Protein AF-A0A3M1G722-F1 (afdb_monomer_lite)

Sequence (495 aa):
NEAVAGGIAADPALADMGCTLVAAAIDGGMLDWISVGDSALLLVREDGVQRLNADHSMRAVLADMVEKGRMDADVAARSPGRHALRSAVSGGPIKLIDRSPAPVALHAGDVLLLASDGLDTLAADTLAALVAKARDGDAPALAAAILAQVQALAGPKQDNTTVVCYRPVPPAGARHASPPPTAGKGGALAALKRLLTGKSKADAAKPMTHDAAAARMRRRAGFWPVGALSAAAMLGAMTAASADQAPAADKPVAYGLTVMDGERTRAQGAAVALTPDGWLITSAALVKSADERLLVTDASGWQAPARLVARDKAWDLAILRVDAQGLASIPIAATSIATGAPVHAVLPAGAGGDGGDVVRGAVGATVHATIKSGGKRIEGVFLSHNALFGASGYGSPLLDDCGALVGMNRTDPTIGGGLFSRRDPLDAPTTHAIALPAARIAALLADHDVPYARRTAACVDEVRRAQDAARAAAEKARAAEERARALAEKAEADA

Radius of gyration: 29.42 Å; chains: 1; bounding box: 82×76×76 Å

Secondary structure (DSSP, 8-state):
-HHHHHHHHH-GGGTT--B-EEEEEEETTEEEEEEESS-EEEEEETTEEEE-S---BHHHHHHHHHHTTSS-HHHHHH-TTTT-BSS-BSSS--S--EE-SSPEEP-TT-EEEEE-GGGGGS-HHHHHHHHHHTTTS-HHHHHHHHHHHHHHH--TTPPP--EEEE-PPPPTT---PPPPP---TTTHHHHHHHTTS-----------------------------------S---------------TTS-SEEEEEEEETTEEEEEEEEEESSTTSEEEE-TTT---TTSEEEEE-TT--EEEEEEEEEETTTTEEEEEE--SS----PEESSPPPTT-EEEEEPPBSSSSB---EEEEEEEEEEEEEEEETTEEEEEEEEEE-----GGGTTPEEEETTS-EEEEEE--TTT---TT----TT-PPPS-EEEEEHHHHHHHHHHTT----EE-S-HHHHHHHHHHHHHHHHHHHHHHHHHHHHHHHHHHH--

pLDDT: mean 71.8, std 23.22, range [22.33, 97.0]

Structure (mmCIF, N/CA/C/O backbone):
data_AF-A0A3M1G722-F1
#
_entry.id   AF-A0A3M1G722-F1
#
loop_
_atom_site.group_PDB
_atom_site.id
_atom_site.type_symbol
_atom_site.label_atom_id
_atom_site.label_alt_id
_atom_site.label_comp_id
_atom_site.label_asym_id
_atom_site.label_entity_id
_atom_site.label_seq_id
_atom_site.pdbx_PDB_ins_code
_atom_site.Cartn_x
_atom_site.Cartn_y
_atom_site.Cartn_z
_atom_site.occupancy
_atom_site.B_iso_or_equiv
_atom_site.auth_seq_id
_atom_site.auth_comp_id
_atom_site.auth_asym_id
_atom_site.auth_atom_id
_atom_site.pdbx_PDB_model_num
ATOM 1 N N . ASN A 1 1 ? 14.619 -6.573 13.015 1.00 83.88 1 ASN A N 1
ATOM 2 C CA . ASN A 1 1 ? 15.453 -5.679 13.850 1.00 83.88 1 ASN A CA 1
ATOM 3 C C . ASN A 1 1 ? 16.758 -5.331 13.150 1.00 83.88 1 ASN A C 1
ATOM 5 O O . ASN A 1 1 ? 17.015 -4.158 12.947 1.00 83.88 1 ASN A O 1
ATOM 9 N N . GLU A 1 2 ? 17.538 -6.318 12.701 1.00 84.88 2 GLU A N 1
ATOM 10 C CA . GLU A 1 2 ? 18.786 -6.073 11.953 1.00 84.88 2 GLU A CA 1
ATOM 11 C C . GLU A 1 2 ? 18.584 -5.218 10.696 1.00 84.88 2 GLU A C 1
ATOM 13 O O . GLU A 1 2 ? 19.368 -4.313 10.447 1.00 84.88 2 GLU A O 1
ATOM 18 N N . ALA A 1 3 ? 17.481 -5.411 9.963 1.00 83.75 3 ALA A N 1
ATOM 19 C CA . ALA A 1 3 ? 17.125 -4.548 8.832 1.00 83.75 3 ALA A CA 1
ATOM 20 C C . ALA A 1 3 ? 16.975 -3.062 9.223 1.00 83.75 3 ALA A C 1
ATOM 22 O O . ALA A 1 3 ? 17.401 -2.185 8.478 1.00 83.75 3 ALA A O 1
ATOM 23 N N . VAL A 1 4 ? 16.428 -2.773 10.411 1.00 82.25 4 VAL A N 1
ATOM 24 C CA . VAL A 1 4 ? 16.321 -1.399 10.936 1.00 82.25 4 VAL A CA 1
ATOM 25 C C . VAL A 1 4 ? 17.708 -0.860 11.284 1.00 82.25 4 VAL A C 1
ATOM 27 O O . VAL A 1 4 ? 18.032 0.260 10.908 1.00 82.25 4 VAL A O 1
ATOM 30 N N . ALA A 1 5 ? 18.563 -1.675 11.910 1.00 79.62 5 ALA A N 1
ATOM 31 C CA . ALA A 1 5 ? 19.952 -1.300 12.183 1.00 79.62 5 ALA A CA 1
ATOM 32 C C . ALA A 1 5 ? 20.737 -1.000 10.893 1.00 79.62 5 ALA A C 1
ATOM 34 O O . ALA A 1 5 ? 21.476 -0.022 10.833 1.00 79.62 5 ALA A O 1
ATOM 35 N N . GLY A 1 6 ? 20.542 -1.807 9.846 1.00 84.06 6 GLY A N 1
ATOM 36 C CA . GLY A 1 6 ? 21.126 -1.576 8.526 1.00 84.06 6 GLY A CA 1
ATOM 37 C C . GLY A 1 6 ? 20.631 -0.279 7.883 1.00 84.06 6 GLY A C 1
ATOM 38 O O . GLY A 1 6 ? 21.433 0.459 7.317 1.00 84.06 6 GLY A O 1
ATOM 39 N N . GLY A 1 7 ? 19.337 0.032 8.023 1.00 82.38 7 GLY A N 1
ATOM 40 C CA . GLY A 1 7 ? 18.759 1.305 7.586 1.00 82.38 7 GLY A CA 1
ATOM 41 C C . GLY A 1 7 ? 19.380 2.508 8.298 1.00 82.38 7 GLY A C 1
ATOM 42 O O . GLY A 1 7 ? 19.807 3.446 7.638 1.00 82.38 7 GLY A O 1
ATOM 43 N N . ILE A 1 8 ? 19.522 2.443 9.624 1.00 81.19 8 ILE A N 1
ATOM 44 C CA . ILE A 1 8 ? 20.175 3.488 10.433 1.00 81.19 8 ILE A CA 1
ATOM 45 C C . ILE A 1 8 ? 21.655 3.646 10.063 1.00 81.19 8 ILE A C 1
ATOM 47 O O . ILE A 1 8 ? 22.179 4.755 10.029 1.00 81.19 8 ILE A O 1
ATOM 51 N N . ALA A 1 9 ? 22.347 2.544 9.766 1.00 80.62 9 ALA A N 1
ATOM 52 C CA . ALA A 1 9 ? 23.737 2.598 9.323 1.00 80.62 9 ALA A CA 1
ATOM 53 C C . ALA A 1 9 ? 23.886 3.259 7.941 1.00 80.62 9 ALA A C 1
ATOM 55 O O . ALA A 1 9 ? 24.901 3.904 7.682 1.00 80.62 9 ALA A O 1
ATOM 56 N N . ALA A 1 10 ? 22.893 3.094 7.060 1.00 85.38 10 ALA A N 1
ATOM 57 C CA . ALA A 1 10 ? 22.860 3.729 5.745 1.00 85.38 10 ALA A CA 1
ATOM 58 C C . ALA A 1 10 ? 22.445 5.210 5.813 1.00 85.38 10 ALA A C 1
ATOM 60 O O . ALA A 1 10 ? 22.965 6.018 5.047 1.00 85.38 10 ALA A O 1
ATOM 61 N N . ASP A 1 11 ? 21.548 5.561 6.736 1.00 84.31 11 ASP A N 1
ATOM 62 C CA . ASP A 1 11 ? 21.101 6.928 6.994 1.00 84.31 11 ASP A CA 1
ATOM 63 C C . ASP A 1 11 ? 21.076 7.220 8.509 1.00 84.31 11 ASP A C 1
ATOM 65 O O . ASP A 1 11 ? 20.104 6.890 9.200 1.00 84.31 11 ASP A O 1
ATOM 69 N N . PRO A 1 12 ? 22.129 7.873 9.044 1.00 81.69 12 PRO A N 1
ATOM 70 C CA . PRO A 1 12 ? 22.217 8.217 10.460 1.00 81.69 12 PRO A CA 1
ATOM 71 C C . PRO A 1 12 ? 21.091 9.125 10.969 1.00 81.69 12 PRO A C 1
ATOM 73 O O . PRO A 1 12 ? 20.877 9.183 12.180 1.00 81.69 12 PRO A O 1
ATOM 76 N N . ALA A 1 13 ? 20.348 9.818 10.093 1.00 83.12 13 ALA A N 1
ATOM 77 C CA . ALA A 1 13 ? 19.189 10.612 10.506 1.00 83.12 13 ALA A CA 1
ATOM 78 C C . ALA A 1 13 ? 18.049 9.742 11.071 1.00 83.12 13 ALA A C 1
ATOM 80 O O . ALA A 1 13 ? 17.190 10.245 11.793 1.00 83.12 13 ALA A O 1
ATOM 81 N N . LEU A 1 14 ? 18.062 8.434 10.794 1.00 79.56 14 LEU A N 1
ATOM 82 C CA . LEU A 1 14 ? 17.083 7.470 11.295 1.00 79.56 14 LEU A CA 1
ATOM 83 C C . LEU A 1 14 ? 17.413 6.946 12.704 1.00 79.56 14 LEU A C 1
ATOM 85 O O . LEU A 1 14 ? 16.669 6.117 13.221 1.00 79.56 14 LEU A O 1
ATOM 89 N N . ALA A 1 15 ? 18.514 7.382 13.331 1.00 73.44 15 ALA A N 1
ATOM 90 C CA . ALA A 1 15 ? 19.021 6.796 14.579 1.00 73.44 15 ALA A CA 1
ATOM 91 C C . ALA A 1 15 ? 18.019 6.817 15.749 1.00 73.44 15 ALA A C 1
ATOM 93 O O . ALA A 1 15 ? 18.004 5.885 16.551 1.00 73.44 15 ALA A O 1
ATOM 94 N N . ASP A 1 16 ? 17.157 7.835 15.810 1.00 77.75 16 ASP A N 1
ATOM 95 C CA . ASP A 1 16 ? 16.118 7.965 16.840 1.00 77.75 16 ASP A CA 1
ATOM 96 C C . ASP A 1 16 ? 14.760 7.380 16.407 1.00 77.75 16 ASP A C 1
ATOM 98 O O . ASP A 1 16 ? 13.760 7.508 17.119 1.00 77.75 16 ASP A O 1
ATOM 102 N N . MET A 1 17 ? 14.695 6.725 15.243 1.00 80.62 17 MET A N 1
ATOM 103 C CA . MET A 1 17 ? 13.471 6.112 14.737 1.00 80.62 17 MET A CA 1
ATOM 104 C C . MET A 1 17 ? 13.301 4.677 15.240 1.00 80.62 17 MET A C 1
ATOM 106 O O . MET A 1 17 ? 14.242 3.899 15.390 1.00 80.62 17 MET A O 1
ATOM 110 N N . GLY A 1 18 ? 12.046 4.299 15.463 1.00 82.31 18 GLY A N 1
ATOM 111 C CA . GLY A 1 18 ? 11.659 2.937 15.799 1.00 82.31 18 GLY A CA 1
ATOM 112 C C . GLY A 1 18 ? 10.253 2.650 15.300 1.00 82.31 18 GLY A C 1
ATOM 113 O O . GLY A 1 18 ? 9.451 3.564 15.119 1.00 82.31 18 GLY A O 1
ATOM 114 N N . CYS A 1 19 ? 9.956 1.378 15.069 1.00 86.94 19 CYS A N 1
ATOM 115 C CA . CYS A 1 19 ? 8.625 0.934 14.677 1.00 86.94 19 CYS A CA 1
ATOM 116 C C . CYS A 1 19 ? 8.091 -0.132 15.631 1.00 86.94 19 CYS A C 1
ATOM 118 O O . CYS A 1 19 ? 8.829 -0.731 16.419 1.00 86.94 19 CYS A O 1
ATOM 120 N N . THR A 1 20 ? 6.787 -0.367 15.557 1.00 91.62 20 THR A N 1
ATOM 121 C CA . THR A 1 20 ? 6.152 -1.496 16.229 1.00 91.62 20 THR A CA 1
ATOM 122 C C . THR A 1 20 ? 6.099 -2.699 15.292 1.00 91.62 20 THR A C 1
ATOM 124 O O . THR A 1 20 ? 6.198 -2.576 14.071 1.00 91.62 20 THR A O 1
ATOM 127 N N . LEU A 1 21 ? 5.985 -3.886 15.877 1.00 93.94 21 LEU A N 1
ATOM 128 C CA . LEU A 1 21 ? 5.834 -5.145 15.170 1.00 93.94 21 LEU A CA 1
ATOM 129 C C . LEU A 1 21 ? 4.711 -5.933 15.830 1.00 93.94 21 LEU A C 1
ATOM 131 O O . LEU A 1 21 ? 4.732 -6.158 17.037 1.00 93.94 21 LEU A O 1
ATOM 135 N N . VAL A 1 22 ? 3.780 -6.415 15.023 1.00 96.06 22 VAL A N 1
ATOM 136 C CA . VAL A 1 22 ? 2.862 -7.489 15.387 1.00 96.06 22 VAL A CA 1
ATOM 137 C C . VAL A 1 22 ? 2.870 -8.481 14.235 1.00 96.06 22 VAL A C 1
ATOM 139 O O . VAL A 1 22 ? 2.743 -8.093 13.075 1.00 96.06 22 VAL A O 1
ATOM 142 N N . ALA A 1 23 ? 3.091 -9.752 14.541 1.00 93.62 23 ALA A N 1
ATOM 143 C CA . ALA A 1 23 ? 3.100 -10.820 13.557 1.00 93.62 23 ALA A CA 1
ATOM 144 C C . ALA A 1 23 ? 2.317 -12.013 14.095 1.00 93.62 23 ALA A C 1
ATOM 146 O O . ALA A 1 23 ? 2.453 -12.375 15.264 1.00 93.62 23 ALA A O 1
ATOM 147 N N . ALA A 1 24 ? 1.517 -12.610 13.219 1.00 93.44 24 ALA A N 1
ATOM 148 C CA . ALA A 1 24 ? 0.722 -13.797 13.480 1.00 93.44 24 ALA A CA 1
ATOM 149 C C . ALA A 1 24 ? 1.161 -14.906 12.518 1.00 93.44 24 ALA A C 1
ATOM 151 O O . ALA A 1 24 ? 1.270 -14.672 11.314 1.00 93.44 24 ALA A O 1
ATOM 152 N N . ALA A 1 25 ? 1.407 -16.098 13.049 1.00 93.00 25 ALA A N 1
ATOM 153 C CA . ALA A 1 25 ? 1.651 -17.313 12.287 1.00 93.00 25 ALA A CA 1
ATOM 154 C C . ALA A 1 25 ? 0.472 -18.258 12.510 1.00 93.00 25 ALA A C 1
ATOM 156 O O . ALA A 1 25 ? 0.061 -18.473 13.649 1.00 93.00 25 ALA A O 1
ATOM 157 N N . ILE A 1 26 ? -0.094 -18.786 11.427 1.00 90.81 26 ILE A N 1
ATOM 158 C CA . ILE A 1 26 ? -1.251 -19.678 11.493 1.00 90.81 26 ILE A CA 1
ATOM 159 C C . ILE A 1 26 ? -0.889 -20.979 10.793 1.00 90.81 26 ILE A C 1
ATOM 161 O O . ILE A 1 26 ? -0.652 -20.984 9.587 1.00 90.81 26 ILE A O 1
ATOM 165 N N . ASP A 1 27 ? -0.868 -22.071 11.551 1.00 83.81 27 ASP A N 1
ATOM 166 C CA . ASP A 1 27 ? -0.614 -23.419 11.045 1.00 83.81 27 ASP A CA 1
ATOM 167 C C . ASP A 1 27 ? -1.644 -24.395 11.618 1.00 83.81 27 ASP A C 1
ATOM 169 O O . ASP A 1 27 ? -1.951 -24.371 12.807 1.00 83.81 27 ASP A O 1
ATOM 173 N N . GLY A 1 28 ? -2.250 -25.220 10.763 1.00 81.31 28 GLY A N 1
ATOM 174 C CA . GLY A 1 28 ? -3.281 -26.178 11.182 1.00 81.31 28 GLY A CA 1
ATOM 175 C C . GLY A 1 28 ? -4.493 -25.569 11.910 1.00 81.31 28 GLY A C 1
ATOM 176 O O . GLY A 1 28 ? -5.147 -26.268 12.679 1.00 81.31 28 GLY A O 1
ATOM 177 N N . GLY A 1 29 ? -4.790 -24.278 11.707 1.00 84.94 29 GLY A N 1
ATOM 178 C CA . GLY A 1 29 ? -5.839 -23.555 12.444 1.00 84.94 29 GLY A CA 1
ATOM 179 C C . GLY A 1 29 ? -5.425 -23.091 13.846 1.00 84.94 29 GLY A C 1
ATOM 180 O O . GLY A 1 29 ? -6.264 -22.607 14.602 1.00 84.94 29 GLY A O 1
ATOM 181 N N . MET A 1 30 ? -4.146 -23.217 14.194 1.00 87.75 30 MET A N 1
ATOM 182 C CA . MET A 1 30 ? -3.566 -22.731 15.440 1.00 87.75 30 MET A CA 1
ATOM 183 C C . MET A 1 30 ? -2.810 -21.430 15.180 1.00 87.75 30 MET A C 1
ATOM 185 O O . MET A 1 30 ? -2.037 -21.337 14.230 1.00 87.75 30 MET A O 1
ATOM 189 N N . LEU A 1 31 ? -3.052 -20.429 16.019 1.00 93.50 31 LEU A N 1
ATOM 190 C CA . LEU A 1 31 ? -2.440 -19.110 15.969 1.00 93.50 31 LEU A CA 1
ATOM 191 C C . LEU A 1 31 ? -1.299 -19.001 16.979 1.00 93.50 31 LEU A C 1
ATOM 193 O O . LEU A 1 31 ? -1.528 -19.106 18.183 1.00 93.50 31 LEU A O 1
ATOM 197 N N . ASP A 1 32 ? -0.118 -18.655 16.489 1.00 92.12 32 ASP A N 1
ATOM 198 C CA . ASP A 1 32 ? 1.006 -18.155 17.272 1.00 92.12 32 ASP A CA 1
ATOM 199 C C . ASP A 1 32 ? 1.286 -16.694 16.929 1.00 92.12 32 ASP A C 1
ATOM 201 O O . ASP A 1 32 ? 0.989 -16.230 15.826 1.00 92.12 32 ASP A O 1
ATOM 205 N N . TRP A 1 33 ? 1.868 -15.943 17.863 1.00 95.06 33 TRP A N 1
ATOM 206 C CA . TRP A 1 33 ? 2.215 -14.548 17.606 1.00 95.06 33 TRP A CA 1
ATOM 207 C C . TRP A 1 33 ? 3.515 -14.121 18.267 1.00 95.06 33 TRP A C 1
ATOM 209 O O . TRP A 1 33 ? 3.982 -14.696 19.252 1.00 95.06 33 TRP A O 1
ATOM 219 N N . ILE A 1 34 ? 4.077 -13.050 17.718 1.00 94.62 34 ILE A N 1
ATOM 220 C CA . ILE A 1 34 ? 5.146 -12.275 18.334 1.00 94.62 34 ILE A CA 1
ATOM 221 C C . ILE A 1 34 ? 4.835 -10.792 18.164 1.00 94.62 34 ILE A C 1
ATOM 223 O O . ILE A 1 34 ? 4.373 -10.362 17.104 1.00 94.62 34 ILE A O 1
ATOM 227 N N . SER A 1 35 ? 5.073 -9.995 19.203 1.00 95.25 35 SER A N 1
ATOM 228 C CA . SER A 1 35 ? 4.866 -8.554 19.118 1.00 95.25 35 SER A CA 1
ATOM 229 C C . SER A 1 35 ? 5.860 -7.728 19.936 1.00 95.25 35 SER A C 1
ATOM 231 O O . SER A 1 35 ? 6.435 -8.173 20.933 1.00 95.25 35 SER A O 1
ATOM 233 N N . VAL A 1 36 ? 6.105 -6.510 19.454 1.00 94.06 36 VAL A N 1
ATOM 234 C CA . VAL A 1 36 ? 6.936 -5.475 20.068 1.00 94.06 36 VAL A CA 1
ATOM 235 C C . VAL A 1 36 ? 6.276 -4.125 19.794 1.00 94.06 36 VAL A C 1
ATOM 237 O O . VAL A 1 36 ? 6.255 -3.674 18.653 1.00 94.06 36 VAL A O 1
ATOM 240 N N . GLY A 1 37 ? 5.770 -3.461 20.829 1.00 94.00 37 GLY A N 1
ATOM 241 C CA . GLY A 1 37 ? 5.133 -2.149 20.711 1.00 94.00 37 GLY A CA 1
ATOM 242 C C . GLY A 1 37 ? 3.684 -2.210 21.172 1.00 94.00 37 GLY A C 1
ATOM 243 O O . GLY A 1 37 ? 3.343 -3.037 22.014 1.00 94.00 37 GLY A O 1
ATOM 244 N N . ASP A 1 38 ? 2.847 -1.332 20.641 1.00 92.12 38 ASP A N 1
ATOM 245 C CA . ASP A 1 38 ? 1.450 -1.167 21.049 1.00 92.12 38 ASP A CA 1
ATOM 246 C C . ASP A 1 38 ? 0.426 -1.549 19.975 1.00 92.12 38 ASP A C 1
ATOM 248 O O . ASP A 1 38 ? -0.764 -1.607 20.292 1.00 92.12 38 ASP A O 1
ATOM 252 N N . SER A 1 39 ? 0.871 -1.919 18.768 1.00 94.56 39 SER A N 1
ATOM 253 C CA . SER A 1 39 ? 0.017 -2.537 17.746 1.00 94.56 39 SER A CA 1
ATOM 254 C C . SER A 1 39 ? -0.778 -3.709 18.331 1.00 94.56 39 SER A C 1
ATOM 256 O O . SER A 1 39 ? -0.251 -4.531 19.088 1.00 94.56 39 SER A O 1
ATOM 258 N N . ALA A 1 40 ? -2.060 -3.780 17.991 1.00 95.44 40 ALA A N 1
ATOM 259 C CA . ALA A 1 40 ? -3.012 -4.702 18.585 1.00 95.44 40 ALA A CA 1
ATOM 260 C C . ALA A 1 40 ? -3.189 -5.965 17.733 1.00 95.44 40 ALA A C 1
ATOM 262 O O . ALA A 1 40 ? -3.385 -5.893 16.521 1.00 95.44 40 ALA A O 1
ATOM 263 N N . LEU A 1 41 ? -3.178 -7.122 18.392 1.00 97.00 41 LEU A N 1
ATOM 264 C CA . LEU A 1 41 ? -3.666 -8.399 17.881 1.00 97.00 41 LEU A CA 1
ATOM 265 C C . LEU A 1 41 ? -4.991 -8.698 18.583 1.00 97.00 41 LEU A C 1
ATOM 267 O O . LEU A 1 41 ? -5.000 -9.016 19.774 1.00 97.00 41 LEU A O 1
ATOM 271 N N . LEU A 1 42 ? -6.105 -8.566 17.870 1.00 96.19 42 LEU A N 1
ATOM 272 C CA . LEU A 1 42 ? -7.450 -8.743 18.409 1.00 96.19 42 LEU A CA 1
ATOM 273 C C . LEU A 1 42 ? -8.096 -10.003 17.838 1.00 96.19 42 LEU A C 1
ATOM 275 O O . LEU A 1 42 ? -8.077 -10.226 16.632 1.00 96.19 42 LEU A O 1
ATOM 279 N N . LEU A 1 43 ? -8.720 -10.788 18.704 1.00 94.69 43 LEU A N 1
ATOM 280 C CA . LEU A 1 43 ? -9.579 -11.907 18.355 1.00 94.69 43 LEU A CA 1
ATOM 281 C C . LEU A 1 43 ? -11.025 -11.528 18.667 1.00 94.69 43 LEU A C 1
ATOM 283 O O . LEU A 1 43 ? -11.355 -11.211 19.810 1.00 94.69 43 LEU A O 1
ATOM 287 N N . VAL A 1 44 ? -11.881 -11.551 17.651 1.00 93.44 44 VAL A N 1
ATOM 288 C CA . VAL A 1 44 ? -13.306 -11.243 17.775 1.00 93.44 44 VAL A CA 1
ATOM 289 C C . VAL A 1 44 ? -14.113 -12.528 17.651 1.00 93.44 44 VAL A C 1
ATOM 291 O O . VAL A 1 44 ? -14.001 -13.242 16.652 1.00 93.44 44 VAL A O 1
ATOM 294 N N . ARG A 1 45 ? -14.923 -12.799 18.677 1.00 89.19 45 ARG A N 1
ATOM 295 C CA . ARG A 1 45 ? -15.835 -13.947 18.798 1.00 89.19 45 ARG A CA 1
ATOM 296 C C . ARG A 1 45 ? -17.249 -13.472 19.123 1.00 89.19 45 ARG A C 1
ATOM 298 O O . ARG A 1 45 ? -17.477 -12.277 19.298 1.00 89.19 45 ARG A O 1
ATOM 305 N N . GLU A 1 46 ? -18.201 -14.401 19.233 1.00 80.06 46 GLU A N 1
ATOM 306 C CA . GLU A 1 46 ? -19.554 -14.075 19.719 1.00 80.06 46 GLU A CA 1
ATOM 307 C C . GLU A 1 46 ? -19.528 -13.428 21.112 1.00 80.06 46 GLU A C 1
ATOM 309 O O . GLU A 1 46 ? -20.343 -12.564 21.420 1.00 80.06 46 GLU A O 1
ATOM 314 N N . ASP A 1 47 ? -18.552 -13.823 21.924 1.00 78.06 47 ASP A N 1
ATOM 315 C CA . ASP A 1 47 ? -18.364 -13.439 23.318 1.00 78.06 47 ASP A CA 1
ATOM 316 C C . ASP A 1 47 ? -17.716 -12.047 23.479 1.00 78.06 47 ASP A C 1
ATOM 318 O O . ASP A 1 47 ? -17.648 -11.530 24.595 1.00 78.06 47 ASP A O 1
ATOM 322 N N . GLY A 1 48 ? -17.257 -11.429 22.381 1.00 88.88 48 GLY A N 1
ATOM 323 C CA . GLY A 1 48 ? -16.701 -10.075 22.357 1.00 88.88 48 GLY A CA 1
ATOM 324 C C . GLY A 1 48 ? -15.353 -9.950 21.639 1.00 88.88 48 GLY A C 1
ATOM 325 O O . GLY A 1 48 ? -14.933 -10.824 20.879 1.00 88.88 48 GLY A O 1
ATOM 326 N N . VAL A 1 49 ? -14.679 -8.820 21.876 1.00 93.38 49 VAL A N 1
ATOM 327 C CA . VAL A 1 49 ? -13.344 -8.501 21.345 1.00 93.38 49 VAL A CA 1
ATOM 328 C C . VAL A 1 49 ? -12.299 -8.741 22.432 1.00 93.38 49 VAL A C 1
ATOM 330 O O . VAL A 1 49 ? -12.350 -8.119 23.491 1.00 93.38 49 VAL A O 1
ATOM 333 N N . GLN A 1 50 ? -11.318 -9.596 22.154 1.00 93.06 50 GLN A N 1
ATOM 334 C CA . GLN A 1 50 ? -10.204 -9.885 23.051 1.00 93.06 50 GLN A CA 1
ATOM 335 C C . GLN A 1 50 ? -8.878 -9.453 22.421 1.00 93.06 50 GLN A C 1
ATOM 337 O O . GLN A 1 50 ? -8.544 -9.892 21.326 1.00 93.06 50 GLN A O 1
ATOM 342 N N . ARG A 1 51 ? -8.070 -8.660 23.131 1.00 94.31 51 ARG A N 1
ATOM 343 C CA . ARG A 1 51 ? -6.665 -8.434 22.757 1.00 94.31 51 ARG A CA 1
ATOM 344 C C . ARG A 1 51 ? -5.813 -9.614 23.225 1.00 94.31 51 ARG A C 1
ATOM 346 O O . ARG A 1 51 ? -5.856 -9.970 24.400 1.00 94.31 51 ARG A O 1
ATOM 353 N N . LEU A 1 52 ? -5.070 -10.226 22.305 1.00 94.69 52 LEU A N 1
ATOM 354 C CA . LEU A 1 52 ? -4.229 -11.396 22.572 1.00 94.69 52 LEU A CA 1
ATOM 355 C C . LEU A 1 52 ? -2.809 -11.017 22.998 1.00 94.69 52 LEU A C 1
ATOM 357 O O . LEU A 1 52 ? -2.232 -11.684 23.850 1.00 94.69 52 LEU A O 1
ATOM 361 N N . ASN A 1 53 ? -2.250 -9.959 22.410 1.00 95.25 53 ASN A N 1
ATOM 362 C CA . ASN A 1 53 ? -0.871 -9.554 22.651 1.00 95.25 53 ASN A CA 1
ATOM 363 C C . ASN A 1 53 ? -0.740 -8.478 23.739 1.00 95.25 53 ASN A C 1
ATOM 365 O O . ASN A 1 53 ? -1.654 -7.678 23.963 1.00 95.25 53 ASN A O 1
ATOM 369 N N . ALA A 1 54 ? 0.430 -8.412 24.372 1.00 89.75 54 ALA A N 1
ATOM 370 C CA . ALA A 1 54 ? 0.736 -7.373 25.352 1.00 89.75 54 ALA A CA 1
ATOM 371 C C . ALA A 1 54 ? 0.823 -5.971 24.710 1.00 89.75 54 ALA A C 1
ATOM 373 O O . ALA A 1 54 ? 1.237 -5.813 23.563 1.00 89.75 54 ALA A O 1
ATOM 374 N N . ASP A 1 55 ? 0.459 -4.935 25.473 1.00 90.44 55 ASP A N 1
ATOM 375 C CA . ASP A 1 55 ? 0.664 -3.529 25.103 1.00 90.44 55 ASP A CA 1
ATOM 376 C C . ASP A 1 55 ? 1.969 -3.021 25.741 1.00 90.44 55 ASP A C 1
ATOM 378 O O . ASP A 1 55 ? 2.085 -2.912 26.966 1.00 90.44 55 ASP A O 1
ATOM 382 N N . HIS A 1 56 ? 2.982 -2.731 24.920 1.00 87.56 56 HIS A N 1
ATOM 383 C CA . HIS A 1 56 ? 4.263 -2.192 25.385 1.00 87.56 56 HIS A CA 1
ATOM 384 C C . HIS A 1 56 ? 4.298 -0.657 25.444 1.00 87.56 56 HIS A C 1
ATOM 386 O O . HIS A 1 56 ? 5.388 -0.092 25.520 1.00 87.56 56 HIS A O 1
ATOM 392 N N . SER A 1 57 ? 3.164 0.042 25.435 1.00 86.88 57 SER A N 1
ATOM 393 C CA . SER A 1 57 ? 3.103 1.485 25.695 1.00 86.88 57 SER A CA 1
ATOM 394 C C . SER A 1 57 ? 3.038 1.814 27.193 1.00 86.88 57 SER A C 1
ATOM 396 O O . SER A 1 57 ? 2.898 0.951 28.070 1.00 86.88 57 SER A O 1
ATOM 398 N N . MET A 1 58 ? 3.132 3.104 27.512 1.00 81.06 58 MET A N 1
ATOM 399 C CA . MET A 1 58 ? 2.863 3.617 28.852 1.00 81.06 58 MET A CA 1
ATOM 400 C C . MET A 1 58 ? 1.410 3.396 29.280 1.00 81.06 58 MET A C 1
ATOM 402 O O . MET A 1 58 ? 1.163 3.295 30.480 1.00 81.06 58 MET A O 1
ATOM 406 N N . ARG A 1 59 ? 0.462 3.241 28.348 1.00 84.62 59 ARG A N 1
ATOM 407 C CA . ARG A 1 59 ? -0.954 3.003 28.647 1.00 84.62 59 ARG A CA 1
ATOM 408 C C . ARG A 1 59 ? -1.144 1.766 29.515 1.00 84.62 59 ARG A C 1
ATOM 410 O O . ARG A 1 59 ? -1.862 1.842 30.506 1.00 84.62 59 ARG A O 1
ATOM 417 N N . ALA A 1 60 ? -0.440 0.677 29.211 1.00 79.19 60 ALA A N 1
ATOM 418 C CA . ALA A 1 60 ? -0.483 -0.545 30.012 1.00 79.19 60 ALA A CA 1
ATOM 419 C C . ALA A 1 60 ? 0.002 -0.326 31.456 1.00 79.19 60 ALA A C 1
ATOM 421 O O . ALA A 1 60 ? -0.580 -0.852 32.399 1.00 79.19 60 ALA A O 1
ATOM 422 N N . VAL A 1 61 ? 1.047 0.487 31.645 1.00 76.38 61 VAL A N 1
ATOM 423 C CA . VAL A 1 61 ? 1.585 0.810 32.979 1.00 76.38 61 VAL A CA 1
ATOM 424 C C . VAL A 1 61 ? 0.628 1.711 33.752 1.00 76.38 61 VAL A C 1
ATOM 426 O O . VAL A 1 61 ? 0.418 1.515 34.945 1.00 76.38 61 VAL A O 1
ATOM 429 N N . LEU A 1 62 ? 0.042 2.701 33.077 1.00 78.88 62 LEU A N 1
ATOM 430 C CA . LEU A 1 62 ? -0.957 3.584 33.670 1.00 78.88 62 LEU A CA 1
ATOM 431 C C . LEU A 1 62 ? -2.204 2.790 34.088 1.00 78.88 62 LEU A C 1
ATOM 433 O O . LEU A 1 62 ? -2.683 2.974 35.202 1.00 78.88 62 LEU A O 1
ATOM 437 N N . ALA A 1 63 ? -2.677 1.871 33.241 1.00 78.62 63 ALA A N 1
ATOM 438 C CA . ALA A 1 63 ? -3.798 0.986 33.548 1.00 78.62 63 ALA A CA 1
ATOM 439 C C . ALA A 1 63 ? -3.514 0.100 34.774 1.00 78.62 63 ALA A C 1
ATOM 441 O O . ALA A 1 63 ? -4.340 0.044 35.680 1.00 78.62 63 ALA A O 1
ATOM 442 N N . ASP A 1 64 ? -2.320 -0.497 34.866 1.00 75.81 64 ASP A N 1
ATOM 443 C CA . ASP A 1 64 ? -1.888 -1.278 36.037 1.00 75.81 64 ASP A CA 1
ATOM 444 C C . ASP A 1 64 ? -1.846 -0.435 37.327 1.00 75.81 64 ASP A C 1
ATOM 446 O O . ASP A 1 64 ? -2.232 -0.896 38.403 1.00 75.81 64 ASP A O 1
ATOM 450 N N . MET A 1 65 ? -1.417 0.830 37.241 1.00 77.25 65 MET A N 1
ATOM 451 C CA . MET A 1 65 ? -1.440 1.740 38.391 1.00 77.25 65 MET A CA 1
ATOM 452 C C . MET A 1 65 ? -2.862 2.091 38.831 1.00 77.25 65 MET A C 1
ATOM 454 O O . MET A 1 65 ? -3.096 2.200 40.036 1.00 77.25 65 MET A O 1
ATOM 458 N N . VAL A 1 66 ? -3.794 2.250 37.890 1.00 83.44 66 VAL A N 1
ATOM 459 C CA . VAL A 1 66 ? -5.216 2.473 38.190 1.00 83.44 66 VAL A CA 1
ATOM 460 C C . VAL A 1 66 ? -5.824 1.245 38.856 1.00 83.44 66 VAL A C 1
ATOM 462 O O . VAL A 1 66 ? -6.432 1.367 39.916 1.00 83.44 66 VAL A O 1
ATOM 465 N N . GLU A 1 67 ? -5.595 0.056 38.297 1.00 81.56 67 GLU A N 1
ATOM 466 C CA . GLU A 1 67 ? -6.094 -1.209 38.848 1.00 81.56 67 GLU A CA 1
ATOM 467 C C . GLU A 1 67 ? -5.595 -1.448 40.282 1.00 81.56 67 GLU A C 1
ATOM 469 O O . GLU A 1 67 ? -6.348 -1.877 41.154 1.00 81.56 67 GLU A O 1
ATOM 474 N N . LYS A 1 68 ? -4.339 -1.084 40.567 1.00 83.56 68 LYS A N 1
ATOM 475 C CA . LYS A 1 68 ? -3.741 -1.170 41.911 1.00 83.56 68 LYS A CA 1
ATOM 476 C C . LYS A 1 68 ? -4.136 -0.019 42.845 1.00 83.56 68 LYS A C 1
ATOM 478 O O . LYS A 1 68 ? -3.586 0.073 43.943 1.00 83.56 68 LYS A O 1
ATOM 483 N N . GLY A 1 69 ? -5.022 0.884 42.422 1.00 81.56 69 GLY A N 1
ATOM 484 C CA . GLY A 1 69 ? -5.462 2.046 43.202 1.00 81.56 69 GLY A CA 1
ATOM 485 C C . GLY A 1 69 ? -4.361 3.080 43.468 1.00 81.56 69 GLY A C 1
ATOM 486 O O . GLY A 1 69 ? -4.472 3.887 44.386 1.00 81.56 69 GLY A O 1
ATOM 487 N N . ARG A 1 70 ? -3.268 3.050 42.695 1.00 76.06 70 ARG A N 1
ATOM 488 C CA . ARG A 1 70 ? -2.118 3.965 42.816 1.00 76.06 70 ARG A CA 1
ATOM 489 C C . ARG A 1 70 ? -2.261 5.217 41.952 1.00 76.06 70 ARG A C 1
ATOM 491 O O . ARG A 1 70 ? -1.452 6.133 42.083 1.00 76.06 70 ARG A O 1
ATOM 498 N N . MET A 1 71 ? -3.243 5.240 41.057 1.00 75.88 71 MET A N 1
ATOM 499 C CA . MET A 1 71 ? -3.557 6.357 40.176 1.00 75.88 71 MET A CA 1
ATOM 500 C C . MET A 1 71 ? -5.063 6.399 39.912 1.00 75.88 71 MET A C 1
ATOM 502 O O . MET A 1 71 ? -5.721 5.366 39.877 1.00 75.88 71 MET A O 1
ATOM 506 N N . ASP A 1 72 ? -5.601 7.598 39.717 1.00 79.75 72 ASP A N 1
ATOM 507 C CA . ASP A 1 72 ? -6.987 7.790 39.302 1.00 79.75 72 ASP A CA 1
ATOM 508 C C . ASP A 1 72 ? -7.173 7.516 37.794 1.00 79.75 72 ASP A C 1
ATOM 510 O O . ASP A 1 72 ? -6.304 7.848 36.979 1.00 79.75 72 ASP A O 1
ATOM 514 N N . ALA A 1 73 ? -8.309 6.922 37.416 1.00 77.06 73 ALA A N 1
ATOM 515 C CA . ALA A 1 73 ? -8.592 6.522 36.036 1.00 77.06 73 ALA A CA 1
ATOM 516 C C . ALA A 1 73 ? -8.638 7.715 35.064 1.00 77.06 73 ALA A C 1
ATOM 518 O O . ALA A 1 73 ? -8.090 7.638 33.960 1.00 77.06 73 ALA A O 1
ATOM 519 N N . ASP A 1 74 ? -9.213 8.845 35.481 1.00 77.19 74 ASP A N 1
ATOM 520 C CA . ASP A 1 74 ? -9.319 10.034 34.635 1.00 77.19 74 ASP A CA 1
ATOM 521 C C . ASP A 1 74 ? -7.967 10.736 34.476 1.00 77.19 74 ASP A C 1
ATOM 523 O O . ASP A 1 74 ? -7.703 11.394 33.460 1.00 77.19 74 ASP A O 1
ATOM 527 N N . VAL A 1 75 ? -7.100 10.620 35.485 1.00 73.50 75 VAL A N 1
ATOM 528 C CA . VAL A 1 75 ? -5.713 11.099 35.423 1.00 73.50 75 VAL A CA 1
ATOM 529 C C . VAL A 1 75 ? -4.897 10.244 34.452 1.00 73.50 75 VAL A C 1
ATOM 531 O O . VAL A 1 75 ? -4.199 10.788 33.590 1.00 73.50 75 VAL A O 1
ATOM 534 N N . ALA A 1 76 ? -5.028 8.917 34.515 1.00 68.75 76 ALA A N 1
ATOM 535 C CA . ALA A 1 76 ? -4.381 8.003 33.576 1.00 68.75 76 ALA A CA 1
ATOM 536 C C . ALA A 1 76 ? -4.823 8.266 32.124 1.00 68.75 76 ALA A C 1
ATOM 538 O O . ALA A 1 76 ? -3.983 8.396 31.230 1.00 68.75 76 ALA A O 1
ATOM 539 N N . ALA A 1 77 ? -6.127 8.443 31.886 1.00 72.62 77 ALA A N 1
ATOM 540 C CA . ALA A 1 77 ? -6.678 8.704 30.554 1.00 72.62 77 ALA A CA 1
ATOM 541 C C . ALA A 1 77 ? -6.149 10.006 29.919 1.00 72.62 77 ALA A C 1
ATOM 543 O O . ALA A 1 77 ? -5.938 10.078 28.703 1.00 72.62 77 ALA A O 1
ATOM 544 N N . ARG A 1 78 ? -5.892 11.034 30.738 1.00 76.31 78 ARG A N 1
ATOM 545 C CA . ARG A 1 78 ? -5.396 12.353 30.302 1.00 76.31 78 ARG A CA 1
ATOM 546 C C . ARG A 1 78 ? -3.873 12.498 30.369 1.00 76.31 78 ARG A C 1
ATOM 548 O O . ARG A 1 78 ? -3.357 13.560 30.024 1.00 76.31 78 ARG A O 1
ATOM 555 N N . SER A 1 79 ? -3.154 11.451 30.776 1.00 73.44 79 SER A N 1
ATOM 556 C CA . SER A 1 79 ? -1.708 11.512 31.000 1.00 73.44 79 SER A CA 1
ATOM 557 C C . SER A 1 79 ? -0.929 11.872 29.721 1.00 73.44 79 SER A C 1
ATOM 559 O O . SER A 1 79 ? -1.095 11.210 28.683 1.00 73.44 79 SER A O 1
ATOM 561 N N . PRO A 1 80 ? -0.055 12.899 29.773 1.00 70.69 80 PRO A N 1
ATOM 562 C CA . PRO A 1 80 ? 0.875 13.207 28.692 1.00 70.69 80 PRO A CA 1
ATOM 563 C C . PRO A 1 80 ? 1.790 12.010 28.421 1.00 70.69 80 PRO A C 1
ATOM 565 O O . PRO A 1 80 ? 2.350 11.429 29.345 1.00 70.69 80 PRO A O 1
ATOM 568 N N . GLY A 1 81 ? 1.926 11.616 27.154 1.00 72.00 81 GLY A N 1
ATOM 569 C CA . GLY A 1 81 ? 2.784 10.489 26.782 1.00 72.00 81 GLY A CA 1
ATOM 570 C C . GLY A 1 81 ? 2.222 9.104 27.120 1.00 72.00 81 GLY A C 1
ATOM 571 O O . GLY A 1 81 ? 2.986 8.146 27.122 1.00 72.00 81 GLY A O 1
ATOM 572 N N . ARG A 1 82 ? 0.908 8.944 27.361 1.00 74.81 82 ARG A N 1
ATOM 573 C CA . ARG A 1 82 ? 0.295 7.607 27.544 1.00 74.81 82 ARG A CA 1
ATOM 574 C C . ARG A 1 82 ? 0.558 6.645 26.373 1.00 74.81 82 ARG A C 1
ATOM 576 O O . ARG A 1 82 ? 0.626 5.443 26.580 1.00 74.81 82 ARG A O 1
ATOM 583 N N . HIS A 1 83 ? 0.757 7.185 25.173 1.00 77.06 83 HIS A N 1
ATOM 584 C CA . HIS A 1 83 ? 1.093 6.428 23.961 1.00 77.06 83 HIS A CA 1
ATOM 585 C C . HIS A 1 83 ? 2.604 6.205 23.785 1.00 77.06 83 HIS A C 1
ATOM 587 O O . HIS A 1 83 ? 3.037 5.646 22.790 1.00 77.06 83 HIS A O 1
ATOM 593 N N . ALA A 1 84 ? 3.446 6.666 24.718 1.00 79.31 84 ALA A N 1
ATOM 594 C CA . ALA A 1 84 ? 4.887 6.486 24.598 1.00 79.31 84 ALA A CA 1
ATOM 595 C C . ALA A 1 84 ? 5.250 4.999 24.698 1.00 79.31 84 ALA A C 1
ATOM 597 O O . ALA A 1 84 ? 4.860 4.315 25.648 1.00 79.31 84 ALA A O 1
ATOM 598 N N . LEU A 1 85 ? 6.023 4.509 23.731 1.00 85.50 85 LEU A N 1
ATOM 599 C CA . LEU A 1 85 ? 6.472 3.123 23.689 1.00 85.50 85 LEU A CA 1
ATOM 600 C C . LEU A 1 85 ? 7.560 2.861 24.736 1.00 85.50 85 LEU A C 1
ATOM 602 O O . LEU A 1 85 ? 8.547 3.587 24.844 1.00 85.50 85 LEU A O 1
ATOM 606 N N . ARG A 1 86 ? 7.420 1.761 25.473 1.00 85.50 86 ARG A N 1
ATOM 607 C CA . ARG A 1 86 ? 8.454 1.213 26.367 1.00 85.50 86 ARG A CA 1
ATOM 608 C C . ARG A 1 86 ? 9.408 0.277 25.626 1.00 85.50 86 ARG A C 1
ATOM 610 O O . ARG A 1 86 ? 10.525 0.047 26.094 1.00 85.50 86 ARG A O 1
ATOM 617 N N . SER A 1 87 ? 8.963 -0.281 24.500 1.00 86.19 87 SER A N 1
ATOM 618 C CA . SER A 1 87 ? 9.747 -1.151 23.622 1.00 86.19 87 SER A CA 1
ATOM 619 C C . SER A 1 87 ? 9.323 -0.950 22.170 1.00 86.19 87 SER A C 1
ATOM 621 O O . SER A 1 87 ? 8.133 -0.839 21.886 1.00 86.19 87 SER A O 1
ATOM 623 N N . ALA A 1 88 ? 10.301 -0.923 21.271 1.00 88.38 88 ALA A N 1
ATOM 624 C CA . ALA A 1 88 ? 10.128 -0.764 19.833 1.00 88.38 88 ALA A CA 1
ATOM 625 C C . ALA A 1 88 ? 11.235 -1.536 19.098 1.00 88.38 88 ALA A C 1
ATOM 627 O O . ALA A 1 88 ? 12.260 -1.892 19.686 1.00 88.38 88 ALA A O 1
ATOM 628 N N . VAL A 1 89 ? 11.033 -1.783 17.808 1.00 90.56 89 VAL A N 1
ATOM 629 C CA . VAL A 1 89 ? 12.057 -2.301 16.899 1.00 90.56 89 VAL A CA 1
ATOM 630 C C . VAL A 1 89 ? 12.842 -1.105 16.355 1.00 90.56 89 VAL A C 1
ATOM 632 O O . VAL A 1 89 ? 12.358 -0.392 15.480 1.00 90.56 89 VAL A O 1
ATOM 635 N N . SER A 1 90 ? 14.038 -0.865 16.894 1.00 87.56 90 SER A N 1
ATOM 636 C CA . SER A 1 90 ? 14.864 0.320 16.590 1.00 87.56 90 SER A CA 1
ATOM 637 C C . SER A 1 90 ? 16.281 -0.016 16.112 1.00 87.56 90 SER A C 1
ATOM 639 O O . SER A 1 90 ? 17.161 0.834 16.104 1.00 87.56 90 SER A O 1
ATOM 641 N N . GLY A 1 91 ? 16.561 -1.278 15.779 1.00 82.25 91 GLY A N 1
ATOM 642 C CA . GLY A 1 91 ? 17.906 -1.727 15.400 1.00 82.25 91 GLY A CA 1
ATOM 643 C C . GLY A 1 91 ? 18.849 -1.975 16.585 1.00 82.25 91 GLY A C 1
ATOM 644 O O . GLY A 1 91 ? 19.805 -2.733 16.451 1.00 82.25 91 GLY A O 1
ATOM 645 N N . GLY A 1 92 ? 18.548 -1.424 17.763 1.00 82.69 92 GLY A N 1
ATOM 646 C CA . GLY A 1 92 ? 19.214 -1.748 19.027 1.00 82.69 92 GLY A CA 1
ATOM 647 C C . GLY A 1 92 ? 18.588 -2.942 19.772 1.00 82.69 92 GLY A C 1
ATOM 648 O O . GLY A 1 92 ? 17.681 -3.602 19.255 1.00 82.69 92 GLY A O 1
ATOM 649 N N . PRO A 1 93 ? 19.045 -3.238 21.004 1.00 83.69 93 PRO A N 1
ATOM 650 C CA . PRO A 1 93 ? 18.459 -4.280 21.848 1.00 83.69 93 PRO A CA 1
ATOM 651 C C . PRO A 1 93 ? 16.972 -4.029 22.148 1.00 83.69 93 PRO A C 1
ATOM 653 O O . PRO A 1 93 ? 16.597 -2.959 22.629 1.00 83.69 93 PRO A O 1
ATOM 656 N N . ILE A 1 94 ? 16.127 -5.039 21.916 1.00 88.94 94 ILE A N 1
ATOM 657 C CA . ILE A 1 94 ? 14.684 -4.965 22.184 1.00 88.94 94 ILE A CA 1
ATOM 658 C C . ILE A 1 94 ? 14.424 -5.333 23.647 1.00 88.94 94 ILE A C 1
ATOM 660 O O . ILE A 1 94 ? 14.746 -6.437 24.081 1.00 88.94 94 ILE A O 1
ATOM 664 N N . LYS A 1 95 ? 13.829 -4.408 24.408 1.00 81.81 95 LYS A N 1
ATOM 665 C CA . LYS A 1 95 ? 13.638 -4.549 25.863 1.00 81.81 95 LYS A CA 1
ATOM 666 C C . LYS A 1 95 ? 12.502 -5.499 26.232 1.00 81.81 95 LYS A C 1
ATOM 668 O O . LYS A 1 95 ? 12.623 -6.251 27.191 1.00 81.81 95 LYS A O 1
ATOM 673 N N . LEU A 1 96 ? 11.394 -5.422 25.498 1.00 80.88 96 LEU A N 1
ATOM 674 C CA . LEU A 1 96 ? 10.197 -6.234 25.713 1.00 80.88 96 LEU A CA 1
ATOM 675 C C . LEU A 1 96 ? 9.797 -6.896 24.399 1.00 80.88 96 LEU A C 1
ATOM 677 O O . LEU A 1 96 ? 9.650 -6.205 23.385 1.00 80.88 96 LEU A O 1
ATOM 681 N N . ILE A 1 97 ? 9.611 -8.212 24.447 1.00 90.25 97 ILE A N 1
ATOM 682 C CA . ILE A 1 97 ? 9.103 -9.041 23.356 1.00 90.25 97 ILE A CA 1
ATOM 683 C C . ILE A 1 97 ? 7.973 -9.877 23.940 1.00 90.25 97 ILE A C 1
ATOM 685 O O . ILE A 1 97 ? 8.189 -10.613 24.902 1.00 90.25 97 ILE A O 1
ATOM 689 N N . ASP A 1 98 ? 6.797 -9.767 23.341 1.00 91.12 98 ASP A N 1
ATOM 690 C CA . ASP A 1 98 ? 5.651 -10.604 23.656 1.00 91.12 98 ASP A CA 1
ATOM 691 C C . ASP A 1 98 ? 5.593 -11.762 22.662 1.00 91.12 98 ASP A C 1
ATOM 693 O O . ASP A 1 98 ? 5.795 -11.565 21.462 1.00 91.12 98 ASP A O 1
ATOM 697 N N . ARG A 1 99 ? 5.362 -12.973 23.161 1.00 90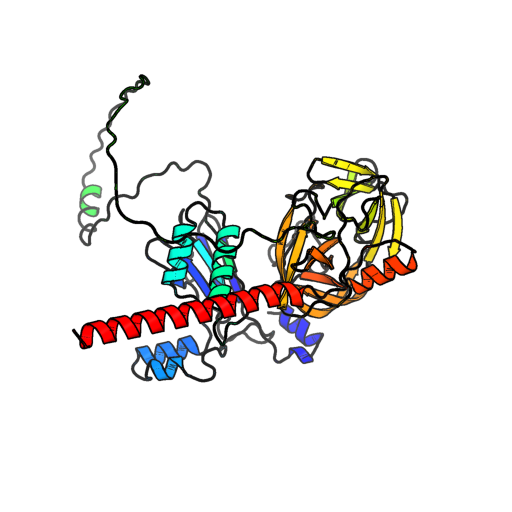.12 99 ARG A N 1
ATOM 698 C CA . ARG A 1 99 ? 5.254 -14.199 22.365 1.00 90.12 99 ARG A CA 1
ATOM 699 C C . ARG A 1 99 ? 4.084 -15.007 22.888 1.00 90.12 99 ARG A C 1
ATOM 701 O O . ARG A 1 99 ? 3.898 -15.067 24.104 1.00 90.12 99 ARG A O 1
ATOM 708 N N . SER A 1 100 ? 3.363 -15.667 21.985 1.00 89.00 100 SER A N 1
ATOM 709 C CA . SER A 1 100 ? 2.323 -16.618 22.372 1.00 89.00 100 SER A CA 1
ATOM 710 C C . SER A 1 100 ? 2.883 -17.620 23.393 1.00 89.00 100 SER A C 1
ATOM 712 O O . SER A 1 100 ? 3.881 -18.290 23.119 1.00 89.00 100 SER A O 1
ATOM 714 N N . PRO A 1 101 ? 2.283 -17.739 24.592 1.00 80.50 101 PRO A N 1
ATOM 715 C CA . PRO A 1 101 ? 2.714 -18.744 25.560 1.00 80.50 101 PRO A CA 1
ATOM 716 C C . PRO A 1 101 ? 2.325 -20.157 25.105 1.00 80.50 101 PRO A C 1
ATOM 718 O O . PRO A 1 101 ? 2.977 -21.132 25.474 1.00 80.50 101 PRO A O 1
ATOM 721 N N . ALA A 1 102 ? 1.257 -20.260 24.313 1.00 80.88 102 ALA A N 1
ATOM 722 C CA . ALA A 1 102 ? 0.813 -21.460 23.626 1.00 80.88 102 ALA A CA 1
ATOM 723 C C . ALA A 1 102 ? -0.002 -21.064 22.380 1.00 80.88 102 ALA A C 1
ATOM 725 O O . ALA A 1 102 ? -0.615 -19.988 22.390 1.00 80.88 102 ALA A O 1
ATOM 726 N N . PRO A 1 103 ? -0.071 -21.930 21.355 1.00 86.19 103 PRO A N 1
ATOM 727 C CA . PRO A 1 103 ? -0.895 -21.677 20.181 1.00 86.19 103 PRO A CA 1
ATOM 728 C C . PRO A 1 103 ? -2.387 -21.606 20.537 1.00 86.19 103 PRO A C 1
ATOM 730 O O . PRO A 1 103 ? -2.893 -22.406 21.331 1.00 86.19 103 PRO A O 1
ATOM 733 N N . VAL A 1 104 ? -3.116 -20.676 19.922 1.00 88.88 104 VAL A N 1
ATOM 734 C CA . VAL A 1 104 ? -4.557 -20.463 20.135 1.00 88.88 104 VAL A CA 1
ATOM 735 C C . VAL A 1 104 ? -5.349 -21.058 18.976 1.00 88.88 104 VAL A C 1
ATOM 737 O O . VAL A 1 104 ? -5.146 -20.680 17.828 1.00 88.88 104 VAL A O 1
ATOM 740 N N . ALA A 1 105 ? -6.283 -21.965 19.259 1.00 89.50 105 ALA A N 1
ATOM 741 C CA . ALA A 1 105 ? -7.155 -22.524 18.227 1.00 89.50 105 ALA A CA 1
ATOM 742 C C . ALA A 1 105 ? -8.113 -21.457 17.670 1.00 89.50 105 ALA A C 1
ATOM 744 O O . ALA A 1 105 ? -8.834 -20.801 18.434 1.00 89.50 105 ALA A O 1
ATOM 745 N N . LEU A 1 106 ? -8.127 -21.318 16.344 1.00 90.31 106 LEU A N 1
ATOM 746 C CA . LEU A 1 106 ? -9.051 -20.472 15.600 1.00 90.31 106 LEU A CA 1
ATOM 747 C C . LEU A 1 106 ? -10.216 -21.308 15.067 1.00 90.31 106 LEU A C 1
ATOM 749 O O . LEU A 1 106 ? -10.021 -22.343 14.428 1.00 90.31 106 LEU A O 1
ATOM 753 N N . HIS A 1 107 ? -11.438 -20.843 15.310 1.00 87.50 107 HIS A N 1
ATOM 754 C CA . HIS A 1 107 ? -12.658 -21.528 14.890 1.00 87.50 107 HIS A CA 1
ATOM 755 C C . HIS A 1 107 ? -13.338 -20.812 13.722 1.00 87.50 107 HIS A C 1
ATOM 757 O O . HIS A 1 107 ? -13.113 -19.631 13.463 1.00 87.50 107 HIS A O 1
ATOM 763 N N . ALA A 1 108 ? -14.211 -21.530 13.015 1.00 84.50 108 ALA A N 1
ATOM 764 C CA . ALA A 1 108 ? -15.062 -20.914 12.004 1.00 84.50 108 ALA A CA 1
ATOM 765 C C . ALA A 1 108 ? -15.931 -19.818 12.645 1.00 84.50 108 ALA A C 1
ATOM 767 O O . ALA A 1 108 ? -16.599 -20.062 13.649 1.00 84.50 108 ALA A O 1
ATOM 768 N N . GLY A 1 109 ? -15.919 -18.627 12.049 1.00 84.75 109 GLY A N 1
ATOM 769 C CA . GLY A 1 109 ? -16.600 -17.443 12.580 1.00 84.75 109 GLY A CA 1
ATOM 770 C C . GLY A 1 109 ? -15.722 -16.542 13.452 1.00 84.75 109 GLY A C 1
ATOM 771 O O . GLY A 1 109 ? -16.110 -15.396 13.675 1.00 84.75 109 GLY A O 1
ATOM 772 N N . ASP A 1 110 ? -14.538 -17.001 13.879 1.00 90.06 110 ASP A N 1
ATOM 773 C CA . ASP A 1 110 ? -13.549 -16.127 14.513 1.00 90.06 110 ASP A CA 1
ATOM 774 C C . ASP A 1 110 ? -13.056 -15.085 13.495 1.00 90.06 110 ASP A C 1
ATOM 776 O O . ASP A 1 110 ? -12.884 -15.368 12.305 1.00 90.06 110 ASP A O 1
ATOM 780 N N . VAL A 1 111 ? -12.779 -13.871 13.966 1.00 92.31 111 VAL A N 1
ATOM 781 C CA . VAL A 1 111 ? -12.069 -12.862 13.175 1.00 92.31 111 VAL A CA 1
ATOM 782 C C . VAL A 1 111 ? -10.820 -12.439 13.920 1.00 92.31 111 VAL A C 1
ATOM 784 O O . VAL A 1 111 ? -10.894 -11.964 15.051 1.00 92.31 111 VAL A O 1
ATOM 787 N N . LEU A 1 112 ? -9.675 -12.585 13.265 1.00 94.62 112 LEU A N 1
ATOM 788 C CA . LEU A 1 112 ? -8.402 -12.091 13.759 1.00 94.62 112 LEU A CA 1
ATOM 789 C C . LEU A 1 112 ? -8.092 -10.749 13.091 1.00 94.62 112 LEU A C 1
ATOM 791 O O . LEU A 1 112 ? -8.141 -10.634 11.866 1.00 94.62 112 LEU A O 1
ATOM 795 N N . LEU A 1 113 ? -7.767 -9.742 13.894 1.00 95.56 113 LEU A N 1
ATOM 796 C CA . LEU A 1 113 ? -7.399 -8.407 13.441 1.00 95.56 113 LEU A CA 1
ATOM 797 C C . LEU A 1 113 ? -5.996 -8.071 13.935 1.00 95.56 113 LEU A C 1
ATOM 799 O O . LEU A 1 113 ? -5.715 -8.184 15.127 1.00 95.56 113 LEU A O 1
ATOM 803 N N . LEU A 1 114 ? -5.127 -7.629 13.032 1.00 96.94 114 LEU A N 1
ATOM 804 C CA . LEU A 1 114 ? -3.866 -6.980 13.387 1.00 96.94 114 LEU A CA 1
ATOM 805 C C . LEU A 1 114 ? -4.016 -5.504 13.042 1.00 96.94 114 LEU A C 1
ATOM 807 O O . LEU A 1 114 ? -4.379 -5.187 11.910 1.00 96.94 114 LEU A O 1
ATOM 811 N N . ALA A 1 115 ? -3.763 -4.610 13.990 1.00 95.00 115 ALA A N 1
ATOM 812 C CA . ALA A 1 115 ? -4.007 -3.190 13.789 1.00 95.00 115 ALA A CA 1
ATOM 813 C C . ALA A 1 115 ? -2.940 -2.299 14.421 1.00 95.00 115 ALA A C 1
ATOM 815 O O . ALA A 1 115 ? -2.374 -2.644 15.459 1.00 95.00 115 ALA A O 1
ATOM 816 N N . SER A 1 116 ? -2.702 -1.137 13.810 1.00 92.25 116 SER A N 1
ATOM 817 C CA . SER A 1 116 ? -1.980 -0.047 14.473 1.00 92.25 116 SER A CA 1
ATOM 818 C C . SER A 1 116 ? -2.853 0.613 15.550 1.00 92.25 116 SER A C 1
ATOM 820 O O . SER A 1 116 ? -4.069 0.411 15.605 1.00 92.25 116 SER A O 1
ATOM 822 N N . ASP A 1 117 ? -2.228 1.422 16.399 1.00 87.81 117 ASP A N 1
ATOM 823 C CA . ASP A 1 117 ? -2.855 2.191 17.481 1.00 87.81 117 ASP A CA 1
ATOM 824 C C . ASP A 1 117 ? -3.951 3.166 17.011 1.00 87.81 117 ASP A C 1
ATOM 826 O O . ASP A 1 117 ? -4.850 3.499 17.780 1.00 87.81 117 ASP A O 1
ATOM 830 N N . GLY A 1 118 ? -3.958 3.563 15.736 1.00 86.50 118 GLY A N 1
ATOM 831 C CA . GLY A 1 118 ? -5.057 4.325 15.137 1.00 86.50 118 GLY A CA 1
ATOM 832 C C . GLY A 1 118 ? -6.439 3.660 15.257 1.00 86.50 118 GLY A C 1
ATOM 833 O O . GLY A 1 118 ? -7.450 4.366 15.244 1.00 86.50 118 GLY A O 1
ATOM 834 N N . LEU A 1 119 ? -6.507 2.331 15.439 1.00 90.00 119 LEU A N 1
ATOM 835 C CA . LEU A 1 119 ? -7.762 1.615 15.701 1.00 90.00 119 LEU A CA 1
ATOM 836 C C . LEU A 1 119 ? -8.335 1.905 17.104 1.00 90.00 119 LEU A C 1
ATOM 838 O O . LEU A 1 119 ? -9.541 1.767 17.291 1.00 90.00 119 LEU A O 1
ATOM 842 N N . ASP A 1 120 ? -7.518 2.344 18.071 1.00 84.56 120 ASP A N 1
ATOM 843 C CA . ASP A 1 120 ? -7.915 2.541 19.480 1.00 84.56 120 ASP A CA 1
ATOM 844 C C . ASP A 1 120 ? -9.027 3.590 19.669 1.00 84.56 120 ASP A C 1
ATOM 846 O O . ASP A 1 120 ? -9.644 3.670 20.734 1.00 84.56 120 ASP A O 1
ATOM 850 N N . THR A 1 121 ? -9.289 4.430 18.664 1.00 82.62 121 THR A N 1
ATOM 851 C CA . THR A 1 121 ? -10.397 5.398 18.692 1.00 82.62 121 THR A CA 1
ATOM 852 C C . THR A 1 121 ? -11.761 4.739 18.504 1.00 82.62 121 THR A C 1
ATOM 854 O O . THR A 1 121 ? -12.785 5.327 18.866 1.00 82.62 121 THR A O 1
ATOM 857 N N . LEU A 1 122 ? -11.791 3.521 17.963 1.00 86.25 122 LEU A N 1
ATOM 858 C CA . LEU A 1 122 ? -12.998 2.743 17.763 1.00 86.25 122 LEU A CA 1
ATOM 859 C C . LEU A 1 122 ? -13.302 1.911 19.013 1.00 86.25 122 LEU A C 1
ATOM 861 O O . LEU A 1 122 ? -12.509 1.075 19.438 1.00 86.25 122 LEU A O 1
ATOM 865 N N . ALA A 1 123 ? -14.490 2.108 19.586 1.00 86.75 123 ALA A N 1
ATOM 866 C CA . ALA A 1 123 ? -14.932 1.321 20.733 1.00 86.75 123 ALA A CA 1
ATOM 867 C C . ALA A 1 123 ? -15.070 -0.173 20.380 1.00 86.75 123 ALA A C 1
ATOM 869 O O . ALA A 1 123 ? -15.530 -0.524 19.288 1.00 86.75 123 ALA A O 1
ATOM 870 N N . ALA A 1 124 ? -14.736 -1.046 21.337 1.00 86.62 124 ALA A N 1
ATOM 871 C CA . ALA A 1 124 ? -14.800 -2.499 21.171 1.00 86.62 124 ALA A CA 1
ATOM 872 C C . ALA A 1 124 ? -16.199 -2.991 20.756 1.00 86.62 124 ALA A C 1
ATOM 874 O O . ALA A 1 124 ? -16.307 -3.843 19.876 1.00 86.62 124 ALA A O 1
ATOM 875 N N . ASP A 1 125 ? -17.264 -2.400 21.305 1.00 86.75 125 ASP A N 1
ATOM 876 C CA . ASP A 1 125 ? -18.650 -2.744 20.958 1.00 86.75 125 ASP A CA 1
ATOM 877 C C . ASP A 1 125 ? -18.974 -2.426 19.493 1.00 86.75 125 ASP A C 1
ATOM 879 O O . ASP A 1 125 ? -19.630 -3.206 18.801 1.00 86.75 125 ASP A O 1
ATOM 883 N N . THR A 1 126 ? -18.464 -1.301 18.984 1.00 89.19 126 THR A N 1
ATOM 884 C CA . THR A 1 126 ? -18.615 -0.927 17.574 1.00 89.19 126 THR A CA 1
ATOM 885 C C . THR A 1 126 ? -17.872 -1.909 16.677 1.00 89.19 126 THR A C 1
ATOM 887 O O . THR A 1 126 ? -18.402 -2.328 15.648 1.00 89.19 126 THR A O 1
ATOM 890 N N . LEU A 1 127 ? -16.661 -2.312 17.070 1.00 90.31 127 LEU A N 1
ATOM 891 C CA . LEU A 1 127 ? -15.879 -3.299 16.332 1.00 90.31 127 LEU A CA 1
ATOM 892 C C . LEU A 1 127 ? -16.585 -4.664 16.298 1.00 90.31 127 LEU A C 1
ATOM 894 O O . LEU A 1 127 ? -16.712 -5.259 15.227 1.00 90.31 127 LEU A O 1
ATOM 898 N N . ALA A 1 128 ? -17.116 -5.122 17.435 1.00 89.12 128 ALA A N 1
ATOM 899 C CA . ALA A 1 128 ? -17.918 -6.341 17.517 1.00 89.12 128 ALA A CA 1
ATOM 900 C C . ALA A 1 128 ? -19.161 -6.267 16.615 1.00 89.12 128 ALA A C 1
ATOM 902 O O . ALA A 1 128 ? -19.446 -7.210 15.875 1.00 89.12 128 ALA A O 1
ATOM 903 N N . ALA A 1 129 ? -19.867 -5.131 16.607 1.00 88.12 129 ALA A N 1
ATOM 904 C CA . ALA A 1 129 ? -21.039 -4.920 15.760 1.00 88.12 129 ALA A CA 1
ATOM 905 C C . ALA A 1 129 ? -20.698 -4.942 14.259 1.00 88.12 129 ALA A C 1
ATOM 907 O O . ALA A 1 129 ? -21.439 -5.530 13.467 1.00 88.12 129 ALA A O 1
ATOM 908 N N . LEU A 1 130 ? -19.570 -4.345 13.856 1.00 88.88 130 LEU A N 1
ATOM 909 C CA . LEU A 1 130 ? -19.087 -4.390 12.471 1.00 88.88 130 LEU A CA 1
ATOM 910 C C . LEU A 1 130 ? -18.764 -5.822 12.040 1.00 88.88 130 LEU A C 1
ATOM 912 O O . LEU A 1 130 ? -19.201 -6.257 10.974 1.00 88.88 130 LEU A O 1
ATOM 916 N N . VAL A 1 131 ? -18.057 -6.572 12.887 1.00 88.62 131 VAL A N 1
ATOM 917 C CA . VAL A 1 131 ? -17.738 -7.983 12.635 1.00 88.62 131 VAL A CA 1
ATOM 918 C C . VAL A 1 131 ? -19.010 -8.827 12.534 1.00 88.62 131 VAL A C 1
ATOM 920 O O . VAL A 1 131 ? -19.142 -9.614 11.595 1.00 88.62 131 VAL A O 1
ATOM 923 N N . ALA A 1 132 ? -19.972 -8.624 13.439 1.00 85.12 132 ALA A N 1
ATOM 924 C CA . ALA A 1 132 ? -21.249 -9.331 13.441 1.00 85.12 132 ALA A CA 1
ATOM 925 C C . ALA A 1 132 ? -22.087 -9.032 12.187 1.00 85.12 132 ALA A C 1
ATOM 927 O O . ALA A 1 132 ? -22.671 -9.944 11.602 1.00 85.12 132 ALA A O 1
ATOM 928 N N . LYS A 1 133 ? -22.112 -7.774 11.729 1.00 83.38 133 LYS A N 1
ATOM 929 C CA . LYS A 1 133 ? -22.798 -7.376 10.490 1.00 83.38 133 LYS A CA 1
ATOM 930 C C . LYS A 1 133 ? -22.129 -7.966 9.250 1.00 83.38 133 LYS A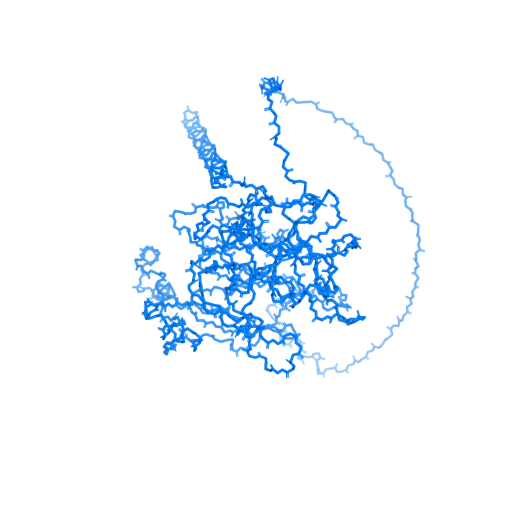 C 1
ATOM 932 O O . LYS A 1 133 ? -22.803 -8.286 8.277 1.00 83.38 133 LYS A O 1
ATOM 937 N N . ALA A 1 134 ? -20.813 -8.131 9.293 1.00 77.81 134 ALA A N 1
ATOM 938 C CA . ALA A 1 134 ? -20.031 -8.705 8.212 1.00 77.81 134 ALA A CA 1
ATOM 939 C C . ALA A 1 134 ? -19.998 -10.242 8.240 1.00 77.81 134 ALA A C 1
ATOM 941 O O . ALA A 1 134 ? -19.128 -10.809 7.586 1.00 77.81 134 ALA A O 1
ATOM 942 N N . ARG A 1 135 ? -20.861 -10.940 8.997 1.00 62.66 135 ARG A N 1
ATOM 943 C CA . ARG A 1 135 ? -20.804 -12.409 9.177 1.00 62.66 135 ARG A CA 1
ATOM 944 C C . ARG A 1 135 ? -20.736 -13.214 7.871 1.00 62.66 135 ARG A C 1
ATOM 946 O O . ARG A 1 135 ? -20.028 -14.213 7.848 1.00 62.66 135 ARG A O 1
ATOM 953 N N . ASP A 1 136 ? -21.326 -12.703 6.790 1.00 59.81 136 ASP A N 1
ATOM 954 C CA . ASP A 1 136 ? -21.309 -13.324 5.453 1.00 59.81 136 ASP A CA 1
ATOM 955 C C . ASP A 1 136 ? -20.402 -12.601 4.427 1.00 59.81 136 ASP A C 1
ATOM 957 O O . ASP A 1 136 ? -20.389 -12.951 3.250 1.00 59.81 136 ASP A O 1
ATOM 961 N N . GLY A 1 137 ? -19.667 -11.561 4.842 1.00 60.12 137 GLY A N 1
ATOM 962 C CA . GLY A 1 137 ? -18.801 -10.756 3.969 1.00 60.12 137 GLY A CA 1
ATOM 963 C C . GLY A 1 137 ? -17.377 -11.303 3.813 1.00 60.12 137 GLY A C 1
ATOM 964 O O . GLY A 1 137 ? -16.887 -12.065 4.653 1.00 60.12 137 GLY A O 1
ATOM 965 N N . ASP A 1 138 ? -16.681 -10.877 2.759 1.00 75.38 138 ASP A N 1
ATOM 966 C CA . ASP A 1 138 ? -15.250 -11.138 2.598 1.00 75.38 138 ASP A CA 1
ATOM 967 C C . ASP A 1 138 ? -14.408 -10.301 3.597 1.00 75.38 138 ASP A C 1
ATOM 969 O O . ASP A 1 138 ? -14.843 -9.275 4.134 1.00 75.38 138 ASP A O 1
ATOM 973 N N . ALA A 1 139 ? -13.205 -10.779 3.937 1.00 86.25 139 ALA A N 1
ATOM 974 C CA . ALA A 1 139 ? -12.299 -10.063 4.842 1.00 86.25 139 ALA A CA 1
ATOM 975 C C . ALA A 1 139 ? -11.925 -8.639 4.350 1.00 86.25 139 ALA A C 1
ATOM 977 O O . ALA A 1 139 ? -11.847 -7.740 5.195 1.00 86.25 139 ALA A O 1
ATOM 978 N N . PRO A 1 140 ? -11.747 -8.389 3.033 1.00 86.62 140 PRO A N 1
ATOM 979 C CA . PRO A 1 140 ? -11.560 -7.041 2.490 1.00 86.62 140 PRO A CA 1
ATOM 980 C C . PRO A 1 140 ? -12.690 -6.056 2.824 1.00 86.62 140 PRO A C 1
ATOM 982 O O . PRO A 1 140 ? -12.418 -4.933 3.252 1.00 86.62 140 PRO A O 1
ATOM 985 N N . ALA A 1 141 ? -13.953 -6.461 2.696 1.00 85.56 141 ALA A N 1
ATOM 986 C CA . ALA A 1 141 ? -15.111 -5.624 2.988 1.00 85.56 141 ALA A CA 1
ATOM 987 C C . ALA A 1 141 ? -15.185 -5.270 4.476 1.00 85.56 141 ALA A C 1
ATOM 989 O O . ALA A 1 141 ? -15.509 -4.133 4.826 1.00 85.56 141 ALA A O 1
ATOM 990 N N . LEU A 1 142 ? -14.837 -6.211 5.361 1.00 89.31 142 LEU A N 1
ATOM 991 C CA . LEU A 1 142 ? -14.729 -5.929 6.791 1.00 89.31 142 LEU A CA 1
ATOM 992 C C . LEU A 1 142 ? -13.615 -4.912 7.079 1.00 89.31 142 LEU A C 1
ATOM 994 O O . LEU A 1 142 ? -13.854 -3.949 7.806 1.00 89.31 142 LEU A O 1
ATOM 998 N N . ALA A 1 143 ? -12.427 -5.092 6.494 1.00 90.62 143 ALA A N 1
ATOM 999 C CA . ALA A 1 143 ? -11.324 -4.146 6.650 1.00 90.62 143 ALA A CA 1
ATOM 1000 C C . ALA A 1 143 ? -11.736 -2.737 6.191 1.00 90.62 143 ALA A C 1
ATOM 1002 O O . ALA A 1 143 ? -11.545 -1.761 6.919 1.00 90.62 143 ALA A O 1
ATOM 1003 N N . ALA A 1 144 ? -12.384 -2.635 5.026 1.00 87.94 144 ALA A N 1
ATOM 1004 C CA . ALA A 1 144 ? -12.900 -1.377 4.499 1.00 87.94 144 ALA A CA 1
ATOM 1005 C C . ALA A 1 144 ? -13.956 -0.745 5.421 1.00 87.94 144 ALA A C 1
ATOM 1007 O O . ALA A 1 144 ? -13.911 0.461 5.660 1.00 87.94 144 ALA A O 1
ATOM 1008 N N . ALA A 1 145 ? -14.872 -1.542 5.980 1.00 89.00 145 ALA A N 1
ATOM 1009 C CA . ALA A 1 145 ? -15.894 -1.062 6.908 1.00 89.00 145 ALA A CA 1
ATOM 1010 C C . ALA A 1 145 ? -15.295 -0.541 8.226 1.00 89.00 145 ALA A C 1
ATOM 1012 O O . ALA A 1 145 ? -15.732 0.496 8.725 1.00 89.00 145 ALA A O 1
ATOM 1013 N N . ILE A 1 146 ? -14.276 -1.217 8.768 1.00 91.50 146 ILE A N 1
ATOM 1014 C CA . ILE A 1 146 ? -13.545 -0.761 9.960 1.00 91.50 146 ILE A CA 1
ATOM 1015 C C . ILE A 1 146 ? -12.868 0.582 9.679 1.00 91.50 146 ILE A C 1
ATOM 1017 O O . ILE A 1 146 ? -13.069 1.537 10.429 1.00 91.50 146 ILE A O 1
ATOM 1021 N N . LEU A 1 147 ? -12.120 0.686 8.576 1.00 91.25 147 LEU A N 1
ATOM 1022 C CA . LEU A 1 147 ? -11.431 1.924 8.204 1.00 91.25 147 LEU A CA 1
ATOM 1023 C C . LEU A 1 147 ? -12.413 3.075 7.952 1.00 91.25 147 LEU A C 1
ATOM 1025 O O . LEU A 1 147 ? -12.176 4.190 8.413 1.00 91.25 147 LEU A O 1
ATOM 1029 N N . ALA A 1 148 ? -13.537 2.809 7.280 1.00 88.38 148 ALA A N 1
ATOM 1030 C CA . ALA A 1 148 ? -14.587 3.800 7.062 1.00 88.38 148 ALA A CA 1
ATOM 1031 C C . ALA A 1 148 ? -15.181 4.299 8.387 1.00 88.38 148 ALA A C 1
ATOM 1033 O O . ALA A 1 148 ? -15.427 5.495 8.538 1.00 88.38 148 ALA A O 1
ATOM 1034 N N . GLN A 1 149 ? -15.369 3.411 9.367 1.00 89.88 149 GLN A N 1
ATOM 1035 C CA . GLN A 1 149 ? -15.911 3.801 10.664 1.00 89.88 149 GLN A CA 1
ATOM 1036 C C . GLN A 1 149 ? -14.920 4.623 11.494 1.00 89.88 149 GLN A C 1
ATOM 1038 O O . GLN A 1 149 ? -15.315 5.610 12.113 1.00 89.88 149 GLN A O 1
ATOM 1043 N N . VAL A 1 150 ? -13.634 4.265 11.470 1.00 88.19 150 VAL A N 1
ATOM 1044 C CA . VAL A 1 150 ? -12.566 5.066 12.088 1.00 88.19 150 VAL A CA 1
ATOM 1045 C C . VAL A 1 150 ? -12.506 6.463 11.456 1.00 88.19 150 VAL A C 1
ATOM 1047 O O . VAL A 1 150 ? -12.479 7.468 12.166 1.00 88.19 150 VAL A O 1
ATOM 1050 N N . GLN A 1 151 ? -12.579 6.549 10.124 1.00 85.44 151 GLN A N 1
ATOM 1051 C CA . GLN A 1 151 ? -12.622 7.826 9.401 1.00 85.44 151 GLN A CA 1
ATOM 1052 C C . GLN A 1 151 ? -13.862 8.657 9.756 1.00 85.44 151 GLN A C 1
ATOM 1054 O O . GLN A 1 151 ? -13.744 9.862 9.971 1.00 85.44 151 GLN A O 1
ATOM 1059 N N . ALA A 1 152 ? -15.035 8.029 9.865 1.00 83.69 152 ALA A N 1
ATOM 1060 C CA . ALA A 1 152 ? -16.288 8.707 10.193 1.00 83.69 152 ALA A CA 1
ATOM 1061 C C . ALA A 1 152 ? -16.298 9.310 11.607 1.00 83.69 152 ALA A C 1
ATOM 1063 O O . ALA A 1 152 ? -16.929 10.345 11.827 1.00 83.69 152 ALA A O 1
ATOM 1064 N N . LEU A 1 153 ? -15.594 8.696 12.565 1.00 81.94 153 LEU A N 1
ATOM 1065 C CA . LEU A 1 153 ? -15.433 9.263 13.906 1.00 81.94 153 LEU A CA 1
ATOM 1066 C C . LEU A 1 153 ? -14.625 10.567 13.885 1.00 81.94 153 LEU A C 1
ATOM 1068 O O . LEU A 1 153 ? -14.878 11.435 14.720 1.00 81.94 153 LEU A O 1
ATOM 1072 N N . ALA A 1 154 ? -13.686 10.710 12.936 1.00 69.25 154 ALA A N 1
ATOM 1073 C CA . ALA A 1 154 ? -12.868 11.906 12.712 1.00 69.25 154 ALA A CA 1
ATOM 1074 C C . ALA A 1 154 ? -12.361 12.544 14.021 1.00 69.25 154 ALA A C 1
ATOM 1076 O O . ALA A 1 154 ? -12.478 13.759 14.226 1.00 69.25 154 ALA A O 1
ATOM 1077 N N . GLY A 1 155 ? -11.858 11.703 14.934 1.00 69.62 155 GLY A N 1
ATOM 1078 C CA . GLY A 1 155 ? -11.469 12.116 16.277 1.00 69.62 155 GLY A CA 1
ATOM 1079 C C . GLY A 1 155 ? -10.436 13.254 16.244 1.00 69.62 155 GLY A C 1
ATOM 1080 O O . GLY A 1 155 ? -9.561 13.246 15.377 1.00 69.62 155 GLY A O 1
ATOM 1081 N N . PRO A 1 156 ? -10.453 14.210 17.197 1.00 62.62 156 PRO A N 1
ATOM 1082 C CA . PRO A 1 156 ? -9.543 15.367 17.197 1.00 62.62 156 PRO A CA 1
ATOM 1083 C C . PRO A 1 156 ? -8.043 15.022 17.183 1.00 62.62 156 PRO A C 1
ATOM 1085 O O . PRO A 1 156 ? -7.214 15.895 16.946 1.00 62.62 156 PRO A O 1
ATOM 1088 N N . LYS A 1 157 ? -7.694 13.767 17.497 1.00 70.75 157 LYS A N 1
ATOM 1089 C CA . LYS A 1 157 ? -6.333 13.210 17.518 1.00 70.75 157 LYS A CA 1
ATOM 1090 C C . LYS A 1 157 ? -6.285 11.833 16.839 1.00 70.75 157 LYS A C 1
ATOM 1092 O O . LYS A 1 157 ? -5.616 10.936 17.340 1.00 70.75 157 LYS A O 1
ATOM 1097 N N . GLN A 1 158 ? -7.080 11.639 15.787 1.00 80.19 158 GLN A N 1
ATOM 1098 C CA . GLN A 1 158 ? -7.078 10.399 15.014 1.00 80.19 158 GLN A CA 1
ATOM 1099 C C . GLN A 1 158 ? -5.719 10.216 14.331 1.00 80.19 158 GLN A C 1
ATOM 1101 O O . GLN A 1 158 ? -5.290 11.100 13.590 1.00 80.19 158 GLN A O 1
ATOM 1106 N N . ASP A 1 159 ? -5.072 9.078 14.571 1.00 80.19 159 ASP A N 1
ATOM 1107 C CA . ASP A 1 159 ? -3.826 8.707 13.899 1.00 80.19 159 ASP A CA 1
ATOM 1108 C C . ASP A 1 159 ? -4.101 7.889 12.626 1.00 80.19 159 ASP A C 1
ATOM 1110 O O . ASP A 1 159 ? -5.234 7.449 12.366 1.00 80.19 159 ASP A O 1
ATOM 1114 N N . ASN A 1 160 ? -3.058 7.668 11.829 1.00 84.81 160 ASN A N 1
ATOM 1115 C CA . ASN A 1 160 ? -3.087 6.724 10.728 1.00 84.81 160 ASN A CA 1
ATOM 1116 C C . ASN A 1 160 ? -3.502 5.329 11.232 1.00 84.81 160 ASN A C 1
ATOM 1118 O O . ASN A 1 160 ? -3.181 4.886 12.330 1.00 84.81 160 ASN A O 1
ATOM 1122 N N . THR A 1 161 ? -4.318 4.636 10.444 1.00 86.56 161 THR A N 1
ATOM 1123 C CA . THR A 1 161 ? -4.882 3.349 10.859 1.00 86.56 161 THR A CA 1
ATOM 1124 C C . THR A 1 161 ? -4.598 2.315 9.795 1.00 86.56 161 THR A C 1
ATOM 1126 O O . THR A 1 161 ? -5.034 2.448 8.654 1.00 86.56 161 THR A O 1
ATOM 1129 N N . THR A 1 162 ? -3.861 1.281 10.183 1.00 89.12 162 THR A N 1
ATOM 1130 C CA . THR A 1 162 ? -3.656 0.074 9.385 1.00 89.12 162 THR A CA 1
ATOM 1131 C C . THR A 1 162 ? -4.425 -1.059 10.044 1.00 89.12 162 THR A C 1
ATOM 1133 O O . THR A 1 162 ? -4.361 -1.203 11.263 1.00 89.12 162 THR A O 1
ATOM 1136 N N . VAL A 1 163 ? -5.141 -1.861 9.254 1.00 92.94 163 VAL A N 1
ATOM 1137 C CA . VAL A 1 163 ? -5.821 -3.066 9.736 1.00 92.94 163 VAL A CA 1
ATOM 1138 C C . VAL A 1 163 ? -5.603 -4.213 8.753 1.00 92.94 163 VAL A C 1
ATOM 1140 O O . VAL A 1 163 ? -5.749 -4.044 7.545 1.00 92.94 163 VAL A O 1
ATOM 1143 N N . VAL A 1 164 ? -5.271 -5.388 9.273 1.00 94.19 164 VAL A N 1
ATOM 1144 C CA . VAL A 1 164 ? -5.255 -6.657 8.543 1.00 94.19 164 VAL A CA 1
ATOM 1145 C C . VAL A 1 164 ? -6.348 -7.529 9.139 1.00 94.19 164 VAL A C 1
ATOM 1147 O O . VAL A 1 164 ? -6.379 -7.730 10.351 1.00 94.19 164 V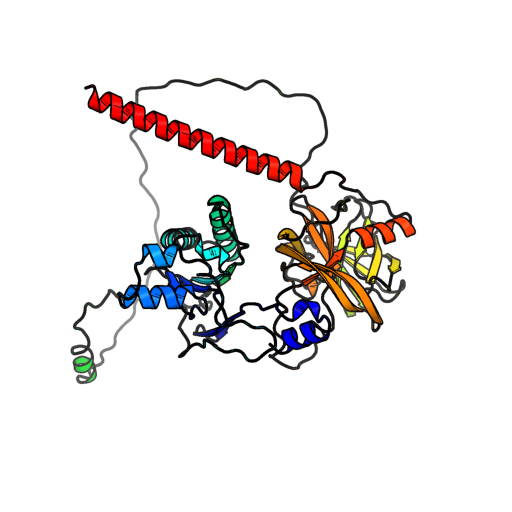AL A O 1
ATOM 1150 N N . CYS A 1 165 ? -7.241 -8.036 8.291 1.00 92.69 165 CYS A N 1
ATOM 1151 C CA . CYS A 1 165 ? -8.336 -8.914 8.698 1.00 92.69 165 CYS A CA 1
ATOM 1152 C C . CYS A 1 165 ? -8.077 -10.337 8.203 1.00 92.69 165 CYS A C 1
ATOM 1154 O O . CYS A 1 165 ? -7.910 -10.553 7.005 1.00 92.69 165 CYS A O 1
ATOM 1156 N N . TYR A 1 166 ? -8.102 -11.311 9.111 1.00 91.38 166 TYR A N 1
ATOM 1157 C CA . TYR A 1 166 ? -8.034 -12.732 8.790 1.00 91.38 166 TYR A CA 1
ATOM 1158 C C . TYR A 1 166 ? -9.281 -13.452 9.306 1.00 91.38 166 TYR A C 1
ATOM 1160 O O . TYR A 1 166 ? -9.694 -13.278 10.454 1.00 91.38 166 TYR A O 1
ATOM 1168 N N . ARG A 1 167 ? -9.873 -14.282 8.444 1.00 88.31 167 ARG A N 1
ATOM 1169 C CA . ARG A 1 167 ? -11.001 -15.156 8.773 1.00 88.31 167 ARG A CA 1
ATOM 1170 C C . ARG A 1 167 ? -10.610 -16.607 8.503 1.00 88.31 167 ARG A C 1
ATOM 1172 O O . ARG A 1 167 ? -10.277 -16.916 7.357 1.00 88.31 167 ARG A O 1
ATOM 1179 N N . PRO A 1 168 ? -10.664 -17.501 9.503 1.00 85.06 168 PRO A N 1
ATOM 1180 C CA . PRO A 1 168 ? -10.446 -18.922 9.282 1.00 85.06 168 PRO A CA 1
ATOM 1181 C C . PRO A 1 168 ? -11.532 -19.470 8.353 1.00 85.06 168 PRO A C 1
ATOM 1183 O O . PRO A 1 168 ? -12.722 -19.420 8.669 1.00 85.06 168 PRO A O 1
ATOM 1186 N N . VAL A 1 169 ? -11.124 -20.004 7.203 1.00 72.69 169 VAL A N 1
ATOM 1187 C CA . VAL A 1 169 ? -12.025 -20.744 6.315 1.00 72.69 169 VAL A CA 1
ATOM 1188 C C . VAL A 1 169 ? -12.022 -22.199 6.780 1.00 72.69 169 VAL A C 1
ATOM 1190 O O . VAL A 1 169 ? -10.943 -22.788 6.891 1.00 72.69 169 VAL A O 1
ATOM 1193 N N . PRO A 1 170 ? -13.182 -22.810 7.080 1.00 54.66 170 PRO A N 1
ATOM 1194 C CA . PRO A 1 170 ? -13.206 -24.222 7.422 1.00 54.66 170 PRO A CA 1
ATOM 1195 C C . PRO A 1 170 ? -12.663 -25.050 6.245 1.00 54.66 170 PRO A C 1
ATOM 1197 O O . PRO A 1 170 ? -12.980 -24.749 5.089 1.00 54.66 170 PRO A O 1
ATOM 1200 N N . PRO A 1 171 ? -11.869 -26.106 6.499 1.00 46.97 171 PRO A N 1
ATOM 1201 C CA . PRO A 1 171 ? -11.434 -27.001 5.439 1.00 46.97 171 PRO A CA 1
ATOM 1202 C C . PRO A 1 171 ? -12.666 -27.585 4.737 1.00 46.97 171 PRO A C 1
ATOM 1204 O O . PRO A 1 171 ? -13.608 -28.053 5.387 1.00 46.97 171 PRO A O 1
ATOM 1207 N N . ALA A 1 172 ? -12.673 -27.519 3.404 1.00 37.44 172 ALA A N 1
ATOM 1208 C CA . ALA A 1 172 ? -13.784 -27.968 2.576 1.00 37.44 172 ALA A CA 1
ATOM 1209 C C . ALA A 1 172 ? -14.149 -29.427 2.916 1.00 37.44 172 ALA A C 1
ATOM 1211 O O . ALA A 1 172 ? -13.395 -30.349 2.618 1.00 37.44 172 ALA A O 1
ATOM 1212 N N . GLY A 1 173 ? -15.297 -29.634 3.575 1.00 39.53 173 GLY A N 1
ATOM 1213 C CA . GLY A 1 173 ? -15.802 -30.967 3.932 1.00 39.53 173 GLY A CA 1
ATOM 1214 C C . GLY A 1 173 ? -16.360 -31.129 5.351 1.00 39.53 173 GLY A C 1
ATOM 1215 O O . GLY A 1 173 ? -17.060 -32.110 5.605 1.00 39.53 173 GLY A O 1
ATOM 1216 N N . ALA A 1 174 ? -16.136 -30.187 6.270 1.00 35.47 174 ALA A N 1
ATOM 1217 C CA . ALA A 1 174 ? -16.728 -30.257 7.608 1.00 35.47 174 ALA A CA 1
ATOM 1218 C C . ALA A 1 174 ? -18.177 -29.732 7.596 1.00 35.47 174 ALA A C 1
ATOM 1220 O O . ALA A 1 174 ? -18.426 -28.529 7.640 1.00 35.47 174 ALA A O 1
ATOM 1221 N N . ARG A 1 175 ? -19.159 -30.639 7.514 1.00 34.53 175 ARG A N 1
ATOM 1222 C CA . ARG A 1 175 ? -20.577 -30.301 7.728 1.00 34.53 175 ARG A CA 1
ATOM 1223 C C . ARG A 1 175 ? -20.758 -29.738 9.142 1.00 34.53 175 ARG A C 1
ATOM 1225 O O . ARG A 1 175 ? -20.235 -30.320 10.088 1.00 34.53 175 ARG A O 1
ATOM 1232 N N . HIS A 1 176 ? -21.527 -28.652 9.268 1.00 34.94 176 HIS A N 1
ATOM 1233 C CA . HIS A 1 176 ? -21.962 -28.073 10.542 1.00 34.94 176 HIS A CA 1
ATOM 1234 C C . HIS A 1 176 ? -22.435 -29.164 11.514 1.00 34.94 176 HIS A C 1
ATOM 1236 O O . HIS A 1 176 ? -23.518 -29.726 11.351 1.00 34.94 176 HIS A O 1
ATOM 1242 N N . ALA A 1 177 ? -21.641 -29.435 12.547 1.00 34.94 177 ALA A N 1
ATOM 1243 C CA . ALA A 1 177 ? -22.166 -29.976 13.787 1.00 34.94 177 ALA A CA 1
ATOM 1244 C C . ALA A 1 177 ? -22.626 -28.775 14.616 1.00 34.94 177 ALA A C 1
ATOM 1246 O O . ALA A 1 177 ? -21.829 -27.886 14.917 1.00 34.94 177 ALA A O 1
ATOM 1247 N N . SER A 1 178 ? -23.919 -28.708 14.928 1.00 32.09 178 SER A N 1
ATOM 1248 C CA . SER A 1 178 ? -24.451 -27.717 15.862 1.00 32.09 178 SER A CA 1
ATOM 1249 C C . SER A 1 178 ? -23.686 -27.792 17.193 1.00 32.09 178 SER A C 1
ATOM 1251 O O . SER A 1 178 ? -23.347 -28.900 17.623 1.00 32.09 178 SER A O 1
ATOM 1253 N N . PRO A 1 179 ? -23.415 -26.656 17.860 1.00 36.88 179 PRO A N 1
ATOM 1254 C CA . PRO A 1 179 ? -22.747 -26.673 19.154 1.00 36.88 179 PRO A CA 1
ATOM 1255 C C . PRO A 1 179 ? -23.600 -27.453 20.168 1.00 36.88 179 PRO A C 1
ATOM 1257 O O . PRO A 1 179 ? -24.830 -27.324 20.163 1.00 36.88 179 PRO A O 1
ATOM 1260 N N . PRO A 1 180 ? -22.994 -28.282 21.038 1.00 31.30 180 PRO A N 1
ATOM 1261 C CA . PRO A 1 180 ? -23.737 -28.911 22.117 1.00 31.30 180 PRO A CA 1
ATOM 1262 C C . PRO A 1 180 ? -24.227 -27.826 23.092 1.00 31.30 180 PRO A C 1
ATOM 1264 O O . PRO A 1 180 ? -23.537 -26.822 23.288 1.00 31.30 180 PRO A O 1
ATOM 1267 N N . PRO A 1 181 ? -25.403 -28.005 23.720 1.00 32.53 181 PRO A N 1
ATOM 1268 C CA . PRO A 1 181 ? -25.923 -27.036 24.672 1.00 32.53 181 PRO A CA 1
ATOM 1269 C C . PRO A 1 181 ? -24.954 -26.863 25.846 1.00 32.53 181 PRO A C 1
ATOM 1271 O O . PRO A 1 181 ? -24.357 -27.823 26.341 1.00 32.53 181 PRO A O 1
ATOM 1274 N N . THR A 1 182 ? -24.815 -25.613 26.278 1.00 36.19 182 THR A N 1
ATOM 1275 C CA . THR A 1 182 ? -23.962 -25.156 27.373 1.00 36.19 182 THR A CA 1
ATOM 1276 C C . THR A 1 182 ? -24.206 -25.965 28.650 1.00 36.19 182 THR A C 1
ATOM 1278 O O . THR A 1 182 ? -25.262 -25.901 29.278 1.00 36.19 182 THR A O 1
ATOM 1281 N N . ALA A 1 183 ? -23.199 -26.737 29.065 1.00 32.44 183 ALA A N 1
ATOM 1282 C CA . ALA A 1 183 ? -23.196 -27.395 30.363 1.00 32.44 183 ALA A CA 1
ATOM 1283 C C . ALA A 1 183 ? -22.777 -26.382 31.437 1.00 32.44 183 ALA A C 1
ATOM 1285 O O . ALA A 1 183 ? -21.613 -25.990 31.530 1.00 32.44 183 ALA A O 1
ATOM 1286 N N . GLY A 1 184 ? -23.744 -25.968 32.256 1.00 29.12 184 GLY A N 1
ATOM 1287 C CA . GLY A 1 184 ? -23.498 -25.218 33.481 1.00 29.12 184 GLY A CA 1
ATOM 1288 C C . GLY A 1 184 ? -22.512 -25.932 34.415 1.00 29.12 184 GLY A C 1
ATOM 1289 O O . GLY A 1 184 ? -22.357 -27.157 34.393 1.00 29.12 184 GLY A O 1
ATOM 1290 N N . LYS A 1 185 ? -21.834 -25.132 35.243 1.00 35.25 185 LYS A N 1
ATOM 1291 C CA . LYS A 1 185 ? -20.877 -25.556 36.276 1.00 35.25 185 LYS A CA 1
ATOM 1292 C C . LYS A 1 185 ? -21.453 -26.729 37.095 1.00 35.25 185 LYS A C 1
ATOM 1294 O O . LYS A 1 185 ? -22.380 -26.541 37.873 1.00 35.25 185 LYS A O 1
ATOM 1299 N N . GLY A 1 186 ? -20.908 -27.935 36.898 1.00 33.47 186 GLY A N 1
ATOM 1300 C CA . GLY A 1 186 ? -21.319 -29.153 37.620 1.00 33.47 186 GLY A CA 1
ATOM 1301 C C . GLY A 1 186 ? -21.000 -30.502 36.946 1.00 33.47 186 GLY A C 1
ATOM 1302 O O . GLY A 1 186 ? -21.112 -31.544 37.586 1.00 33.47 186 GLY A O 1
ATOM 1303 N N . GLY A 1 187 ? -20.576 -30.526 35.677 1.00 31.00 187 GLY A N 1
ATOM 1304 C CA . GLY A 1 187 ? -20.478 -31.768 34.884 1.00 31.00 187 GLY A CA 1
ATOM 1305 C C . GLY A 1 187 ? -19.225 -32.645 35.054 1.00 31.00 187 GLY A C 1
ATOM 1306 O O . GLY A 1 187 ? -19.240 -33.799 34.619 1.00 31.00 187 GLY A O 1
ATOM 1307 N N . ALA A 1 188 ? -18.155 -32.161 35.697 1.00 35.88 188 ALA A N 1
ATOM 1308 C CA . ALA A 1 188 ? -16.871 -32.880 35.758 1.00 35.88 188 ALA A CA 1
ATOM 1309 C C . ALA A 1 188 ? -16.946 -34.228 36.513 1.00 35.88 188 ALA A C 1
ATOM 1311 O O . ALA A 1 188 ? -16.171 -35.141 36.235 1.00 35.88 188 ALA A O 1
ATOM 1312 N N . LEU A 1 189 ? -17.925 -34.402 37.408 1.00 35.81 189 LEU A N 1
ATOM 1313 C CA . LEU A 1 189 ? -18.088 -35.630 38.196 1.00 35.81 189 LEU A CA 1
ATOM 1314 C C . LEU A 1 189 ? -18.999 -36.680 37.523 1.00 35.81 189 LEU A C 1
ATOM 1316 O O . LEU A 1 189 ? -18.922 -37.867 37.838 1.00 35.81 189 LEU A O 1
ATOM 1320 N N . ALA A 1 190 ? -19.841 -36.271 36.566 1.00 34.53 190 ALA A N 1
ATOM 1321 C CA . ALA A 1 190 ? -20.736 -37.174 35.835 1.00 34.53 190 ALA A CA 1
ATOM 1322 C C . ALA A 1 190 ? -20.047 -37.828 34.623 1.00 34.53 190 ALA A C 1
ATOM 1324 O O . ALA A 1 190 ? -20.324 -38.988 34.303 1.00 34.53 190 ALA A O 1
ATOM 1325 N N . ALA A 1 191 ? -19.102 -37.119 33.993 1.00 34.81 191 ALA A N 1
ATOM 1326 C CA . ALA A 1 191 ? -18.298 -37.640 32.886 1.00 34.81 191 ALA A CA 1
ATOM 1327 C C . ALA A 1 191 ? -17.361 -38.782 33.331 1.00 34.81 191 ALA A C 1
ATOM 1329 O O . ALA A 1 191 ? -17.214 -39.774 32.618 1.00 34.81 191 ALA A O 1
ATOM 1330 N N . LEU A 1 192 ? -16.827 -38.715 34.558 1.00 35.56 192 LEU A N 1
ATOM 1331 C CA . LEU A 1 192 ? -15.952 -39.754 35.113 1.00 35.56 192 LEU A CA 1
ATOM 1332 C C . LEU A 1 192 ? -16.706 -41.059 35.456 1.00 35.56 192 LEU A C 1
ATOM 1334 O O . LEU A 1 192 ? -16.140 -42.145 35.380 1.00 35.56 192 LEU A O 1
ATOM 1338 N N . LYS A 1 193 ? -18.013 -40.988 35.757 1.00 34.53 193 LYS A N 1
ATOM 1339 C CA . LYS A 1 193 ? -18.844 -42.166 36.085 1.00 34.53 193 LYS A CA 1
ATOM 1340 C C . LYS A 1 193 ? -19.291 -42.970 34.855 1.00 34.53 193 LYS A C 1
ATOM 1342 O O . LYS A 1 193 ? -19.499 -44.179 34.959 1.00 34.53 193 LYS A O 1
ATOM 1347 N N . ARG A 1 194 ? -19.408 -42.329 33.685 1.00 39.69 194 ARG A N 1
ATOM 1348 C CA . ARG A 1 194 ? -19.767 -43.004 32.418 1.00 39.69 194 ARG A CA 1
ATOM 1349 C C . ARG A 1 194 ? -18.575 -43.690 31.747 1.00 39.69 194 ARG A C 1
ATOM 1351 O O . ARG A 1 194 ? -18.788 -44.659 31.031 1.00 39.69 194 ARG A O 1
ATOM 1358 N N . LEU A 1 195 ? -17.341 -43.271 32.046 1.00 38.31 195 LEU A N 1
ATOM 1359 C CA . LEU A 1 195 ? -16.130 -43.970 31.595 1.00 38.31 195 LEU A CA 1
ATOM 1360 C C . LEU A 1 195 ? -15.882 -45.301 32.335 1.00 38.31 195 LEU A C 1
ATOM 1362 O O . LEU A 1 195 ? -15.166 -46.159 31.831 1.00 38.31 195 LEU A O 1
ATOM 1366 N N . LEU A 1 196 ? -16.489 -45.492 33.512 1.00 36.84 196 LEU A N 1
ATOM 1367 C CA . LEU A 1 196 ? -16.282 -46.666 34.373 1.00 36.84 196 LEU A CA 1
ATOM 1368 C C . LEU A 1 196 ? -17.342 -47.768 34.209 1.00 36.84 196 LEU A C 1
ATOM 1370 O O . LEU A 1 196 ? -17.221 -48.831 34.811 1.00 36.84 196 LEU A O 1
ATOM 1374 N N . THR A 1 197 ? -18.381 -47.553 33.401 1.00 38.59 197 THR A N 1
ATOM 1375 C CA . THR A 1 197 ? -19.465 -48.531 33.200 1.00 38.59 197 THR A CA 1
ATOM 1376 C C . THR A 1 197 ? -19.632 -48.838 31.717 1.00 38.59 197 THR A C 1
ATOM 1378 O O . THR A 1 197 ? -20.589 -48.436 31.062 1.00 38.59 197 THR A O 1
ATOM 1381 N N . GLY A 1 198 ? -18.646 -49.549 31.167 1.00 34.34 198 GLY A N 1
ATOM 1382 C CA . GLY A 1 198 ? -18.645 -49.985 29.776 1.00 34.34 198 GLY A CA 1
ATOM 1383 C C . GLY A 1 198 ? -19.871 -50.832 29.436 1.00 34.34 198 GLY A C 1
ATOM 1384 O O . GLY A 1 198 ? -19.972 -51.977 29.867 1.00 34.34 198 GLY A O 1
ATOM 1385 N N . LYS A 1 199 ? -20.779 -50.281 28.623 1.00 27.80 199 LYS A N 1
ATOM 1386 C CA . LYS A 1 199 ? -21.767 -51.028 27.834 1.00 27.80 199 LYS A CA 1
ATOM 1387 C C . LYS A 1 199 ? -22.034 -50.294 26.519 1.00 27.80 199 LYS A C 1
ATOM 1389 O O . LYS A 1 199 ? -22.637 -49.227 26.497 1.00 27.80 199 LYS A O 1
ATOM 1394 N N . SER A 1 200 ? -21.570 -50.910 25.437 1.00 28.27 200 SER A N 1
ATOM 1395 C CA . SER A 1 200 ? -21.939 -50.615 24.052 1.00 28.27 200 SER A CA 1
ATOM 1396 C C . SER A 1 200 ? -23.294 -51.252 23.733 1.00 28.27 200 SER A C 1
ATOM 1398 O O . SER A 1 200 ? -23.540 -52.386 24.151 1.00 28.27 200 SER A O 1
ATOM 1400 N N . LYS A 1 201 ? -24.143 -50.562 22.963 1.00 28.20 201 LYS A N 1
ATOM 1401 C CA . LYS A 1 201 ? -25.112 -51.218 22.079 1.00 28.20 201 LYS A CA 1
ATOM 1402 C C . LYS A 1 201 ? -25.300 -50.427 20.784 1.00 28.20 201 LYS A C 1
ATOM 1404 O O . LYS A 1 201 ? -25.431 -49.207 20.801 1.00 28.20 201 LYS A O 1
ATOM 1409 N N . ALA A 1 202 ? -25.263 -51.201 19.707 1.00 25.62 202 ALA A N 1
ATOM 1410 C CA . ALA A 1 202 ? -25.434 -50.866 18.306 1.00 25.62 202 ALA A CA 1
ATOM 1411 C C . ALA A 1 202 ? -26.920 -50.772 17.890 1.00 25.62 202 ALA A C 1
ATOM 1413 O O . ALA A 1 202 ? -27.805 -50.962 18.725 1.00 25.62 202 ALA A O 1
ATOM 1414 N N . ASP A 1 203 ? -27.106 -50.573 16.576 1.00 25.28 203 ASP A N 1
ATOM 1415 C CA . ASP A 1 203 ? -28.313 -50.739 15.738 1.00 25.28 203 ASP A CA 1
ATOM 1416 C C . ASP A 1 203 ? -29.102 -49.445 15.469 1.00 25.28 203 ASP A C 1
ATOM 1418 O O . ASP A 1 203 ? -29.309 -48.636 16.362 1.00 25.28 203 ASP A O 1
ATOM 1422 N N . ALA A 1 204 ? -29.644 -49.159 14.282 1.00 25.66 204 ALA A N 1
ATOM 1423 C CA . ALA A 1 204 ? -29.529 -49.693 12.926 1.00 25.66 204 ALA A CA 1
ATOM 1424 C C . ALA A 1 204 ? -30.235 -48.688 11.984 1.00 25.66 204 ALA A C 1
ATOM 1426 O O . ALA A 1 204 ? -31.047 -47.868 12.409 1.00 25.66 204 ALA A O 1
ATOM 1427 N N . ALA A 1 205 ? -29.913 -48.764 10.697 1.00 24.02 205 ALA A N 1
ATOM 1428 C CA . ALA A 1 205 ? -30.356 -47.879 9.625 1.00 24.02 205 ALA A CA 1
ATOM 1429 C C . ALA A 1 205 ? -31.813 -48.094 9.151 1.00 24.02 205 ALA A C 1
ATOM 1431 O O . ALA A 1 205 ? -32.289 -49.228 9.133 1.00 24.02 205 ALA A O 1
ATOM 1432 N N . LYS A 1 206 ? -32.451 -47.043 8.597 1.00 23.20 206 LYS A N 1
ATOM 1433 C CA . LYS A 1 206 ? -33.191 -47.112 7.311 1.00 23.20 206 LYS A CA 1
ATOM 1434 C C . LYS A 1 206 ? -33.525 -45.716 6.719 1.00 23.20 206 LYS A C 1
ATOM 1436 O O . LYS A 1 206 ? -33.692 -44.783 7.500 1.00 23.20 206 LYS A O 1
ATOM 1441 N N . PRO A 1 207 ? -33.620 -45.565 5.375 1.00 28.77 207 PRO A N 1
ATOM 1442 C CA . PRO A 1 207 ? -33.802 -44.289 4.664 1.00 28.77 207 PRO A CA 1
ATOM 1443 C C . PRO A 1 207 ? -35.207 -44.141 4.020 1.00 28.77 207 PRO A C 1
ATOM 1445 O O . PRO A 1 207 ? -36.052 -45.006 4.236 1.00 28.77 207 PRO A O 1
ATOM 1448 N N . MET A 1 208 ? -35.367 -43.107 3.163 1.00 23.52 208 MET A N 1
ATOM 1449 C CA . MET A 1 208 ? -36.479 -42.730 2.239 1.00 23.52 208 MET A CA 1
ATOM 1450 C C . MET A 1 208 ? -37.263 -41.481 2.701 1.00 23.52 208 MET A C 1
ATOM 1452 O O . MET A 1 208 ? -37.483 -41.330 3.892 1.00 23.52 208 MET A O 1
ATOM 1456 N N . THR A 1 209 ? -37.741 -40.533 1.885 1.00 27.05 209 THR A N 1
ATOM 1457 C CA . THR A 1 209 ? -37.694 -40.201 0.440 1.00 27.05 209 THR A CA 1
ATOM 1458 C C . THR A 1 209 ? -38.239 -38.767 0.286 1.00 27.05 209 THR A C 1
ATOM 1460 O O . THR A 1 209 ? -39.014 -38.312 1.124 1.00 27.05 209 THR A O 1
ATOM 1463 N N . HIS A 1 210 ? -37.872 -38.087 -0.805 1.00 26.38 210 HIS A N 1
ATOM 1464 C CA . HIS A 1 210 ? -38.576 -36.922 -1.366 1.00 26.38 210 HIS A CA 1
ATOM 1465 C C . HIS A 1 210 ? -40.039 -37.267 -1.711 1.00 26.38 210 HIS A C 1
ATOM 1467 O O . HIS A 1 210 ? -40.255 -38.340 -2.266 1.00 26.38 210 HIS A O 1
ATOM 1473 N N . ASP A 1 211 ? -41.012 -36.386 -1.432 1.00 25.00 211 ASP A N 1
ATOM 1474 C CA . ASP A 1 211 ? -41.704 -35.567 -2.453 1.00 25.00 211 ASP A CA 1
ATOM 1475 C C . ASP A 1 211 ? -42.863 -34.708 -1.883 1.00 25.00 211 ASP A C 1
ATOM 1477 O O . ASP A 1 211 ? -43.367 -34.968 -0.793 1.00 25.00 211 ASP A O 1
ATOM 1481 N N . ALA A 1 212 ? -43.317 -33.755 -2.712 1.00 24.34 212 ALA A N 1
ATOM 1482 C CA . ALA A 1 212 ? -44.619 -33.056 -2.716 1.00 24.34 212 ALA A CA 1
ATOM 1483 C C . ALA A 1 212 ? -44.770 -31.670 -2.032 1.00 24.34 212 ALA A C 1
ATOM 1485 O O . ALA A 1 212 ? -45.201 -31.516 -0.894 1.00 24.34 212 ALA A O 1
ATOM 1486 N N . ALA A 1 213 ? -44.497 -30.643 -2.845 1.00 22.33 213 ALA A N 1
ATOM 1487 C CA . ALA A 1 213 ? -45.470 -29.678 -3.385 1.00 22.33 213 ALA A CA 1
ATOM 1488 C C . ALA A 1 213 ? -46.500 -28.966 -2.467 1.00 22.33 213 ALA A C 1
ATOM 1490 O O . ALA A 1 213 ? -47.479 -29.535 -2.000 1.00 22.33 213 ALA A O 1
ATOM 1491 N N . ALA A 1 214 ? -46.319 -27.640 -2.402 1.00 25.16 214 ALA A N 1
ATOM 1492 C CA . ALA A 1 214 ? -47.293 -26.568 -2.653 1.00 25.16 214 ALA A CA 1
ATOM 1493 C C . ALA A 1 214 ? -48.769 -26.737 -2.226 1.00 25.16 214 ALA A C 1
ATOM 1495 O O . ALA A 1 214 ? -49.517 -27.489 -2.838 1.00 25.16 214 ALA A O 1
ATOM 1496 N N . ALA A 1 215 ? -49.232 -25.845 -1.337 1.00 25.28 215 ALA A N 1
ATOM 1497 C CA . ALA A 1 215 ? -50.325 -24.889 -1.602 1.00 25.28 215 ALA A CA 1
ATOM 1498 C C . ALA A 1 215 ? -50.827 -24.233 -0.304 1.00 25.28 215 ALA A C 1
ATOM 1500 O O . ALA A 1 215 ? -51.405 -24.911 0.539 1.00 25.28 215 ALA A O 1
ATOM 1501 N N . ARG A 1 216 ? -50.771 -22.895 -0.210 1.00 26.64 216 ARG A N 1
ATOM 1502 C CA . ARG A 1 216 ? -51.981 -22.106 0.090 1.00 26.64 216 ARG A CA 1
ATOM 1503 C C . ARG A 1 216 ? -51.773 -20.618 -0.168 1.00 26.64 216 ARG A C 1
ATOM 1505 O O . ARG A 1 216 ? -50.960 -19.947 0.453 1.00 26.64 216 ARG A O 1
ATOM 1512 N N . MET A 1 217 ? -52.567 -20.114 -1.100 1.00 24.88 217 MET A N 1
ATOM 1513 C CA . MET A 1 217 ? -52.711 -18.706 -1.427 1.00 24.88 217 MET A CA 1
ATOM 1514 C C . MET A 1 217 ? -53.846 -18.089 -0.588 1.00 24.88 217 MET A C 1
ATOM 1516 O O . MET A 1 217 ? -54.880 -18.723 -0.390 1.00 24.88 217 MET A O 1
ATOM 1520 N N . ARG A 1 218 ? -53.686 -16.788 -0.312 1.00 30.50 218 ARG A N 1
ATOM 1521 C CA . ARG A 1 218 ? -54.687 -15.704 -0.440 1.00 30.50 218 ARG A CA 1
ATOM 1522 C C . ARG A 1 218 ? -55.508 -15.213 0.773 1.00 30.50 218 ARG A C 1
ATOM 1524 O O . ARG A 1 218 ? -56.458 -15.846 1.210 1.00 30.50 218 ARG A O 1
ATOM 1531 N N . ARG A 1 219 ? -55.266 -13.905 1.002 1.00 28.12 219 ARG A N 1
ATOM 1532 C CA . ARG A 1 219 ? -56.189 -12.760 1.214 1.00 28.12 219 ARG A CA 1
ATOM 1533 C C . ARG A 1 219 ? -56.610 -12.435 2.655 1.00 28.12 219 ARG A C 1
ATOM 1535 O O . ARG A 1 219 ? -57.475 -13.098 3.205 1.00 28.12 219 ARG A O 1
ATOM 1542 N N . ARG A 1 220 ? -56.251 -11.225 3.109 1.00 26.11 220 ARG A N 1
ATOM 1543 C CA . ARG A 1 220 ? -57.103 -10.027 2.935 1.00 26.11 220 ARG A CA 1
ATOM 1544 C C . ARG A 1 220 ? -56.342 -8.720 3.191 1.00 26.11 220 ARG A C 1
ATOM 1546 O O . ARG A 1 220 ? -55.487 -8.644 4.059 1.00 26.11 220 ARG A O 1
ATOM 1553 N N . ALA A 1 221 ? -56.687 -7.733 2.371 1.00 27.28 221 ALA A N 1
ATOM 1554 C CA . ALA A 1 221 ? -56.290 -6.334 2.427 1.00 27.28 221 ALA A CA 1
ATOM 1555 C C . ALA A 1 221 ? -57.295 -5.514 3.261 1.00 27.28 221 ALA A C 1
ATOM 1557 O O . ALA A 1 221 ? -58.433 -5.953 3.436 1.00 27.28 221 ALA A O 1
ATOM 1558 N N . GLY A 1 222 ? -56.886 -4.313 3.680 1.00 24.66 222 GLY A N 1
ATOM 1559 C CA . GLY A 1 222 ? -57.728 -3.269 4.287 1.00 24.66 222 GLY A CA 1
ATOM 1560 C C . GLY A 1 222 ? -56.872 -2.291 5.108 1.00 24.66 222 GLY A C 1
ATOM 1561 O O . GLY A 1 222 ? -56.575 -2.597 6.251 1.00 24.66 222 GLY A O 1
ATOM 1562 N N . PHE A 1 223 ? -56.158 -1.347 4.484 1.00 25.23 223 PHE A N 1
ATOM 1563 C CA . PHE A 1 223 ? -56.528 0.061 4.206 1.00 25.23 223 PHE A CA 1
ATOM 1564 C C . PHE A 1 223 ? -56.491 1.031 5.422 1.00 25.23 223 PHE A C 1
ATOM 1566 O O . PHE A 1 223 ? -57.242 0.875 6.375 1.00 25.23 223 PHE A O 1
ATOM 1573 N N . TRP A 1 224 ? -55.577 2.009 5.274 1.00 28.00 224 TRP A N 1
ATOM 1574 C CA . TRP A 1 224 ? -55.283 3.352 5.854 1.00 28.00 224 TRP A CA 1
ATOM 1575 C C . TRP A 1 224 ? -56.459 4.271 6.287 1.00 28.00 224 TRP A C 1
ATOM 1577 O O . TRP A 1 224 ? -57.590 3.847 6.053 1.00 28.00 224 TRP A O 1
ATOM 1587 N N . PRO A 1 225 ? -56.276 5.545 6.778 1.00 45.09 225 PRO A N 1
ATOM 1588 C CA . PRO A 1 225 ? -55.106 6.488 6.787 1.00 45.09 225 PRO A CA 1
ATOM 1589 C C . PRO A 1 225 ? -54.903 7.237 8.154 1.00 45.09 225 PRO A C 1
ATOM 1591 O O . PRO A 1 225 ? -55.588 6.911 9.113 1.00 45.09 225 PRO A O 1
ATOM 1594 N N . VAL A 1 226 ? -53.944 8.145 8.423 1.00 26.89 226 VAL A N 1
ATOM 1595 C CA . VAL A 1 226 ? -53.714 9.577 8.048 1.00 26.89 226 VAL A CA 1
ATOM 1596 C C . VAL A 1 226 ? -52.378 9.957 8.759 1.00 26.89 226 VAL A C 1
ATOM 1598 O O . VAL A 1 226 ? -52.146 9.463 9.854 1.00 26.89 226 VAL A O 1
ATOM 1601 N N . GLY A 1 227 ? -51.427 10.757 8.267 1.00 25.73 227 GLY A N 1
ATOM 1602 C CA . GLY A 1 227 ? -51.509 11.878 7.345 1.00 25.73 227 GLY A CA 1
ATOM 1603 C C . GLY A 1 227 ? -50.152 12.299 6.770 1.00 25.73 227 GLY A C 1
ATOM 1604 O O . GLY A 1 227 ? -49.082 12.000 7.294 1.00 25.73 227 GLY A O 1
ATOM 1605 N N . ALA A 1 228 ? -50.274 12.973 5.634 1.00 26.98 228 ALA A N 1
ATOM 1606 C CA . ALA A 1 228 ? -49.239 13.545 4.793 1.00 26.98 228 ALA A CA 1
ATOM 1607 C C . ALA A 1 228 ? -48.863 14.974 5.219 1.00 26.98 228 ALA A C 1
ATOM 1609 O O . ALA A 1 228 ? -49.656 15.610 5.904 1.00 26.98 228 ALA A O 1
ATOM 1610 N N . LEU A 1 229 ? -47.714 15.448 4.708 1.00 25.38 229 LEU A N 1
ATOM 1611 C CA . LEU A 1 229 ? -47.285 16.825 4.350 1.00 25.38 229 LEU A CA 1
ATOM 1612 C C . LEU A 1 229 ? -45.783 16.957 4.695 1.00 25.38 229 LEU A C 1
ATOM 1614 O O . LEU A 1 229 ? -45.404 16.727 5.833 1.00 25.38 229 LEU A O 1
ATOM 1618 N N . SER A 1 230 ? -44.842 17.243 3.791 1.00 24.77 230 SER A N 1
ATOM 1619 C CA . SER A 1 230 ? -44.927 18.011 2.546 1.00 24.77 230 SER A CA 1
ATOM 1620 C C . SER A 1 230 ? -43.846 17.598 1.542 1.00 24.77 230 SER A C 1
ATOM 1622 O O . SER A 1 230 ? -42.696 17.351 1.896 1.00 24.77 230 SER A O 1
ATOM 1624 N N . ALA A 1 231 ? -44.244 17.577 0.272 1.00 24.44 231 ALA A N 1
ATOM 1625 C CA . ALA A 1 231 ? -43.384 17.479 -0.896 1.00 24.44 231 ALA A CA 1
ATOM 1626 C C . ALA A 1 231 ? -42.922 18.870 -1.374 1.00 24.44 231 ALA A C 1
ATOM 1628 O O . ALA A 1 231 ? -43.512 19.887 -1.016 1.00 24.44 231 ALA A O 1
ATOM 1629 N N . ALA A 1 232 ? -41.961 18.841 -2.301 1.00 23.72 232 ALA A N 1
ATOM 1630 C CA . ALA A 1 232 ? -41.664 19.859 -3.311 1.00 23.72 232 ALA A CA 1
ATOM 1631 C C . ALA A 1 232 ? -40.764 21.039 -2.905 1.00 23.72 232 ALA A C 1
ATOM 1633 O O . ALA A 1 232 ? -41.217 22.153 -2.663 1.00 23.72 232 ALA A O 1
ATOM 1634 N N . ALA A 1 233 ? -39.455 20.822 -3.046 1.00 23.41 233 ALA A N 1
ATOM 1635 C CA . ALA A 1 233 ? -38.580 21.810 -3.665 1.00 23.41 233 ALA A CA 1
ATOM 1636 C C . ALA A 1 233 ? -37.470 21.097 -4.454 1.00 23.41 233 ALA A C 1
ATOM 1638 O O . ALA A 1 233 ? -36.773 20.244 -3.917 1.00 23.41 233 ALA A O 1
ATOM 1639 N N . MET A 1 234 ? -37.310 21.514 -5.713 1.00 23.89 234 MET A N 1
ATOM 1640 C CA . MET A 1 234 ? -36.156 21.285 -6.596 1.00 23.89 234 MET A CA 1
ATOM 1641 C C . MET A 1 234 ? -36.130 20.014 -7.454 1.00 23.89 234 MET A C 1
ATOM 1643 O O . MET A 1 234 ? -35.217 19.198 -7.394 1.00 23.89 234 MET A O 1
ATOM 1647 N N . LEU A 1 235 ? -37.076 19.961 -8.396 1.00 25.33 235 LEU A N 1
ATOM 1648 C CA . LEU A 1 235 ? -36.778 19.524 -9.760 1.00 25.33 235 LEU A CA 1
ATOM 1649 C C . LEU A 1 235 ? -36.765 20.781 -10.646 1.00 25.33 235 LEU A C 1
ATOM 1651 O O . LEU A 1 235 ? -37.812 21.387 -10.860 1.00 25.33 235 LEU A O 1
ATOM 1655 N N . GLY A 1 236 ? -35.586 21.218 -11.098 1.00 23.25 236 GLY A N 1
ATOM 1656 C CA . GLY A 1 236 ? -35.471 22.395 -11.963 1.00 23.25 236 GLY A CA 1
ATOM 1657 C C . GLY A 1 236 ? -34.070 22.993 -12.057 1.00 23.25 236 GLY A C 1
ATOM 1658 O O . GLY A 1 236 ? -33.872 24.102 -11.582 1.00 23.25 236 GLY A O 1
ATOM 1659 N N . ALA A 1 237 ? -33.127 22.266 -12.666 1.00 24.97 237 ALA A N 1
ATOM 1660 C CA . ALA A 1 237 ? -32.051 22.823 -13.500 1.00 24.97 237 ALA A CA 1
ATOM 1661 C C . ALA A 1 237 ? -31.204 21.681 -14.098 1.00 24.97 237 ALA A C 1
ATOM 1663 O O . ALA A 1 237 ? -30.196 21.268 -13.534 1.00 24.97 237 ALA A O 1
ATOM 1664 N N . MET A 1 238 ? -31.608 21.179 -15.265 1.00 25.20 238 MET A N 1
ATOM 1665 C CA . MET A 1 238 ? -30.664 20.639 -16.244 1.00 25.20 238 MET A CA 1
ATOM 1666 C C . MET A 1 238 ? -30.677 21.598 -17.431 1.00 25.20 238 MET A C 1
ATOM 1668 O O . MET A 1 238 ? -31.748 21.850 -17.971 1.00 25.20 238 MET A O 1
ATOM 1672 N N . THR A 1 239 ? -29.530 22.178 -17.794 1.00 25.55 239 THR A N 1
ATOM 1673 C CA . THR A 1 239 ? -28.758 21.823 -19.006 1.00 25.55 239 THR A CA 1
ATOM 1674 C C . THR A 1 239 ? -27.682 22.871 -19.322 1.00 25.55 239 THR A C 1
ATOM 1676 O O . THR A 1 239 ? -27.914 24.062 -19.142 1.00 25.55 239 THR A O 1
ATOM 1679 N N . ALA A 1 240 ? -26.584 22.364 -19.906 1.00 22.94 240 ALA A N 1
ATOM 1680 C CA . ALA A 1 240 ? -25.386 23.012 -20.466 1.00 22.94 240 ALA A CA 1
ATOM 1681 C C . ALA A 1 240 ? -24.250 23.253 -19.448 1.00 22.94 240 ALA A C 1
ATOM 1683 O O . ALA A 1 240 ? -24.439 23.959 -18.471 1.00 22.94 240 ALA A O 1
ATOM 1684 N N . ALA A 1 241 ? -23.032 22.725 -19.591 1.00 22.94 241 ALA A N 1
ATOM 1685 C CA . ALA A 1 241 ? -22.388 21.919 -20.629 1.00 22.94 241 ALA A CA 1
ATOM 1686 C C . ALA A 1 241 ? -21.164 21.237 -19.969 1.00 22.94 241 ALA A C 1
ATOM 1688 O O . ALA A 1 241 ? -20.482 21.862 -19.168 1.00 22.94 241 ALA A O 1
ATOM 1689 N N . SER A 1 242 ? -20.941 19.936 -20.166 1.00 25.67 242 SER A N 1
ATOM 1690 C CA . SER A 1 242 ? -19.911 19.382 -21.068 1.00 25.67 242 SER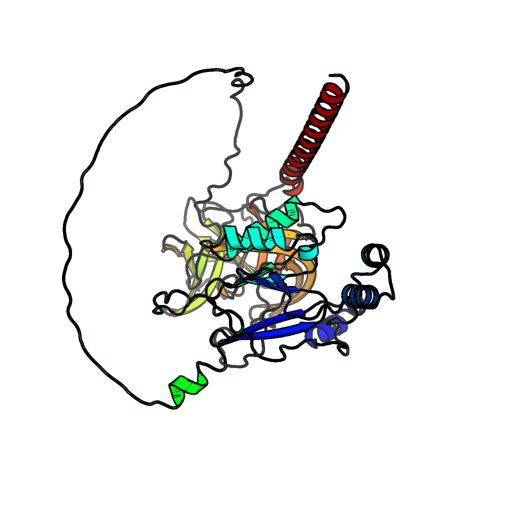 A CA 1
ATOM 1691 C C . SER A 1 242 ? -18.836 18.618 -20.279 1.00 25.67 242 SER A C 1
ATOM 1693 O O . SER A 1 242 ? -18.011 19.229 -19.614 1.00 25.67 242 SER A O 1
ATOM 1695 N N . ALA A 1 243 ? -18.836 17.294 -20.472 1.00 30.16 243 ALA A N 1
ATOM 1696 C CA . ALA A 1 243 ? -17.750 16.345 -20.218 1.00 30.16 243 ALA A CA 1
ATOM 1697 C C . ALA A 1 243 ? -17.289 16.181 -18.761 1.00 30.16 243 ALA A C 1
ATOM 1699 O O . ALA A 1 243 ? -16.206 16.619 -18.397 1.00 30.16 243 ALA A O 1
ATOM 1700 N N . ASP A 1 244 ? -18.057 15.430 -17.972 1.00 27.05 244 ASP A N 1
ATOM 1701 C CA . ASP A 1 244 ? -17.455 14.679 -16.870 1.00 27.05 244 ASP A CA 1
ATOM 1702 C C . ASP A 1 244 ? -18.113 13.302 -16.780 1.00 27.05 244 ASP A C 1
ATOM 1704 O O . ASP A 1 244 ? -19.115 13.069 -16.101 1.00 27.05 244 ASP A O 1
ATOM 1708 N N . GLN A 1 245 ? -17.601 12.398 -17.611 1.00 27.02 245 GLN A N 1
ATOM 1709 C CA . GLN A 1 245 ? -17.865 10.978 -17.474 1.00 27.02 245 GLN A CA 1
ATOM 1710 C C . GLN A 1 245 ? -16.878 10.478 -16.423 1.00 27.02 245 GLN A C 1
ATOM 1712 O O . GLN A 1 245 ? -15.676 10.418 -16.682 1.00 27.02 245 GLN A O 1
ATOM 1717 N N . ALA A 1 246 ? -17.389 10.109 -15.247 1.00 29.94 246 ALA A N 1
ATOM 1718 C CA . ALA A 1 246 ? -16.661 9.250 -14.323 1.00 29.94 246 ALA A CA 1
ATOM 1719 C C . ALA A 1 246 ? -16.039 8.082 -15.120 1.00 29.94 246 ALA A C 1
ATOM 1721 O O . ALA A 1 246 ? -16.723 7.529 -15.994 1.00 29.94 246 ALA A O 1
ATOM 1722 N N . PRO A 1 247 ? -14.760 7.726 -14.897 1.00 31.95 247 PRO A N 1
ATOM 1723 C CA . PRO A 1 247 ? -14.112 6.709 -15.708 1.00 31.95 247 PRO A CA 1
ATOM 1724 C C . PRO A 1 247 ? -14.888 5.399 -15.577 1.00 31.95 247 PRO A C 1
ATOM 1726 O O . PRO A 1 247 ? -15.215 4.955 -14.478 1.00 31.95 247 PRO A O 1
ATOM 1729 N N . ALA A 1 248 ? -15.226 4.822 -16.730 1.00 29.59 248 ALA A N 1
ATOM 1730 C CA . ALA A 1 248 ? -15.935 3.561 -16.845 1.00 29.59 248 ALA A CA 1
ATOM 1731 C C . ALA A 1 248 ? -15.228 2.485 -16.007 1.00 29.59 248 ALA A C 1
ATOM 1733 O O . ALA A 1 248 ? -14.118 2.071 -16.337 1.00 29.59 248 ALA A O 1
ATOM 1734 N N . ALA A 1 249 ? -15.891 2.024 -14.948 1.00 35.31 249 ALA A N 1
ATOM 1735 C CA . ALA A 1 249 ? -15.399 1.028 -13.996 1.00 35.31 249 ALA A CA 1
ATOM 1736 C C . ALA A 1 249 ? -15.256 -0.401 -14.576 1.00 35.31 249 ALA A C 1
ATOM 1738 O O . ALA A 1 249 ? -15.095 -1.345 -13.816 1.00 35.31 249 ALA A O 1
ATOM 1739 N N . ASP A 1 250 ? -15.301 -0.562 -15.903 1.00 43.34 250 ASP A N 1
ATOM 1740 C CA . ASP A 1 250 ? -15.407 -1.860 -16.591 1.00 43.34 250 ASP A CA 1
ATOM 1741 C C . ASP A 1 250 ? -14.261 -2.144 -17.579 1.00 43.34 250 ASP A C 1
ATOM 1743 O O . ASP A 1 250 ? -14.273 -3.155 -18.280 1.00 43.34 250 ASP A O 1
ATOM 1747 N N . LYS A 1 251 ? -13.252 -1.265 -17.673 1.00 50.03 251 LYS A N 1
ATOM 1748 C CA . LYS A 1 251 ? -12.079 -1.500 -18.529 1.00 50.03 251 LYS A CA 1
ATOM 1749 C C . LYS A 1 251 ? -10.792 -1.596 -17.701 1.00 50.03 251 LYS A C 1
ATOM 1751 O O . LYS A 1 251 ? -10.537 -0.701 -16.894 1.00 50.03 251 LYS A O 1
ATOM 1756 N N . PRO A 1 252 ? -9.952 -2.625 -17.915 1.00 58.16 252 PRO A N 1
ATOM 1757 C CA . PRO A 1 252 ? -8.715 -2.783 -17.164 1.00 58.16 252 PRO A CA 1
ATOM 1758 C C . PRO A 1 252 ? -7.738 -1.654 -17.504 1.00 58.16 252 PRO A C 1
ATOM 1760 O O . PRO A 1 252 ? -7.398 -1.427 -18.663 1.00 58.16 252 PRO A O 1
ATOM 1763 N N . VAL A 1 253 ? -7.286 -0.938 -16.476 1.00 71.12 253 VAL A N 1
ATOM 1764 C CA . VAL A 1 253 ? -6.264 0.118 -16.593 1.00 71.12 253 VAL A CA 1
ATOM 1765 C C . VAL A 1 253 ? -4.834 -0.433 -16.501 1.00 71.12 253 VAL A C 1
ATOM 1767 O O . VAL A 1 253 ? -3.883 0.227 -16.922 1.00 71.12 253 VAL A O 1
ATOM 1770 N N . ALA A 1 254 ? -4.686 -1.658 -15.986 1.00 81.00 254 ALA A N 1
ATOM 1771 C CA . ALA A 1 254 ? -3.444 -2.420 -15.943 1.00 81.00 254 ALA A CA 1
ATOM 1772 C C . ALA A 1 254 ? -3.579 -3.682 -16.807 1.00 81.00 254 ALA A C 1
ATOM 1774 O O . ALA A 1 254 ? -4.503 -4.477 -16.630 1.00 81.00 254 ALA A O 1
ATOM 1775 N N . TYR A 1 255 ? -2.637 -3.867 -17.725 1.00 87.75 255 TYR A N 1
ATOM 1776 C CA . TYR A 1 255 ? -2.594 -4.979 -18.670 1.00 87.75 255 TYR A CA 1
ATOM 1777 C C . TYR A 1 255 ? -1.477 -5.944 -18.278 1.00 87.75 255 TYR A C 1
ATOM 1779 O O . TYR A 1 255 ? -0.397 -5.515 -17.872 1.00 87.75 255 TYR A O 1
ATOM 1787 N N . GLY A 1 256 ? -1.706 -7.246 -18.420 1.00 87.69 256 GLY A N 1
ATOM 1788 C CA . GLY A 1 256 ? -0.650 -8.244 -18.283 1.00 87.69 256 GLY A CA 1
ATOM 1789 C C . GLY A 1 256 ? 0.364 -8.111 -19.417 1.00 87.69 256 GLY A C 1
ATOM 1790 O O . GLY A 1 256 ? -0.011 -7.953 -20.576 1.00 87.69 256 GLY A O 1
ATOM 1791 N N . LEU A 1 257 ? 1.653 -8.190 -19.099 1.00 88.75 257 LEU A N 1
ATOM 1792 C CA . LEU A 1 257 ? 2.743 -8.235 -20.067 1.00 88.75 257 LEU A CA 1
ATOM 1793 C C . LEU A 1 257 ? 3.467 -9.570 -19.935 1.00 88.75 257 LEU A C 1
ATOM 1795 O O . LEU A 1 257 ? 4.063 -9.859 -18.900 1.00 88.75 257 LEU A O 1
ATOM 1799 N N . THR A 1 258 ? 3.456 -10.362 -21.002 1.00 88.75 258 THR A N 1
ATOM 1800 C CA . THR A 1 258 ? 4.240 -11.595 -21.112 1.00 88.75 258 THR A CA 1
ATOM 1801 C C . THR A 1 258 ? 5.369 -11.394 -22.112 1.00 88.75 258 THR A C 1
ATOM 1803 O O . THR A 1 258 ? 5.145 -10.960 -23.241 1.00 88.75 258 THR A O 1
ATOM 1806 N N . VAL A 1 259 ? 6.588 -11.733 -21.703 1.00 88.62 259 VAL A N 1
ATOM 1807 C CA . VAL A 1 259 ? 7.785 -11.703 -22.546 1.00 88.62 259 VAL A CA 1
ATOM 1808 C C . VAL A 1 259 ? 8.192 -13.133 -22.851 1.00 88.62 259 VAL A C 1
ATOM 1810 O O . VAL A 1 259 ? 8.483 -13.906 -21.934 1.00 88.62 259 VAL A O 1
ATOM 1813 N N . MET A 1 260 ? 8.199 -13.486 -24.132 1.00 85.75 260 MET A N 1
ATOM 1814 C CA . MET A 1 260 ? 8.476 -14.842 -24.595 1.00 85.75 260 MET A CA 1
ATOM 1815 C C . MET A 1 260 ? 9.905 -14.973 -25.131 1.00 85.75 260 MET A C 1
ATOM 1817 O O . MET A 1 260 ? 10.423 -14.066 -25.782 1.00 85.75 260 MET A O 1
ATOM 1821 N N . ASP A 1 261 ? 10.511 -16.132 -24.883 1.00 81.94 261 ASP A N 1
ATOM 1822 C CA . ASP A 1 261 ? 11.737 -16.617 -25.516 1.00 81.94 261 ASP A CA 1
ATOM 1823 C C . ASP A 1 261 ? 11.398 -17.922 -26.257 1.00 81.94 261 ASP A C 1
ATOM 1825 O O . ASP A 1 261 ? 11.216 -18.987 -25.653 1.00 81.94 261 ASP A O 1
ATOM 1829 N N . GLY A 1 262 ? 11.168 -17.808 -27.568 1.00 82.50 262 GLY A N 1
ATOM 1830 C CA . GLY A 1 262 ? 10.512 -18.853 -28.356 1.00 82.50 262 GLY A CA 1
ATOM 1831 C C . GLY A 1 262 ? 9.093 -19.138 -27.848 1.00 82.50 262 GLY A C 1
ATOM 1832 O O . GLY A 1 262 ? 8.264 -18.235 -27.767 1.00 82.50 262 GLY A O 1
ATOM 1833 N N . GLU A 1 263 ? 8.826 -20.396 -27.490 1.00 80.81 263 GLU A N 1
ATOM 1834 C CA . GLU A 1 263 ? 7.544 -20.860 -26.926 1.00 80.81 263 GLU A CA 1
ATOM 1835 C C . GLU A 1 263 ? 7.485 -20.766 -25.389 1.00 80.81 263 GLU A C 1
ATOM 1837 O O . GLU A 1 263 ? 6.473 -21.103 -24.776 1.00 80.81 263 GLU A O 1
ATOM 1842 N N . ARG A 1 264 ? 8.571 -20.346 -24.726 1.00 80.88 264 ARG A N 1
ATOM 1843 C CA . ARG A 1 264 ? 8.641 -20.288 -23.261 1.00 80.88 264 ARG A CA 1
ATOM 1844 C C . ARG A 1 264 ? 8.439 -18.869 -22.753 1.00 80.88 264 ARG A C 1
ATOM 1846 O O . ARG A 1 264 ? 9.003 -17.917 -23.283 1.00 80.88 264 ARG A O 1
ATOM 1853 N N . THR A 1 265 ? 7.705 -18.736 -21.655 1.00 83.12 265 THR A N 1
ATOM 1854 C CA . THR A 1 265 ? 7.619 -17.479 -20.908 1.00 83.12 265 THR A CA 1
ATOM 1855 C C . THR A 1 265 ? 8.947 -17.195 -20.209 1.00 83.12 265 THR A C 1
ATOM 1857 O O . THR A 1 265 ? 9.366 -17.955 -19.336 1.00 83.12 265 THR A O 1
ATOM 1860 N N . ARG A 1 266 ? 9.606 -16.089 -20.572 1.00 85.25 266 ARG A N 1
ATOM 1861 C CA . ARG A 1 266 ? 10.835 -15.610 -19.922 1.00 85.25 266 ARG A CA 1
ATOM 1862 C C . ARG A 1 266 ? 10.534 -14.722 -18.722 1.00 85.25 266 ARG A C 1
ATOM 1864 O O . ARG A 1 266 ? 11.221 -14.812 -17.708 1.00 85.25 266 ARG A O 1
ATOM 1871 N N . ALA A 1 267 ? 9.581 -13.808 -18.874 1.00 80.88 267 ALA A N 1
ATOM 1872 C CA . ALA A 1 267 ? 9.204 -12.854 -17.841 1.00 80.88 267 ALA A CA 1
ATOM 1873 C C . ALA A 1 267 ? 7.723 -12.494 -17.957 1.00 80.88 267 ALA A C 1
ATOM 1875 O O . ALA A 1 267 ? 7.157 -12.515 -19.050 1.00 80.88 267 ALA A O 1
ATOM 1876 N N . GLN A 1 268 ? 7.123 -12.146 -16.825 1.00 83.88 268 GLN A N 1
ATOM 1877 C CA . GLN A 1 268 ? 5.756 -11.650 -16.721 1.00 83.88 268 GLN A CA 1
ATOM 1878 C C . GLN A 1 268 ? 5.719 -10.448 -15.779 1.00 83.88 268 GLN A C 1
ATOM 1880 O O . GLN A 1 268 ? 6.532 -10.355 -14.859 1.00 83.88 268 GLN A O 1
ATOM 1885 N N . GLY A 1 269 ? 4.795 -9.529 -16.028 1.00 83.31 269 GLY A N 1
ATOM 1886 C CA . GLY A 1 269 ? 4.552 -8.355 -15.196 1.00 83.31 269 GLY A CA 1
ATOM 1887 C C . GLY A 1 269 ? 3.386 -7.542 -15.741 1.00 83.31 269 GLY A C 1
ATOM 1888 O O . GLY A 1 269 ? 2.533 -8.084 -16.444 1.00 83.31 269 GLY A O 1
ATOM 1889 N N . ALA A 1 270 ? 3.360 -6.246 -15.450 1.00 87.12 270 ALA A N 1
ATOM 1890 C CA . ALA A 1 270 ? 2.293 -5.354 -15.887 1.00 87.12 270 ALA A CA 1
ATOM 1891 C C . ALA A 1 270 ? 2.761 -4.328 -16.927 1.00 87.12 270 ALA A C 1
ATOM 1893 O O . ALA A 1 270 ? 3.930 -3.937 -16.980 1.00 87.12 270 ALA A O 1
ATOM 1894 N N . ALA A 1 271 ? 1.815 -3.845 -17.722 1.00 90.75 271 ALA A N 1
ATOM 1895 C CA . ALA A 1 271 ? 1.943 -2.675 -18.568 1.00 90.75 271 ALA A CA 1
ATOM 1896 C C . ALA A 1 271 ? 0.727 -1.761 -18.373 1.00 90.75 271 ALA A C 1
ATOM 1898 O O . ALA A 1 271 ? -0.384 -2.206 -18.093 1.00 90.75 271 ALA A O 1
ATOM 1899 N N . VAL A 1 272 ? 0.946 -0.464 -18.531 1.00 92.31 272 VAL A N 1
ATOM 1900 C CA . VAL A 1 272 ? -0.044 0.584 -18.289 1.00 92.31 272 VAL A CA 1
ATOM 1901 C C . VAL A 1 272 ? -0.306 1.305 -19.595 1.00 92.31 272 VAL A C 1
ATOM 1903 O O . VAL A 1 272 ? 0.639 1.807 -20.201 1.00 92.31 272 VAL A O 1
ATOM 1906 N N . ALA A 1 273 ? -1.564 1.387 -20.027 1.00 92.19 273 ALA A N 1
ATOM 1907 C CA . ALA A 1 273 ? -1.907 2.169 -21.210 1.00 92.19 273 ALA A CA 1
ATOM 1908 C C . ALA A 1 273 ? -1.932 3.670 -20.891 1.00 92.19 273 ALA A C 1
ATOM 1910 O O . ALA A 1 273 ? -2.614 4.131 -19.976 1.00 92.19 273 ALA A O 1
ATOM 1911 N N . LEU A 1 274 ? -1.180 4.430 -21.681 1.00 92.19 274 LEU A N 1
ATOM 1912 C CA . LEU A 1 274 ? -1.067 5.886 -21.615 1.00 92.19 274 LEU A CA 1
ATOM 1913 C C . LEU A 1 274 ? -2.032 6.575 -22.575 1.00 92.19 274 LEU A C 1
ATOM 1915 O O . LEU A 1 274 ? -2.473 7.693 -22.308 1.00 92.19 274 LEU A O 1
ATOM 1919 N N . THR A 1 275 ? -2.387 5.899 -23.670 1.00 92.19 275 THR A N 1
ATOM 1920 C CA . THR A 1 275 ? -3.345 6.402 -24.654 1.00 92.19 275 THR A CA 1
ATOM 1921 C C . THR A 1 275 ? -4.276 5.305 -25.174 1.00 92.19 275 THR A C 1
ATOM 1923 O O . THR A 1 275 ? -3.887 4.132 -25.222 1.00 92.19 275 THR A O 1
ATOM 1926 N N . PRO A 1 276 ? -5.491 5.666 -25.629 1.00 90.50 276 PRO A N 1
ATOM 1927 C CA . PRO A 1 276 ? -6.432 4.697 -26.188 1.00 90.50 276 PRO A CA 1
ATOM 1928 C C . PRO A 1 276 ? -5.965 4.028 -27.483 1.00 90.50 276 PRO A C 1
ATOM 1930 O O . PRO A 1 276 ? -6.496 2.979 -27.841 1.00 90.50 276 PRO A O 1
ATOM 1933 N N . ASP A 1 277 ? -5.015 4.634 -28.200 1.00 91.12 277 ASP A N 1
ATOM 1934 C CA . ASP A 1 277 ? -4.506 4.144 -29.481 1.00 91.12 277 ASP A CA 1
ATOM 1935 C C . ASP A 1 277 ? -3.290 3.213 -29.347 1.00 91.12 277 ASP A C 1
ATOM 1937 O O . ASP A 1 277 ? -2.770 2.774 -30.367 1.00 91.12 277 ASP A O 1
ATOM 1941 N N . GLY A 1 278 ? -2.825 2.899 -28.131 1.00 92.88 278 GLY A N 1
ATOM 1942 C CA . GLY A 1 278 ? -1.849 1.822 -27.933 1.00 92.88 278 GLY A CA 1
ATOM 1943 C C . GLY A 1 278 ? -0.444 2.236 -27.504 1.00 92.88 278 GLY A C 1
ATOM 1944 O O . GLY A 1 278 ? 0.498 1.473 -27.725 1.00 92.88 278 GLY A O 1
ATOM 1945 N N . TRP A 1 279 ? -0.260 3.409 -26.889 1.00 96.00 279 TRP A N 1
ATOM 1946 C CA . TRP A 1 279 ? 0.973 3.705 -26.150 1.00 96.00 279 TRP A CA 1
ATOM 1947 C C . TRP A 1 279 ? 0.900 3.125 -24.742 1.00 96.00 279 TRP A C 1
ATOM 1949 O O . TRP A 1 279 ? -0.053 3.388 -24.010 1.00 96.00 279 TRP A O 1
ATOM 1959 N N . LEU A 1 280 ? 1.900 2.326 -24.366 1.00 95.00 280 LEU A N 1
ATOM 1960 C CA . LEU A 1 280 ? 1.989 1.704 -23.048 1.00 95.00 280 LEU A CA 1
ATOM 1961 C C . LEU A 1 280 ? 3.334 2.006 -22.388 1.00 95.00 280 LEU A C 1
ATOM 1963 O O . LEU A 1 280 ? 4.344 2.206 -23.063 1.00 95.00 280 LEU A O 1
ATOM 1967 N N . ILE A 1 281 ? 3.357 1.958 -21.060 1.00 94.88 281 ILE A N 1
ATOM 1968 C CA . ILE A 1 281 ? 4.583 1.982 -20.267 1.00 94.88 281 ILE A CA 1
ATOM 1969 C C . ILE A 1 281 ? 4.676 0.764 -19.348 1.00 94.88 281 ILE A C 1
ATOM 1971 O O . ILE A 1 281 ? 3.671 0.244 -18.871 1.00 94.88 281 ILE A O 1
ATOM 1975 N N . THR A 1 282 ? 5.896 0.291 -19.121 1.00 92.50 282 THR A N 1
ATOM 1976 C CA . THR A 1 282 ? 6.211 -0.835 -18.238 1.00 92.50 282 THR A CA 1
ATOM 1977 C C . THR A 1 282 ? 7.616 -0.668 -17.646 1.00 92.50 282 THR A C 1
ATOM 1979 O O . THR A 1 282 ? 8.292 0.337 -17.879 1.00 92.50 282 THR A O 1
ATOM 1982 N N . SER A 1 283 ? 8.094 -1.671 -16.912 1.00 88.12 283 SER A N 1
ATOM 1983 C CA . SER A 1 283 ? 9.482 -1.755 -16.474 1.00 88.12 283 SER A CA 1
ATOM 1984 C C . SER A 1 283 ? 10.409 -2.291 -17.575 1.00 88.12 283 SER A C 1
ATOM 1986 O O . SER A 1 283 ? 10.165 -3.319 -18.209 1.00 88.12 283 SER A O 1
ATOM 1988 N N . ALA A 1 284 ? 11.557 -1.638 -17.736 1.00 88.31 284 ALA A N 1
ATOM 1989 C CA . ALA A 1 284 ? 12.667 -2.080 -18.577 1.00 88.31 284 ALA A CA 1
ATOM 1990 C C . ALA A 1 284 ? 13.361 -3.382 -18.123 1.00 88.31 284 ALA A C 1
ATOM 1992 O O . ALA A 1 284 ? 14.130 -3.952 -18.897 1.00 88.31 284 ALA A O 1
ATOM 1993 N N . ALA A 1 285 ? 13.167 -3.851 -16.890 1.00 83.44 285 ALA A N 1
ATOM 1994 C CA . ALA A 1 285 ? 13.695 -5.126 -16.411 1.00 83.44 285 ALA A CA 1
ATOM 1995 C C . ALA A 1 285 ? 12.938 -6.307 -17.026 1.00 83.44 285 ALA A C 1
ATOM 1997 O O . ALA A 1 285 ? 13.521 -7.380 -17.211 1.00 83.44 285 ALA A O 1
ATOM 1998 N N . LEU A 1 286 ? 11.668 -6.097 -17.391 1.00 83.75 286 LEU A N 1
ATOM 1999 C CA . LEU A 1 286 ? 10.870 -7.094 -18.095 1.00 83.75 286 LEU A CA 1
ATOM 2000 C C . LEU A 1 286 ? 11.362 -7.279 -19.529 1.00 83.75 286 LEU A C 1
ATOM 2002 O O . LEU A 1 286 ? 11.372 -8.411 -20.000 1.00 83.75 286 LEU A O 1
ATOM 2006 N N . VAL A 1 287 ? 11.861 -6.226 -20.189 1.00 86.31 287 VAL A N 1
ATOM 2007 C CA . VAL A 1 287 ? 12.217 -6.237 -21.621 1.00 86.31 287 VAL A CA 1
ATOM 2008 C C . VAL A 1 287 ? 13.723 -6.023 -21.850 1.00 86.31 287 VAL A C 1
ATOM 2010 O O . VAL A 1 287 ? 14.292 -4.967 -21.570 1.00 86.31 287 VAL A O 1
ATOM 2013 N N . LYS A 1 288 ? 14.405 -7.030 -22.400 1.00 81.69 288 LYS A N 1
ATOM 2014 C CA . LYS A 1 288 ? 15.851 -7.039 -22.660 1.00 81.69 288 LYS A CA 1
ATOM 2015 C C . LYS A 1 288 ? 16.228 -6.446 -24.014 1.00 81.69 288 LYS A C 1
ATOM 2017 O O . LYS A 1 288 ? 17.256 -5.765 -24.065 1.00 81.69 288 LYS A O 1
ATOM 2022 N N . SER A 1 289 ? 15.446 -6.667 -25.065 1.00 80.38 289 SER A N 1
ATOM 2023 C CA . SER A 1 289 ? 15.720 -6.143 -26.412 1.00 80.38 289 SER A CA 1
ATOM 2024 C C . SER A 1 289 ? 14.434 -5.952 -27.220 1.00 80.38 289 SER A C 1
ATOM 2026 O O . SER A 1 289 ? 13.356 -6.349 -26.786 1.00 80.38 289 SER A O 1
ATOM 2028 N N . ALA A 1 290 ? 14.550 -5.304 -28.384 1.00 81.50 290 ALA A N 1
ATOM 2029 C CA . ALA A 1 290 ? 13.428 -5.077 -29.295 1.00 81.50 290 ALA A CA 1
ATOM 2030 C C . ALA A 1 290 ? 13.001 -6.338 -30.070 1.00 81.50 290 ALA A C 1
ATOM 2032 O O . ALA A 1 290 ? 11.880 -6.384 -30.565 1.00 81.50 290 ALA A O 1
ATOM 2033 N N . ASP A 1 291 ? 13.869 -7.351 -30.142 1.00 82.62 291 ASP A N 1
ATOM 2034 C CA . ASP A 1 291 ? 13.611 -8.613 -30.852 1.00 82.62 291 ASP A CA 1
ATOM 2035 C C . ASP A 1 291 ? 12.764 -9.599 -30.034 1.00 82.62 291 ASP A C 1
ATOM 2037 O O . ASP A 1 291 ? 12.368 -10.654 -30.530 1.00 82.62 291 ASP A O 1
ATOM 2041 N N . GLU A 1 292 ? 12.503 -9.289 -28.762 1.00 85.38 292 GLU A N 1
ATOM 2042 C CA . GLU A 1 292 ? 11.690 -10.146 -27.907 1.00 85.38 292 GLU A CA 1
ATOM 2043 C C . GLU A 1 292 ? 10.218 -10.083 -28.301 1.00 85.38 292 GLU A C 1
ATOM 2045 O O . GLU A 1 292 ? 9.659 -9.019 -28.573 1.00 85.38 292 GLU A O 1
ATOM 2050 N N . ARG A 1 293 ? 9.554 -11.239 -28.261 1.00 92.62 293 ARG A N 1
ATOM 2051 C CA . ARG A 1 293 ? 8.114 -11.311 -28.487 1.00 92.62 293 ARG A CA 1
ATOM 2052 C C . ARG A 1 293 ? 7.390 -10.882 -27.213 1.00 92.62 293 ARG A C 1
ATOM 2054 O O . ARG A 1 293 ? 7.388 -11.605 -26.216 1.00 92.62 293 ARG A O 1
ATOM 2061 N N . LEU A 1 294 ? 6.778 -9.701 -27.263 1.00 94.31 294 LEU A N 1
ATOM 2062 C CA . LEU A 1 294 ? 5.990 -9.128 -26.174 1.00 94.31 294 LEU A CA 1
ATOM 2063 C C . LEU A 1 294 ? 4.503 -9.320 -26.458 1.00 94.31 294 LEU A C 1
ATOM 2065 O O . LEU A 1 294 ? 4.033 -8.997 -27.548 1.00 94.31 294 LEU A O 1
ATOM 2069 N N . LEU A 1 295 ? 3.766 -9.813 -25.471 1.00 92.88 295 LEU A N 1
ATOM 2070 C CA . LEU A 1 295 ? 2.332 -10.045 -25.557 1.00 92.88 295 LEU A CA 1
ATOM 2071 C C . LEU A 1 295 ? 1.634 -9.300 -24.421 1.00 92.88 295 LEU A C 1
ATOM 2073 O O . LEU A 1 295 ? 1.891 -9.569 -23.247 1.00 92.88 295 LEU A O 1
ATOM 2077 N N . VAL A 1 296 ? 0.762 -8.365 -24.780 1.00 91.81 296 VAL A N 1
ATOM 2078 C CA . VAL A 1 296 ? -0.097 -7.634 -23.844 1.00 91.81 296 VAL A CA 1
ATOM 2079 C C . VAL A 1 296 ? -1.417 -8.380 -23.734 1.00 91.81 296 VAL A C 1
ATOM 2081 O O . VAL A 1 296 ? -1.929 -8.838 -24.749 1.00 91.81 296 VAL A O 1
ATOM 2084 N N . THR A 1 297 ? -1.942 -8.543 -22.523 1.00 87.81 297 THR A N 1
ATOM 2085 C CA . THR A 1 297 ? -3.183 -9.275 -22.231 1.00 87.81 297 THR A CA 1
ATOM 2086 C C . THR A 1 297 ? -4.085 -8.461 -21.309 1.00 87.81 297 THR A C 1
ATOM 2088 O O . THR A 1 297 ? -3.583 -7.721 -20.464 1.00 87.81 297 THR A O 1
ATOM 2091 N N . ASP A 1 298 ? -5.401 -8.592 -21.449 1.00 83.31 298 ASP A N 1
ATOM 2092 C CA . ASP A 1 298 ? -6.375 -8.009 -20.523 1.00 83.31 298 ASP A CA 1
ATOM 2093 C C . ASP A 1 298 ? -7.175 -9.076 -19.745 1.00 83.31 298 ASP A C 1
ATOM 2095 O O . ASP A 1 298 ? -6.992 -10.282 -19.932 1.00 83.31 298 ASP A O 1
ATOM 2099 N N . ALA A 1 299 ? -8.089 -8.635 -18.874 1.00 72.69 299 ALA A N 1
ATOM 2100 C CA . ALA A 1 299 ? -8.928 -9.520 -18.058 1.00 72.69 299 ALA A CA 1
ATOM 2101 C C . ALA A 1 299 ? -9.890 -10.404 -18.871 1.00 72.69 299 ALA A C 1
ATOM 2103 O O . ALA A 1 299 ? -10.278 -11.474 -18.409 1.00 72.69 299 ALA A O 1
ATOM 2104 N N . SER A 1 300 ? -10.282 -9.963 -20.069 1.00 76.00 300 SER A N 1
ATOM 2105 C CA . SER A 1 300 ? -11.177 -10.713 -20.957 1.00 76.00 300 SER A CA 1
ATOM 2106 C C . SER A 1 300 ? -10.454 -11.830 -21.715 1.00 76.00 300 SER A C 1
ATOM 2108 O O . SER A 1 300 ? -11.095 -12.663 -22.357 1.00 76.00 300 SER A O 1
ATOM 2110 N N . GLY A 1 301 ? -9.119 -11.857 -21.643 1.00 78.25 301 GLY A N 1
ATOM 2111 C CA . GLY A 1 301 ? -8.274 -12.732 -22.444 1.00 78.25 301 GLY A CA 1
ATOM 2112 C C . GLY A 1 301 ? -7.945 -12.157 -23.821 1.00 78.25 301 GLY A C 1
ATOM 2113 O O . GLY A 1 301 ? -7.350 -12.869 -24.632 1.00 78.25 301 GLY A O 1
ATOM 2114 N N . TRP A 1 302 ? -8.284 -10.890 -24.096 1.00 86.06 302 TRP A N 1
ATOM 2115 C CA . TRP A 1 302 ? -7.784 -10.194 -25.278 1.00 86.06 302 TRP A CA 1
ATOM 2116 C C . TRP A 1 302 ? -6.264 -10.132 -25.211 1.00 86.06 302 TRP A C 1
ATOM 2118 O O . TRP A 1 302 ? -5.692 -9.874 -24.152 1.00 86.06 302 TRP A O 1
ATOM 2128 N N . GLN A 1 303 ? -5.615 -10.377 -26.347 1.00 89.69 303 GLN A N 1
ATOM 2129 C CA . GLN A 1 303 ? -4.165 -10.372 -26.455 1.00 89.69 303 GLN A CA 1
ATOM 2130 C C . GLN A 1 303 ? -3.721 -9.628 -27.706 1.00 89.69 303 GLN A C 1
ATOM 2132 O O . GLN A 1 303 ? -4.315 -9.791 -28.773 1.00 89.69 303 GLN A O 1
ATOM 2137 N N . ALA A 1 304 ? -2.631 -8.871 -27.599 1.00 92.62 304 ALA A N 1
ATOM 2138 C CA . ALA A 1 304 ? -2.018 -8.218 -28.746 1.00 92.62 304 ALA A CA 1
ATOM 2139 C C . ALA A 1 304 ? -0.488 -8.147 -28.633 1.00 92.62 304 ALA A C 1
ATOM 2141 O O . ALA A 1 304 ? 0.051 -7.963 -27.536 1.00 92.62 304 ALA A O 1
ATOM 2142 N N . PRO A 1 305 ? 0.236 -8.289 -29.759 1.00 95.31 305 PRO A N 1
ATOM 2143 C CA . PRO A 1 305 ? 1.683 -8.158 -29.771 1.00 95.31 305 PRO A CA 1
ATOM 2144 C C . PRO A 1 305 ? 2.094 -6.700 -29.553 1.00 95.31 305 PRO A C 1
ATOM 2146 O O . PRO A 1 305 ? 1.572 -5.790 -30.198 1.00 95.31 305 PRO A O 1
ATOM 2149 N N . ALA A 1 306 ? 3.075 -6.482 -28.683 1.00 95.62 306 ALA A N 1
ATOM 2150 C CA . ALA A 1 306 ? 3.662 -5.168 -28.449 1.00 95.62 306 ALA A CA 1
ATOM 2151 C C . ALA A 1 306 ? 5.094 -5.087 -28.992 1.00 95.62 306 ALA A C 1
ATOM 2153 O O . ALA A 1 306 ? 5.818 -6.079 -29.060 1.00 95.62 306 ALA A O 1
ATOM 2154 N N . ARG A 1 307 ? 5.515 -3.878 -29.361 1.00 95.75 307 ARG A N 1
ATOM 2155 C CA . ARG A 1 307 ? 6.883 -3.555 -29.777 1.00 95.75 307 ARG A CA 1
ATOM 2156 C C . ARG A 1 307 ? 7.522 -2.621 -28.765 1.00 95.75 307 ARG A C 1
ATOM 2158 O O . ARG A 1 307 ? 6.885 -1.667 -28.324 1.00 95.75 307 ARG A O 1
ATOM 2165 N N . LEU A 1 308 ? 8.783 -2.870 -28.432 1.00 96.19 308 LEU A N 1
ATOM 2166 C CA . LEU A 1 308 ? 9.582 -1.939 -27.641 1.00 96.19 308 LEU A CA 1
ATOM 2167 C C . LEU A 1 308 ? 9.903 -0.697 -28.483 1.00 96.19 308 LEU A C 1
ATOM 2169 O O . LEU A 1 308 ? 10.488 -0.823 -29.556 1.00 96.19 308 LEU A O 1
ATOM 2173 N N . VAL A 1 309 ? 9.540 0.487 -27.990 1.00 95.88 309 VAL A N 1
ATOM 2174 C CA . VAL A 1 309 ? 9.855 1.776 -28.630 1.00 95.88 309 VAL A CA 1
ATOM 2175 C C . VAL A 1 309 ? 11.088 2.401 -27.996 1.00 95.88 309 VAL A C 1
ATOM 2177 O O . VAL A 1 309 ? 12.022 2.787 -28.692 1.00 95.88 309 VAL A O 1
ATOM 2180 N N . ALA A 1 310 ? 11.106 2.477 -26.668 1.00 94.25 310 ALA A N 1
ATOM 2181 C CA . ALA A 1 310 ? 12.190 3.099 -25.926 1.00 94.25 310 ALA A CA 1
ATOM 2182 C C . ALA A 1 310 ? 12.427 2.388 -24.602 1.00 94.25 310 ALA A C 1
ATOM 2184 O O . ALA A 1 310 ? 11.529 1.757 -24.038 1.00 94.25 310 ALA A O 1
ATOM 2185 N N . ARG A 1 311 ? 13.652 2.505 -24.094 1.00 90.75 311 ARG A N 1
ATOM 2186 C CA . ARG A 1 311 ? 14.047 1.896 -22.832 1.00 90.75 311 ARG A CA 1
ATOM 2187 C C . ARG A 1 311 ? 15.027 2.781 -22.088 1.00 90.75 311 ARG A C 1
ATOM 2189 O O . ARG A 1 311 ? 16.160 2.966 -22.526 1.00 90.75 311 ARG A O 1
ATOM 2196 N N . ASP A 1 312 ? 14.625 3.194 -20.901 1.00 88.12 312 ASP A N 1
ATOM 2197 C CA . ASP A 1 312 ? 15.480 3.850 -19.934 1.00 88.12 312 ASP A CA 1
ATOM 2198 C C . ASP A 1 312 ? 15.915 2.833 -18.877 1.00 88.12 312 ASP A C 1
ATOM 2200 O O . ASP A 1 312 ? 15.148 2.416 -18.011 1.00 88.12 312 ASP A O 1
ATOM 2204 N N . LYS A 1 313 ? 17.177 2.404 -18.956 1.00 82.50 313 LYS A N 1
ATOM 2205 C CA . LYS A 1 313 ? 17.765 1.482 -17.971 1.00 82.50 313 LYS A CA 1
ATOM 2206 C C . LYS A 1 313 ? 18.148 2.179 -16.665 1.00 82.50 313 LYS A C 1
ATOM 2208 O O . LYS A 1 313 ? 18.370 1.476 -15.686 1.00 82.50 313 LYS A O 1
ATOM 2213 N N . ALA A 1 314 ? 18.303 3.503 -16.667 1.00 80.25 314 ALA A N 1
ATOM 2214 C CA . ALA A 1 314 ? 18.698 4.263 -15.488 1.00 80.25 314 ALA A CA 1
ATOM 2215 C C . ALA A 1 314 ? 17.534 4.386 -14.508 1.00 80.25 314 ALA A C 1
ATOM 2217 O O . ALA A 1 314 ? 17.757 4.271 -13.313 1.00 80.25 314 ALA A O 1
ATOM 2218 N N . TRP A 1 315 ? 16.306 4.528 -15.006 1.00 82.44 315 TRP A N 1
ATOM 2219 C CA . TRP A 1 315 ? 15.099 4.536 -14.170 1.00 82.44 315 TRP A CA 1
ATOM 2220 C C . TRP A 1 315 ? 14.263 3.264 -14.301 1.00 82.44 315 TRP A C 1
ATOM 2222 O O . TRP A 1 315 ? 13.306 3.065 -13.565 1.00 82.44 315 TRP A O 1
ATOM 2232 N N . ASP A 1 316 ? 14.670 2.352 -15.179 1.00 86.06 316 ASP A N 1
ATOM 2233 C CA . ASP A 1 316 ? 13.999 1.087 -15.447 1.00 86.06 316 ASP A CA 1
ATOM 2234 C C . ASP A 1 316 ? 12.524 1.280 -15.846 1.00 86.06 316 ASP A C 1
ATOM 2236 O O . ASP A 1 316 ? 11.569 0.806 -15.231 1.00 86.06 316 ASP A O 1
ATOM 2240 N N . LEU A 1 317 ? 12.387 2.015 -16.941 1.00 91.25 317 LEU A N 1
ATOM 2241 C CA . LEU A 1 317 ? 11.142 2.339 -17.613 1.00 91.25 317 LEU A CA 1
ATOM 2242 C C . LEU A 1 317 ? 11.274 1.947 -19.087 1.00 91.25 317 LEU A C 1
ATOM 2244 O O . LEU A 1 317 ? 12.324 2.139 -19.702 1.00 91.25 317 LEU A O 1
ATOM 2248 N N . ALA A 1 318 ? 10.221 1.391 -19.668 1.00 93.62 318 ALA A N 1
ATOM 2249 C CA . ALA A 1 318 ? 10.172 1.056 -21.083 1.00 93.62 318 ALA A CA 1
ATOM 2250 C C . ALA A 1 318 ? 8.845 1.496 -21.692 1.00 93.62 318 ALA A C 1
ATOM 2252 O O . ALA A 1 318 ? 7.785 1.284 -21.104 1.00 93.62 318 ALA A O 1
ATOM 2253 N N . ILE A 1 319 ? 8.924 2.084 -22.883 1.00 96.50 319 ILE A N 1
ATOM 2254 C CA . ILE A 1 319 ? 7.773 2.487 -23.686 1.00 96.50 319 ILE A CA 1
ATOM 2255 C C . ILE A 1 319 ? 7.498 1.379 -24.691 1.00 96.50 319 ILE A C 1
ATOM 2257 O O . ILE A 1 319 ? 8.395 0.971 -25.435 1.00 96.50 319 ILE A O 1
ATOM 2261 N N . LEU A 1 320 ? 6.253 0.921 -24.732 1.00 96.62 320 LEU A N 1
ATOM 2262 C CA . LEU A 1 320 ? 5.780 -0.070 -25.682 1.00 96.62 320 LEU A CA 1
ATOM 2263 C C . LEU A 1 320 ? 4.723 0.533 -26.609 1.00 96.62 320 LEU A C 1
ATOM 2265 O O . LEU A 1 320 ? 3.969 1.430 -26.227 1.00 96.62 320 LEU A O 1
ATOM 2269 N N . ARG A 1 321 ? 4.637 -0.019 -27.817 1.00 96.62 321 ARG A N 1
ATOM 2270 C CA . ARG A 1 321 ? 3.566 0.252 -28.773 1.00 96.62 321 ARG A CA 1
ATOM 2271 C C . ARG A 1 321 ? 2.818 -1.030 -29.095 1.00 96.62 321 ARG A C 1
ATOM 2273 O O . ARG A 1 321 ? 3.436 -2.000 -29.531 1.00 96.62 321 ARG A O 1
ATOM 2280 N N . VAL A 1 322 ? 1.501 -1.007 -28.947 1.00 95.25 322 VAL A N 1
ATOM 2281 C CA . VAL A 1 322 ? 0.592 -2.058 -29.419 1.00 95.25 322 VAL A CA 1
ATOM 2282 C C . VAL A 1 322 ? -0.274 -1.501 -30.546 1.00 95.25 322 VAL A C 1
ATOM 2284 O O . VAL A 1 322 ? -0.587 -0.311 -30.563 1.00 95.25 322 VAL A O 1
ATOM 2287 N N . ASP A 1 323 ? -0.634 -2.345 -31.508 1.00 93.12 323 ASP A N 1
ATOM 2288 C CA . ASP A 1 323 ? -1.601 -1.988 -32.547 1.00 93.12 323 ASP A CA 1
ATOM 2289 C C . ASP A 1 323 ? -3.012 -2.343 -32.060 1.00 93.12 323 ASP A C 1
ATOM 2291 O O . ASP A 1 323 ? -3.515 -3.443 -32.284 1.00 93.12 323 ASP A O 1
ATOM 2295 N N . ALA A 1 324 ? -3.596 -1.445 -31.264 1.00 88.56 324 ALA A N 1
ATOM 2296 C CA . ALA A 1 324 ? -4.916 -1.609 -30.669 1.00 88.56 324 ALA A CA 1
ATOM 2297 C C . ALA A 1 324 ? -5.614 -0.253 -30.536 1.00 88.56 324 ALA A C 1
ATOM 2299 O O . ALA A 1 324 ? -4.964 0.781 -30.410 1.00 88.56 324 ALA A O 1
ATOM 2300 N N . GLN A 1 325 ? -6.945 -0.258 -30.526 1.00 87.62 325 GLN A N 1
ATOM 2301 C CA . GLN A 1 325 ? -7.749 0.944 -30.318 1.00 87.62 325 GLN A CA 1
ATOM 2302 C C . GLN A 1 325 ? -8.718 0.754 -29.156 1.00 87.62 325 GLN A C 1
ATOM 2304 O O . GLN A 1 325 ? -9.163 -0.355 -28.870 1.00 87.62 325 GLN A O 1
ATOM 2309 N N . GLY A 1 326 ? -9.080 1.860 -28.508 1.00 85.31 326 GLY A N 1
ATOM 2310 C CA . GLY A 1 326 ? -10.076 1.867 -27.440 1.00 85.31 326 GLY A CA 1
ATOM 2311 C C . GLY A 1 326 ? -9.580 1.297 -26.110 1.00 85.31 326 GLY A C 1
ATOM 2312 O O . GLY A 1 326 ? -10.422 0.976 -25.258 1.00 85.31 326 GLY A O 1
ATOM 2313 N N . LEU A 1 327 ? -8.255 1.203 -25.927 1.00 87.44 327 LEU A N 1
ATOM 2314 C CA . LEU A 1 327 ? -7.647 0.842 -24.648 1.00 87.44 327 LEU A CA 1
ATOM 2315 C C . LEU A 1 327 ? -8.083 1.836 -23.567 1.00 87.44 327 LEU A C 1
ATOM 2317 O O . LEU A 1 327 ? -8.165 3.043 -23.809 1.00 87.44 327 LEU A O 1
ATOM 2321 N N . ALA A 1 328 ? -8.358 1.339 -22.364 1.00 85.69 328 ALA A N 1
ATOM 2322 C CA . ALA A 1 328 ? -8.508 2.215 -21.212 1.00 85.69 328 ALA A CA 1
ATOM 2323 C C . ALA A 1 328 ? -7.139 2.735 -20.796 1.00 85.69 328 ALA A C 1
ATOM 2325 O O . ALA A 1 328 ? -6.292 1.965 -20.348 1.00 85.69 328 ALA A O 1
ATOM 2326 N N . SER A 1 329 ? -6.944 4.037 -20.975 1.00 86.94 329 SER A N 1
ATOM 2327 C CA . SER A 1 329 ? -5.730 4.749 -20.602 1.00 86.94 329 SER A CA 1
ATOM 2328 C C . SER A 1 329 ? -5.933 5.590 -19.353 1.00 86.94 329 SER A C 1
ATOM 2330 O O . SER A 1 329 ? -7.022 6.126 -19.140 1.00 86.94 329 SER A O 1
ATOM 2332 N N . ILE A 1 330 ? -4.864 5.784 -18.588 1.00 89.00 330 ILE A N 1
ATOM 2333 C CA . ILE A 1 330 ? -4.883 6.600 -17.371 1.00 89.00 330 ILE A CA 1
ATOM 2334 C C . ILE A 1 330 ? -4.113 7.915 -17.549 1.00 89.00 330 ILE A C 1
ATOM 2336 O O . ILE A 1 330 ? -3.045 7.924 -18.167 1.00 89.00 330 ILE A O 1
ATOM 2340 N N . PRO A 1 331 ? -4.620 9.039 -17.008 1.00 90.81 331 PRO A N 1
ATOM 2341 C CA . PRO A 1 331 ? -3.879 10.290 -17.013 1.00 90.81 331 PRO A CA 1
ATOM 2342 C C . PRO A 1 331 ? -2.732 10.248 -15.998 1.00 90.81 331 PRO A C 1
ATOM 2344 O O . PRO A 1 331 ? -2.819 9.584 -14.969 1.00 90.81 331 PRO A O 1
ATOM 2347 N N . ILE A 1 332 ? -1.676 11.017 -16.248 1.00 91.81 332 ILE A N 1
ATOM 2348 C CA . ILE A 1 332 ? -0.554 11.191 -15.319 1.00 91.81 332 ILE A CA 1
ATOM 2349 C C . ILE A 1 332 ? -0.800 12.416 -14.435 1.00 91.81 332 ILE A C 1
ATOM 2351 O O . ILE A 1 332 ? -1.161 13.489 -14.933 1.00 91.81 332 ILE A O 1
ATOM 2355 N N . ALA A 1 333 ? -0.580 12.275 -13.126 1.00 87.25 333 ALA A N 1
ATOM 2356 C CA . ALA A 1 333 ? -0.687 13.378 -12.177 1.00 87.25 333 ALA A CA 1
ATOM 2357 C C . ALA A 1 333 ? 0.364 14.471 -12.464 1.00 87.25 333 ALA A C 1
ATOM 2359 O O . ALA A 1 333 ? 1.542 14.185 -12.687 1.00 87.25 333 ALA A O 1
ATOM 2360 N N . ALA A 1 334 ? -0.051 15.743 -12.471 1.00 77.44 334 ALA A N 1
ATOM 2361 C CA . ALA A 1 334 ? 0.859 16.870 -12.700 1.00 77.44 334 ALA A CA 1
ATOM 2362 C C . ALA A 1 334 ? 1.709 17.230 -11.472 1.00 77.44 334 ALA A C 1
ATOM 2364 O O . ALA A 1 334 ? 2.793 17.792 -11.625 1.00 77.44 334 ALA A O 1
ATOM 2365 N N . THR A 1 335 ? 1.213 16.929 -10.273 1.00 70.62 335 THR A N 1
ATOM 2366 C CA . THR A 1 335 ? 1.836 17.281 -8.995 1.00 70.62 335 THR A CA 1
ATOM 2367 C C . THR A 1 335 ? 2.307 16.036 -8.259 1.00 70.62 335 THR A C 1
ATOM 2369 O O . THR A 1 335 ? 1.712 14.966 -8.385 1.00 70.62 335 THR A O 1
ATOM 2372 N N . SER A 1 336 ? 3.356 16.180 -7.449 1.00 75.75 336 SER A N 1
ATOM 2373 C CA . SER A 1 336 ? 3.746 15.140 -6.499 1.00 75.75 336 SER A CA 1
ATOM 2374 C C . SER A 1 336 ? 2.616 14.874 -5.509 1.00 75.75 336 SER A C 1
ATOM 2376 O O . SER A 1 336 ? 1.958 15.804 -5.040 1.00 75.75 336 SER A O 1
ATOM 2378 N N . ILE A 1 337 ? 2.424 13.607 -5.168 1.00 80.31 337 ILE A N 1
ATOM 2379 C CA . ILE A 1 337 ? 1.480 13.189 -4.140 1.00 80.31 337 ILE A CA 1
ATOM 2380 C C . ILE A 1 337 ? 2.076 13.413 -2.740 1.00 80.31 337 ILE A C 1
ATOM 2382 O O . ILE A 1 337 ? 3.280 13.247 -2.541 1.00 80.31 337 ILE A O 1
ATOM 2386 N N . ALA A 1 338 ? 1.250 13.837 -1.783 1.00 77.00 338 ALA A N 1
ATOM 2387 C CA . ALA A 1 338 ? 1.684 14.107 -0.414 1.00 77.00 338 ALA A CA 1
ATOM 2388 C C . ALA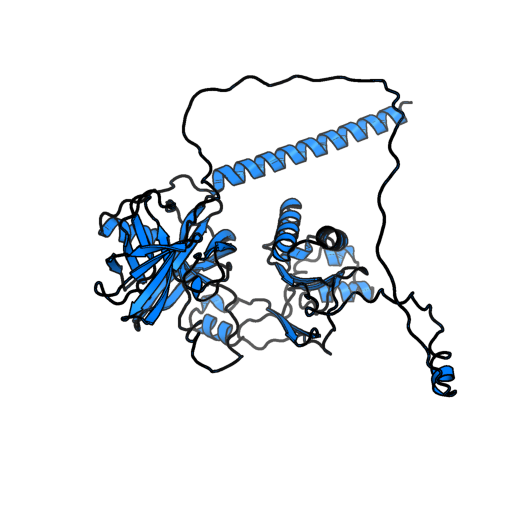 A 1 338 ? 1.836 12.815 0.406 1.00 77.00 338 ALA A C 1
ATOM 2390 O O . ALA A 1 338 ? 1.077 11.863 0.224 1.00 77.00 338 ALA A O 1
ATOM 2391 N N . THR A 1 339 ? 2.768 12.806 1.360 1.00 77.31 339 THR A N 1
ATOM 2392 C CA . THR A 1 339 ? 2.871 11.748 2.375 1.00 77.31 339 THR A CA 1
ATOM 2393 C C . THR A 1 339 ? 1.544 11.583 3.118 1.00 77.31 339 THR A C 1
ATOM 2395 O O . THR A 1 339 ? 0.893 12.566 3.470 1.00 77.31 339 THR A O 1
ATOM 2398 N N . GLY A 1 340 ? 1.140 10.338 3.356 1.00 68.19 340 GLY A N 1
ATOM 2399 C CA . GLY A 1 340 ? -0.128 9.969 3.983 1.00 68.19 340 GLY A CA 1
ATOM 2400 C C . GLY A 1 340 ? -1.331 9.990 3.037 1.00 68.19 340 GLY A C 1
ATOM 2401 O O . GLY A 1 340 ? -2.398 9.518 3.425 1.00 68.19 340 GLY A O 1
ATOM 2402 N N . ALA A 1 341 ? -1.189 10.491 1.804 1.00 76.75 341 ALA A N 1
ATOM 2403 C CA . ALA A 1 341 ? -2.283 10.475 0.842 1.00 76.75 341 ALA A CA 1
ATOM 2404 C C . ALA A 1 341 ? -2.627 9.033 0.422 1.00 76.75 341 ALA A C 1
ATOM 2406 O O . ALA A 1 341 ? -1.715 8.215 0.245 1.00 76.75 341 ALA A O 1
ATOM 2407 N N . PRO A 1 342 ? -3.920 8.714 0.251 1.00 78.62 342 PRO A N 1
ATOM 2408 C CA . PRO A 1 342 ? -4.359 7.398 -0.190 1.00 78.62 342 PRO A CA 1
ATOM 2409 C C . PRO A 1 342 ? -3.909 7.114 -1.627 1.00 78.62 342 PRO A C 1
ATOM 2411 O O . PRO A 1 342 ? -3.915 7.998 -2.486 1.00 78.62 342 PRO A O 1
ATOM 2414 N N . VAL A 1 343 ? -3.534 5.860 -1.873 1.00 86.75 343 VAL A N 1
ATOM 2415 C CA . VAL A 1 343 ? -3.120 5.349 -3.184 1.00 86.75 343 VAL A CA 1
ATOM 2416 C C . VAL A 1 343 ? -3.645 3.944 -3.431 1.00 86.75 343 VAL A C 1
ATOM 2418 O O . VAL A 1 343 ? -3.959 3.207 -2.496 1.00 86.75 343 VAL A O 1
ATOM 2421 N N . HIS A 1 344 ? -3.689 3.565 -4.703 1.00 87.81 344 HIS A N 1
ATOM 2422 C CA . HIS A 1 344 ? -4.210 2.289 -5.177 1.00 87.81 344 HIS A CA 1
ATOM 2423 C C . HIS A 1 344 ? -3.209 1.639 -6.130 1.00 87.81 344 HIS A C 1
ATOM 2425 O O . HIS A 1 344 ? -2.921 2.182 -7.195 1.00 87.81 344 HIS A O 1
ATOM 2431 N N . ALA A 1 345 ? -2.661 0.487 -5.755 1.00 86.75 345 ALA A N 1
ATOM 2432 C CA . ALA A 1 345 ? -1.876 -0.352 -6.653 1.00 86.75 345 ALA A CA 1
ATOM 2433 C C . ALA A 1 345 ? -2.832 -1.258 -7.438 1.00 86.75 345 ALA A C 1
ATOM 2435 O O . ALA A 1 345 ? -3.559 -2.042 -6.833 1.00 86.75 345 ALA A O 1
ATOM 2436 N N . VAL A 1 346 ? -2.849 -1.146 -8.769 1.00 86.50 346 VAL A N 1
ATOM 2437 C CA . VAL A 1 346 ? -3.784 -1.913 -9.614 1.00 86.50 346 VAL A CA 1
ATOM 2438 C C . VAL A 1 346 ? -3.053 -3.054 -10.301 1.00 86.50 346 VAL A C 1
ATOM 2440 O O . VAL A 1 346 ? -2.255 -2.826 -11.204 1.00 86.50 346 VAL A O 1
ATOM 2443 N N . LEU A 1 347 ? -3.310 -4.290 -9.895 1.00 81.44 347 LEU A N 1
ATOM 2444 C CA . LEU A 1 347 ? -2.590 -5.446 -10.419 1.00 81.44 347 LEU A CA 1
ATOM 2445 C C . LEU A 1 347 ? -3.111 -5.847 -11.809 1.00 81.44 347 LEU A C 1
ATOM 2447 O O . LEU A 1 347 ? -4.311 -5.742 -12.075 1.00 81.44 347 LEU A O 1
ATOM 2451 N N . PRO A 1 348 ? -2.228 -6.291 -12.725 1.00 75.62 348 PRO A N 1
ATOM 2452 C CA . PRO A 1 348 ? -2.648 -6.671 -14.065 1.00 75.62 348 PRO A CA 1
ATOM 2453 C C . PRO A 1 348 ? -3.571 -7.889 -14.019 1.00 75.62 348 PRO A C 1
ATOM 2455 O O . PRO A 1 348 ? -3.380 -8.813 -13.225 1.00 75.62 348 PRO A O 1
ATOM 2458 N N . ALA A 1 349 ? -4.552 -7.904 -14.915 1.00 63.31 349 ALA A N 1
ATOM 2459 C CA . ALA A 1 349 ? -5.350 -9.089 -15.180 1.00 63.31 349 ALA A CA 1
ATOM 2460 C C . ALA A 1 349 ? -4.715 -9.936 -16.293 1.00 63.31 349 ALA A C 1
ATOM 2462 O O . ALA A 1 349 ? -4.341 -9.412 -17.343 1.00 63.31 349 ALA A O 1
ATOM 2463 N N . GLY A 1 350 ? -4.588 -11.246 -16.056 1.00 53.56 350 GLY A N 1
ATOM 2464 C CA . GLY A 1 350 ? -3.917 -12.171 -16.975 1.00 53.56 350 GLY A CA 1
ATOM 2465 C C . GLY A 1 350 ? -2.382 -12.139 -16.879 1.00 53.56 350 GLY A C 1
ATOM 2466 O O . GLY A 1 350 ? -1.801 -11.292 -16.210 1.00 53.56 350 GLY A O 1
ATOM 2467 N N . ALA A 1 351 ? -1.720 -13.100 -17.540 1.00 47.69 351 ALA A N 1
ATOM 2468 C CA . ALA A 1 351 ? -0.272 -13.365 -17.458 1.00 47.69 351 ALA A CA 1
ATOM 2469 C C . ALA A 1 351 ? 0.236 -13.903 -16.097 1.00 47.69 351 ALA A C 1
ATOM 2471 O O . ALA A 1 351 ? 1.322 -13.545 -15.652 1.00 47.69 351 ALA A O 1
ATOM 2472 N N . GLY A 1 352 ? -0.524 -14.807 -15.462 1.00 49.56 352 GLY A N 1
ATOM 2473 C CA . GLY A 1 352 ? -0.060 -15.585 -14.300 1.00 49.56 352 GLY A CA 1
ATOM 2474 C C . GLY A 1 352 ? -0.293 -14.955 -12.920 1.00 49.56 352 GLY A C 1
ATOM 2475 O O . GLY A 1 352 ? 0.259 -15.455 -11.945 1.00 49.56 352 GLY A O 1
ATOM 2476 N N . GLY A 1 353 ? -1.090 -13.887 -12.822 1.00 45.69 353 GLY A N 1
ATOM 2477 C CA . GLY A 1 353 ? -1.557 -13.317 -11.552 1.00 45.69 353 GLY A CA 1
ATOM 2478 C C . GLY A 1 353 ? -3.076 -13.415 -11.406 1.00 45.69 353 GLY A C 1
ATOM 2479 O O . GLY A 1 353 ? -3.789 -13.336 -12.406 1.00 45.69 353 GLY A O 1
ATOM 2480 N N . ASP A 1 354 ? -3.552 -13.533 -10.164 1.00 43.22 354 ASP A N 1
ATOM 2481 C CA . ASP A 1 354 ? -4.966 -13.698 -9.769 1.00 43.22 354 ASP A CA 1
ATOM 2482 C C . ASP A 1 354 ? -5.881 -12.472 -10.041 1.00 43.22 354 ASP A C 1
ATOM 2484 O O . ASP A 1 354 ? -7.001 -12.416 -9.563 1.00 43.22 354 ASP A O 1
ATOM 2488 N N . GLY A 1 355 ? -5.431 -11.535 -10.883 1.00 46.72 355 GLY A N 1
ATOM 2489 C CA . GLY A 1 355 ? -6.232 -10.699 -11.782 1.00 46.72 355 GLY A CA 1
ATOM 2490 C C . GLY A 1 355 ? -7.122 -9.584 -11.218 1.00 46.72 355 GLY A C 1
ATOM 2491 O O . GLY A 1 355 ? -8.205 -9.831 -10.712 1.00 46.72 355 GLY A O 1
ATOM 2492 N N . GLY A 1 356 ? -6.744 -8.327 -11.495 1.00 54.50 356 GLY A N 1
ATOM 2493 C CA . GLY A 1 356 ? -7.621 -7.147 -11.376 1.00 54.50 356 GLY A CA 1
ATOM 2494 C C . GLY A 1 356 ? -7.729 -6.532 -9.979 1.00 54.50 356 GLY A C 1
ATOM 2495 O O . GLY A 1 356 ? -8.418 -5.525 -9.812 1.00 54.50 356 GLY A O 1
ATOM 2496 N N . ASP A 1 357 ? -7.032 -7.102 -8.998 1.00 66.81 357 ASP A N 1
ATOM 2497 C CA . ASP A 1 357 ? -7.058 -6.625 -7.623 1.00 66.81 357 ASP A CA 1
ATOM 2498 C C . ASP A 1 357 ? -6.516 -5.201 -7.500 1.00 66.81 357 ASP A C 1
ATOM 2500 O O . ASP A 1 357 ? -5.426 -4.856 -7.974 1.00 66.81 357 ASP A O 1
ATOM 2504 N N . VAL A 1 358 ? -7.292 -4.377 -6.805 1.00 77.56 358 VAL A N 1
ATOM 2505 C CA . VAL A 1 358 ? -6.898 -3.036 -6.398 1.00 77.56 358 VAL A CA 1
ATOM 2506 C C . VAL A 1 358 ? -6.481 -3.101 -4.938 1.00 77.56 358 VAL A C 1
ATOM 2508 O O . VAL A 1 358 ? -7.311 -3.277 -4.047 1.00 77.56 358 VAL A O 1
ATOM 2511 N N . VAL A 1 359 ? -5.185 -2.944 -4.680 1.00 76.00 359 VAL A N 1
ATOM 2512 C CA . VAL A 1 359 ? -4.654 -2.887 -3.318 1.00 76.00 359 VAL A CA 1
ATOM 2513 C C . VAL A 1 359 ? -4.581 -1.433 -2.881 1.00 76.00 359 VAL A C 1
ATOM 2515 O O . VAL A 1 359 ? -3.815 -0.639 -3.430 1.00 76.00 359 VAL A O 1
ATOM 2518 N N . ARG A 1 360 ? -5.368 -1.077 -1.866 1.00 80.88 360 ARG A N 1
ATOM 2519 C CA . ARG A 1 360 ? -5.342 0.263 -1.277 1.00 80.88 360 ARG A CA 1
ATOM 2520 C C . ARG A 1 360 ? -4.208 0.389 -0.263 1.00 80.88 360 ARG A C 1
ATOM 2522 O O . ARG A 1 360 ? -3.956 -0.521 0.520 1.00 80.88 360 ARG A O 1
ATOM 2529 N N . GLY A 1 361 ? -3.576 1.553 -0.238 1.00 75.62 361 GLY A N 1
ATOM 2530 C CA . GLY A 1 361 ? -2.599 1.940 0.769 1.00 75.62 361 GLY A CA 1
ATOM 2531 C C . GLY A 1 361 ? -2.499 3.455 0.900 1.00 75.62 361 GLY A C 1
ATOM 2532 O O . GLY A 1 361 ? -3.388 4.196 0.483 1.00 75.62 361 GLY A O 1
ATOM 2533 N N . ALA A 1 362 ? -1.399 3.911 1.479 1.00 75.06 362 ALA A N 1
ATOM 2534 C CA . ALA A 1 362 ? -1.041 5.307 1.634 1.00 75.06 362 ALA A CA 1
ATOM 2535 C C . ALA A 1 362 ? 0.427 5.522 1.258 1.00 75.06 362 ALA A C 1
ATOM 2537 O O . ALA A 1 362 ? 1.268 4.629 1.410 1.00 75.06 362 ALA A O 1
ATOM 2538 N N . VAL A 1 363 ? 0.727 6.722 0.769 1.00 81.44 363 VAL A N 1
ATOM 2539 C CA . VAL A 1 363 ? 2.090 7.153 0.453 1.00 81.44 363 VAL A CA 1
ATOM 2540 C C . VAL A 1 363 ? 2.882 7.320 1.748 1.00 81.44 363 VAL A C 1
ATOM 2542 O O . VAL A 1 363 ? 2.449 8.003 2.673 1.00 81.44 363 VAL A O 1
ATOM 2545 N N . GLY A 1 364 ? 4.046 6.687 1.822 1.00 71.31 364 GLY A N 1
ATOM 2546 C CA . GLY A 1 364 ? 5.037 6.891 2.873 1.00 71.31 364 GLY A CA 1
ATOM 2547 C C . GLY A 1 364 ? 5.927 8.102 2.588 1.00 71.31 364 GLY A C 1
ATOM 2548 O O . GLY A 1 364 ? 5.586 8.987 1.808 1.00 71.31 364 GLY A O 1
ATOM 2549 N N . ALA A 1 365 ? 7.099 8.159 3.215 1.00 68.69 365 ALA A N 1
ATOM 2550 C CA . ALA A 1 365 ? 8.089 9.168 2.857 1.00 68.69 365 ALA A CA 1
ATOM 2551 C C . ALA A 1 365 ? 8.663 8.902 1.456 1.00 68.69 365 ALA A C 1
ATOM 2553 O O . ALA A 1 365 ? 8.774 7.759 1.005 1.00 68.69 365 ALA A O 1
ATOM 2554 N N . THR A 1 366 ? 9.084 9.964 0.781 1.00 73.00 366 THR A N 1
ATOM 2555 C CA . THR A 1 366 ? 9.996 9.839 -0.352 1.00 73.00 366 THR A CA 1
ATOM 2556 C C . THR A 1 366 ? 11.313 9.251 0.150 1.00 73.00 366 THR A C 1
ATOM 2558 O O . THR A 1 366 ? 11.900 9.779 1.092 1.00 73.00 366 THR A O 1
ATOM 2561 N N . VAL A 1 367 ? 11.777 8.166 -0.466 1.00 65.19 367 VAL A N 1
ATOM 2562 C CA . VAL A 1 367 ? 12.982 7.448 -0.038 1.00 65.19 367 VAL A CA 1
ATOM 2563 C C . VAL A 1 367 ? 14.072 7.543 -1.094 1.00 65.19 367 VAL A C 1
ATOM 2565 O O . VAL A 1 367 ? 13.822 7.368 -2.289 1.00 65.19 367 VAL A O 1
ATOM 2568 N N . HIS A 1 368 ? 15.299 7.795 -0.647 1.00 69.31 368 HIS A N 1
ATOM 2569 C CA . HIS A 1 368 ? 16.481 7.532 -1.455 1.00 69.31 368 HIS A CA 1
ATOM 2570 C C . HIS A 1 368 ? 16.784 6.041 -1.353 1.00 69.31 368 HIS A C 1
ATOM 2572 O O . HIS A 1 368 ? 17.072 5.535 -0.272 1.00 69.31 368 HIS A O 1
ATOM 2578 N N . ALA A 1 369 ? 16.685 5.326 -2.468 1.00 63.91 369 ALA A N 1
ATOM 2579 C CA . ALA A 1 369 ? 16.939 3.894 -2.502 1.00 63.91 369 ALA A CA 1
ATOM 2580 C C . ALA A 1 369 ? 17.924 3.550 -3.615 1.00 63.91 369 ALA A C 1
ATOM 2582 O O . ALA A 1 369 ? 17.950 4.175 -4.677 1.00 63.91 369 ALA A O 1
ATOM 2583 N N . THR A 1 370 ? 18.724 2.515 -3.366 1.00 67.06 370 THR A N 1
ATOM 2584 C CA . THR A 1 370 ? 19.484 1.843 -4.415 1.00 67.06 370 THR A CA 1
ATOM 2585 C C . THR A 1 370 ? 18.809 0.525 -4.735 1.00 67.06 370 THR A C 1
ATOM 2587 O O . THR A 1 370 ? 18.813 -0.378 -3.905 1.00 67.06 370 THR A O 1
ATOM 2590 N N . ILE A 1 371 ? 18.274 0.391 -5.941 1.00 65.56 371 ILE A N 1
ATOM 2591 C CA . ILE A 1 371 ? 17.572 -0.813 -6.380 1.00 65.56 371 ILE A CA 1
ATOM 2592 C C . ILE A 1 371 ? 18.366 -1.543 -7.449 1.00 65.56 371 ILE A C 1
ATOM 2594 O O . ILE A 1 371 ? 19.080 -0.935 -8.251 1.00 65.56 371 ILE A O 1
ATOM 2598 N N . LYS A 1 372 ? 18.242 -2.869 -7.494 1.00 62.59 372 LYS A N 1
ATOM 2599 C CA . LYS A 1 372 ? 18.769 -3.642 -8.622 1.00 62.59 372 LYS A CA 1
ATOM 2600 C C . LYS A 1 372 ? 17.753 -3.647 -9.764 1.00 62.59 372 LYS A C 1
ATOM 2602 O O . LYS A 1 372 ? 16.564 -3.825 -9.551 1.00 62.59 372 LYS A O 1
ATOM 2607 N N . SER A 1 373 ? 18.217 -3.486 -10.995 1.00 63.38 373 SER A N 1
ATOM 2608 C CA . SER A 1 373 ? 17.405 -3.692 -12.195 1.00 63.38 373 SER A CA 1
ATOM 2609 C C . SER A 1 373 ? 18.277 -4.200 -13.331 1.00 63.38 373 SER A C 1
ATOM 2611 O O . SER A 1 373 ? 19.296 -3.592 -13.662 1.00 63.38 373 SER A O 1
ATOM 2613 N N . GLY A 1 374 ? 17.919 -5.352 -13.907 1.00 59.16 374 GLY A N 1
ATOM 2614 C CA . GLY A 1 374 ? 18.644 -5.929 -15.044 1.00 59.16 374 GLY A CA 1
ATOM 2615 C C . GLY A 1 374 ? 20.158 -6.081 -14.820 1.00 59.16 374 GLY A C 1
ATOM 2616 O O . GLY A 1 374 ? 20.928 -5.909 -15.761 1.00 59.16 374 GLY A O 1
ATOM 2617 N N . GLY A 1 375 ? 20.586 -6.340 -13.577 1.00 58.72 375 GLY A N 1
ATOM 2618 C CA . GLY A 1 375 ? 21.998 -6.465 -13.188 1.00 58.72 375 GLY A CA 1
ATOM 2619 C C . GLY A 1 375 ? 22.726 -5.151 -12.868 1.00 58.72 375 GLY A C 1
ATOM 2620 O O . GLY A 1 375 ? 23.902 -5.193 -12.519 1.00 58.72 375 GLY A O 1
ATOM 2621 N N . LYS A 1 376 ? 22.061 -3.991 -12.945 1.00 60.78 376 LYS A N 1
ATOM 2622 C CA . LYS A 1 376 ? 22.616 -2.681 -12.564 1.00 60.78 376 LYS A CA 1
ATOM 2623 C C . LYS A 1 376 ? 22.024 -2.176 -11.252 1.00 60.78 376 LYS A C 1
ATOM 2625 O O . LYS A 1 376 ? 20.907 -2.540 -10.899 1.00 60.78 376 LYS A O 1
ATOM 2630 N N . ARG A 1 377 ? 22.779 -1.329 -10.546 1.00 67.62 377 ARG A N 1
ATOM 2631 C CA . ARG A 1 377 ? 22.297 -0.562 -9.392 1.00 67.62 377 ARG A CA 1
ATOM 2632 C C . ARG A 1 377 ? 21.759 0.771 -9.900 1.00 67.62 377 ARG A C 1
ATOM 2634 O O . ARG A 1 377 ? 22.490 1.509 -10.553 1.00 67.62 377 ARG A O 1
ATOM 2641 N N . ILE A 1 378 ? 20.490 1.027 -9.636 1.00 67.00 378 ILE A N 1
ATOM 2642 C CA . ILE A 1 378 ? 19.825 2.301 -9.874 1.00 67.00 378 ILE A CA 1
ATOM 2643 C C . ILE A 1 378 ? 19.742 2.992 -8.527 1.00 67.00 378 ILE A C 1
ATOM 2645 O O . ILE A 1 378 ? 19.138 2.453 -7.605 1.00 67.00 378 ILE A O 1
ATOM 2649 N N . GLU A 1 379 ? 20.341 4.164 -8.416 1.00 71.19 379 GLU A N 1
ATOM 2650 C CA . GLU A 1 379 ? 20.251 4.998 -7.228 1.00 71.19 379 GLU A CA 1
ATOM 2651 C C . GLU A 1 379 ? 19.356 6.190 -7.537 1.00 71.19 379 GLU A C 1
ATOM 2653 O O . GLU A 1 379 ? 19.528 6.865 -8.555 1.00 71.19 379 GLU A O 1
ATOM 2658 N N . GLY A 1 380 ? 18.359 6.425 -6.691 1.00 70.56 380 GLY A N 1
ATOM 2659 C CA . GLY A 1 380 ? 17.398 7.472 -6.971 1.00 70.56 380 GLY A CA 1
ATOM 2660 C C . GLY A 1 380 ? 16.354 7.665 -5.894 1.00 70.56 380 GLY A C 1
ATOM 2661 O O . GLY A 1 380 ? 16.389 7.065 -4.822 1.00 70.56 380 GLY A O 1
ATOM 2662 N N . VAL A 1 381 ? 15.423 8.550 -6.224 1.00 78.38 381 VAL A N 1
ATOM 2663 C CA . VAL A 1 381 ? 14.330 8.976 -5.361 1.00 78.38 381 VAL A CA 1
ATOM 2664 C C . VAL A 1 381 ? 13.065 8.225 -5.762 1.00 78.38 381 VAL A C 1
ATOM 2666 O O . VAL A 1 381 ? 12.635 8.313 -6.915 1.00 78.38 381 VAL A O 1
ATOM 2669 N N . PHE A 1 382 ? 12.473 7.509 -4.810 1.00 83.69 382 PHE A N 1
ATOM 2670 C CA . PHE A 1 382 ? 11.282 6.685 -4.995 1.00 83.69 382 PHE A CA 1
ATOM 2671 C C . PHE A 1 382 ? 10.173 7.095 -4.027 1.00 83.69 382 PHE A C 1
ATOM 2673 O O . PHE A 1 382 ? 10.429 7.633 -2.950 1.00 83.69 382 PHE A O 1
ATOM 2680 N N . LEU A 1 383 ? 8.931 6.817 -4.410 1.00 84.62 383 LEU A N 1
ATOM 2681 C CA . LEU A 1 383 ? 7.773 6.945 -3.532 1.00 84.62 383 LEU A CA 1
ATOM 2682 C C . LEU A 1 383 ? 7.644 5.662 -2.715 1.00 84.62 383 LEU A C 1
ATOM 2684 O O . LEU A 1 383 ? 7.447 4.602 -3.301 1.00 84.62 383 LEU A O 1
ATOM 2688 N N . SER A 1 384 ? 7.742 5.737 -1.389 1.00 84.25 384 SER A N 1
ATOM 2689 C CA . SER A 1 384 ? 7.354 4.614 -0.528 1.00 84.25 384 SER A CA 1
ATOM 2690 C C . SER A 1 384 ? 5.831 4.553 -0.401 1.00 84.25 384 SER A C 1
ATOM 2692 O O . SER A 1 384 ? 5.168 5.589 -0.446 1.00 84.25 384 SER A O 1
ATOM 2694 N N . HIS A 1 385 ? 5.262 3.364 -0.229 1.00 81.06 385 HIS A N 1
ATOM 2695 C CA . HIS A 1 385 ? 3.846 3.167 0.088 1.00 81.06 385 HIS A CA 1
ATOM 2696 C C . HIS A 1 385 ? 3.614 1.804 0.753 1.00 81.06 385 HIS A C 1
ATOM 2698 O O . HIS A 1 385 ? 4.463 0.923 0.690 1.00 81.06 385 HIS A O 1
ATOM 2704 N N . ASN A 1 386 ? 2.458 1.599 1.382 1.00 76.31 386 ASN A N 1
ATOM 2705 C CA . ASN A 1 386 ? 2.111 0.327 2.040 1.00 76.31 386 ASN A CA 1
ATOM 2706 C C . ASN A 1 386 ? 1.050 -0.505 1.288 1.00 76.31 386 ASN A C 1
ATOM 2708 O O . ASN A 1 386 ? 0.550 -1.489 1.826 1.00 76.31 386 ASN A O 1
ATOM 2712 N N . ALA A 1 387 ? 0.714 -0.140 0.045 1.00 75.56 387 ALA A N 1
ATOM 2713 C CA . ALA A 1 387 ? -0.095 -0.996 -0.831 1.00 75.56 387 ALA A CA 1
ATOM 2714 C C . ALA A 1 387 ? 0.768 -2.167 -1.337 1.00 75.56 387 ALA A C 1
ATOM 2716 O O . ALA A 1 387 ? 1.448 -2.036 -2.353 1.00 75.56 387 ALA A O 1
ATOM 2717 N N . LEU A 1 388 ? 0.811 -3.268 -0.584 1.00 73.00 388 LEU A N 1
ATOM 2718 C CA . LEU A 1 388 ? 1.688 -4.412 -0.856 1.00 73.00 388 LEU A CA 1
ATOM 2719 C C . LEU A 1 388 ? 1.167 -5.271 -2.014 1.00 73.00 388 LEU A C 1
ATOM 2721 O O . LEU A 1 388 ? -0.024 -5.546 -2.113 1.00 73.00 388 LEU A O 1
ATOM 2725 N N . PHE A 1 389 ? 2.072 -5.742 -2.867 1.00 72.38 389 PHE A N 1
ATOM 2726 C CA . PHE A 1 389 ? 1.747 -6.567 -4.028 1.00 72.38 389 PHE A CA 1
ATOM 2727 C C . PHE A 1 389 ? 2.781 -7.676 -4.232 1.00 72.38 389 PHE A C 1
ATOM 2729 O O . PHE A 1 389 ? 3.950 -7.535 -3.872 1.00 72.38 389 PHE A O 1
ATOM 2736 N N . GLY A 1 390 ? 2.342 -8.792 -4.819 1.00 64.50 390 GLY A N 1
ATOM 2737 C CA . GLY A 1 390 ? 3.222 -9.893 -5.216 1.00 64.50 390 GLY A CA 1
ATOM 2738 C C . GLY A 1 390 ? 4.036 -9.579 -6.476 1.00 64.50 390 GLY A C 1
ATOM 2739 O O . GLY A 1 390 ? 3.902 -8.518 -7.081 1.00 64.50 390 GLY A O 1
ATOM 2740 N N . ALA A 1 391 ? 4.858 -10.530 -6.928 1.00 63.19 391 ALA A N 1
ATOM 2741 C CA . ALA A 1 391 ? 5.757 -10.340 -8.075 1.00 63.19 391 ALA A CA 1
ATOM 2742 C C . ALA A 1 391 ? 5.046 -9.914 -9.381 1.00 63.19 391 ALA A C 1
ATOM 2744 O O . ALA A 1 391 ? 5.631 -9.200 -10.193 1.00 63.19 391 ALA A O 1
ATOM 2745 N N . SER A 1 392 ? 3.779 -10.297 -9.572 1.00 63.72 392 SER A N 1
ATOM 2746 C CA . SER A 1 392 ? 2.949 -9.900 -10.721 1.00 63.72 392 SER A CA 1
ATOM 2747 C C . SER A 1 392 ? 2.578 -8.411 -10.737 1.00 63.72 392 SER A C 1
ATOM 2749 O O . SER A 1 392 ? 2.274 -7.870 -11.797 1.00 63.72 392 SER A O 1
ATOM 2751 N N . GLY A 1 393 ? 2.651 -7.722 -9.591 1.00 69.56 393 GLY A N 1
ATOM 2752 C CA . GLY A 1 393 ? 2.434 -6.276 -9.483 1.00 69.56 393 GLY A CA 1
ATOM 2753 C C . GLY A 1 393 ? 3.600 -5.432 -9.995 1.00 69.56 393 GLY A C 1
ATOM 2754 O O . GLY A 1 393 ? 3.528 -4.203 -9.998 1.00 69.56 393 GLY A O 1
ATOM 2755 N N . TYR A 1 394 ? 4.684 -6.058 -10.441 1.00 78.25 394 TYR A N 1
ATOM 2756 C CA . TYR A 1 394 ? 5.829 -5.351 -10.986 1.00 78.25 394 TYR A CA 1
ATOM 2757 C C . TYR A 1 394 ? 5.490 -4.617 -12.292 1.00 78.25 394 TYR A C 1
ATOM 2759 O O . TYR A 1 394 ? 5.003 -5.218 -13.251 1.00 78.25 394 TYR A O 1
ATOM 2767 N N . GLY A 1 395 ? 5.766 -3.310 -12.340 1.00 81.12 395 GLY A N 1
ATOM 2768 C CA . GLY A 1 395 ? 5.413 -2.452 -13.476 1.00 81.12 395 GLY A CA 1
ATOM 2769 C C . GLY A 1 395 ? 3.949 -1.998 -13.484 1.00 81.12 395 GLY A C 1
ATOM 2770 O O . GLY A 1 395 ? 3.519 -1.363 -14.444 1.00 81.12 395 GLY A O 1
ATOM 2771 N N . SER A 1 396 ? 3.180 -2.327 -12.440 1.00 86.62 396 SER A N 1
ATOM 2772 C CA . SER A 1 396 ? 1.773 -1.935 -12.323 1.00 86.62 396 SER A CA 1
ATOM 2773 C C . SER A 1 396 ? 1.627 -0.457 -11.937 1.00 86.62 396 SER A C 1
ATOM 2775 O O . SER A 1 396 ? 2.569 0.137 -11.400 1.00 86.62 396 SER A O 1
ATOM 2777 N N . PRO A 1 397 ? 0.483 0.185 -12.218 1.00 91.69 397 PRO A N 1
ATOM 2778 C CA . PRO A 1 397 ? 0.286 1.576 -11.857 1.00 91.69 397 PRO A CA 1
ATOM 2779 C C . PRO A 1 397 ? -0.023 1.729 -10.361 1.00 91.69 397 PRO A C 1
ATOM 2781 O O . PRO A 1 397 ? -0.776 0.946 -9.778 1.00 91.69 397 PRO A O 1
ATOM 2784 N N . LEU A 1 398 ? 0.529 2.787 -9.766 1.00 91.25 398 LEU A N 1
ATOM 2785 C CA . LEU A 1 398 ? 0.106 3.346 -8.486 1.00 91.25 398 LEU A CA 1
ATOM 2786 C C . LEU A 1 398 ? -0.727 4.598 -8.768 1.00 91.25 398 LEU A C 1
ATOM 2788 O O . LEU A 1 398 ? -0.222 5.563 -9.351 1.00 91.25 398 LEU A O 1
ATOM 2792 N N . LEU A 1 399 ? -1.998 4.567 -8.381 1.00 90.69 399 LEU A N 1
ATOM 2793 C CA . LEU A 1 399 ? -2.980 5.611 -8.664 1.00 90.69 399 LEU A CA 1
ATOM 2794 C C . LEU A 1 399 ? -3.327 6.411 -7.408 1.00 90.69 399 LEU A C 1
ATOM 2796 O O . LEU A 1 399 ? -3.314 5.861 -6.309 1.00 90.69 399 LEU A O 1
ATOM 2800 N N . ASP A 1 400 ? -3.674 7.686 -7.570 1.00 86.31 400 ASP A N 1
ATOM 2801 C CA . ASP A 1 400 ? -4.381 8.441 -6.529 1.00 86.31 400 ASP A CA 1
ATOM 2802 C C . ASP A 1 400 ? -5.880 8.078 -6.477 1.00 86.31 400 ASP A C 1
ATOM 2804 O O . ASP A 1 400 ? -6.391 7.346 -7.328 1.00 86.31 400 ASP A O 1
ATOM 2808 N N . ASP A 1 401 ? -6.605 8.603 -5.483 1.00 79.81 401 ASP A N 1
ATOM 2809 C CA . ASP A 1 401 ? -8.064 8.420 -5.328 1.00 79.81 401 ASP A CA 1
ATOM 2810 C C . ASP A 1 401 ? -8.879 8.894 -6.546 1.00 79.81 401 ASP A C 1
ATOM 2812 O O . ASP A 1 401 ? -10.047 8.540 -6.697 1.00 79.81 401 ASP A O 1
ATOM 2816 N N . CYS A 1 402 ? -8.275 9.690 -7.425 1.00 77.69 402 CYS A N 1
ATOM 2817 C CA . CYS A 1 402 ? -8.911 10.214 -8.615 1.00 77.69 402 CYS A CA 1
ATOM 2818 C C . CYS A 1 402 ? -8.561 9.408 -9.880 1.00 77.69 402 CYS A C 1
ATOM 2820 O O . CYS A 1 402 ? -9.002 9.765 -10.977 1.00 77.69 402 CYS A O 1
ATOM 2822 N N . GLY A 1 403 ? -7.785 8.330 -9.750 1.00 82.94 403 GLY A N 1
ATOM 2823 C CA . GLY A 1 403 ? -7.388 7.457 -10.851 1.00 82.94 403 GLY A CA 1
ATOM 2824 C C . GLY A 1 403 ? -6.258 8.013 -11.721 1.00 82.94 403 GLY A C 1
ATOM 2825 O O . GLY A 1 403 ? -6.053 7.516 -12.829 1.00 82.94 403 GLY A O 1
ATOM 2826 N N . ALA A 1 404 ? -5.531 9.041 -11.268 1.00 89.06 404 ALA A N 1
ATOM 2827 C CA . ALA A 1 404 ? -4.339 9.521 -11.961 1.00 89.06 404 ALA A CA 1
ATOM 2828 C C . ALA A 1 404 ? -3.094 8.736 -11.528 1.00 89.06 404 ALA A C 1
ATOM 2830 O O . ALA A 1 404 ? -2.910 8.422 -10.353 1.00 89.06 404 ALA A O 1
ATOM 2831 N N . LEU A 1 405 ? -2.210 8.450 -12.486 1.00 92.31 405 LEU A N 1
ATOM 2832 C CA . LEU A 1 405 ? -0.939 7.777 -12.250 1.00 92.31 405 LEU A CA 1
ATOM 2833 C C . LEU A 1 405 ? -0.005 8.687 -11.450 1.00 92.31 405 LEU A C 1
ATOM 2835 O O . LEU A 1 405 ? 0.451 9.714 -11.960 1.00 92.31 405 LEU A O 1
ATOM 2839 N N . VAL A 1 406 ? 0.304 8.283 -10.218 1.00 91.56 406 VAL A N 1
ATOM 2840 C CA . VAL A 1 406 ? 1.262 8.966 -9.332 1.00 91.56 406 VAL A CA 1
ATOM 2841 C C . VAL A 1 406 ? 2.614 8.261 -9.278 1.00 91.56 406 VAL A C 1
ATOM 2843 O O . VAL A 1 406 ? 3.632 8.894 -8.988 1.00 91.56 406 VAL A O 1
ATOM 2846 N N . GLY A 1 407 ? 2.659 6.980 -9.643 1.00 91.56 407 GLY A N 1
ATOM 2847 C CA . GLY A 1 407 ? 3.908 6.259 -9.832 1.00 91.56 407 GLY A CA 1
ATOM 2848 C C . GLY A 1 407 ? 3.735 4.883 -10.459 1.00 91.56 407 GLY A C 1
ATOM 2849 O O . GLY A 1 407 ? 2.622 4.433 -10.700 1.00 91.56 407 GLY A O 1
ATOM 2850 N N . MET A 1 408 ? 4.850 4.212 -10.733 1.00 91.25 408 MET A N 1
ATOM 2851 C CA . MET A 1 408 ? 4.859 2.836 -11.231 1.00 91.25 408 MET A CA 1
ATOM 2852 C C . MET A 1 408 ? 5.497 1.912 -10.205 1.00 91.25 408 MET A C 1
ATOM 2854 O O . MET A 1 408 ? 6.644 2.120 -9.806 1.00 91.25 408 MET A O 1
ATOM 2858 N N . ASN A 1 409 ? 4.745 0.897 -9.804 1.00 87.94 409 ASN A N 1
ATOM 2859 C CA . ASN A 1 409 ? 5.100 -0.046 -8.761 1.00 87.94 409 ASN A CA 1
ATOM 2860 C C . ASN A 1 409 ? 6.331 -0.866 -9.125 1.00 87.94 409 ASN A C 1
ATOM 2862 O O . ASN A 1 409 ? 6.494 -1.363 -10.247 1.00 87.94 409 ASN A O 1
ATOM 2866 N N . ARG A 1 410 ? 7.200 -1.022 -8.130 1.00 79.25 410 ARG A N 1
ATOM 2867 C CA . ARG A 1 410 ? 8.466 -1.733 -8.233 1.00 79.25 410 ARG A CA 1
ATOM 2868 C C . ARG A 1 410 ? 8.649 -2.644 -7.033 1.00 79.25 410 ARG A C 1
ATOM 2870 O O . ARG A 1 410 ? 8.361 -2.279 -5.900 1.00 79.25 410 ARG A O 1
ATOM 2877 N N . THR A 1 411 ? 9.210 -3.816 -7.293 1.00 57.09 411 THR A N 1
ATOM 2878 C CA . THR A 1 411 ? 9.800 -4.669 -6.263 1.00 57.09 411 THR A CA 1
ATOM 2879 C C . THR A 1 411 ? 11.310 -4.488 -6.317 1.00 57.09 411 THR A C 1
ATOM 2881 O O . THR A 1 411 ? 11.892 -4.488 -7.404 1.00 57.09 411 THR A O 1
ATOM 2884 N N . ASP A 1 412 ? 11.961 -4.337 -5.171 1.00 44.38 412 ASP A N 1
ATOM 2885 C CA . ASP A 1 412 ? 13.419 -4.371 -5.105 1.00 44.38 412 ASP A CA 1
ATOM 2886 C C . ASP A 1 412 ? 13.918 -5.830 -5.232 1.00 44.38 412 ASP A C 1
ATOM 2888 O O . ASP A 1 412 ? 13.496 -6.674 -4.445 1.00 44.38 412 ASP A O 1
ATOM 2892 N N . PRO A 1 413 ? 14.824 -6.184 -6.165 1.00 35.88 413 PRO A N 1
ATOM 2893 C CA . PRO A 1 413 ? 15.404 -7.527 -6.224 1.00 35.88 413 PRO A CA 1
ATOM 2894 C C . PRO A 1 413 ? 16.362 -7.865 -5.072 1.00 35.88 413 PRO A C 1
ATOM 2896 O O . PRO A 1 413 ? 16.781 -9.015 -4.973 1.00 35.88 413 PRO A O 1
ATOM 2899 N N . THR A 1 414 ? 16.749 -6.910 -4.216 1.00 35.50 414 THR A N 1
ATOM 2900 C CA . THR A 1 414 ? 17.367 -7.215 -2.909 1.00 35.50 414 THR A CA 1
ATOM 2901 C C . THR A 1 414 ? 16.355 -7.483 -1.793 1.00 35.50 414 THR A C 1
ATOM 2903 O O . THR A 1 414 ? 16.755 -7.933 -0.727 1.00 35.50 414 THR A O 1
ATOM 2906 N N . ILE A 1 415 ? 15.063 -7.302 -2.070 1.00 38.72 415 ILE A N 1
ATOM 2907 C CA . ILE A 1 415 ? 13.923 -7.594 -1.184 1.00 38.72 415 ILE A CA 1
ATOM 2908 C C . ILE A 1 415 ? 13.002 -8.680 -1.795 1.00 38.72 415 ILE A C 1
ATOM 2910 O O . ILE A 1 415 ? 12.088 -9.189 -1.158 1.00 38.72 415 ILE A O 1
ATOM 2914 N N . GLY A 1 416 ? 13.272 -9.098 -3.032 1.00 28.97 416 GLY A N 1
ATOM 2915 C CA . GLY A 1 416 ? 12.486 -10.073 -3.780 1.00 28.97 416 GLY A CA 1
ATOM 2916 C C . GLY A 1 416 ? 13.306 -10.676 -4.912 1.00 28.97 416 GLY A C 1
ATOM 2917 O O . GLY A 1 416 ? 12.982 -10.528 -6.088 1.00 28.97 416 GLY A O 1
ATOM 2918 N N . GLY A 1 417 ? 14.411 -11.325 -4.562 1.00 22.86 417 GLY A N 1
ATOM 2919 C CA . GLY A 1 417 ? 15.224 -12.102 -5.487 1.00 22.86 417 GLY A CA 1
ATOM 2920 C C . GLY A 1 417 ? 14.957 -13.593 -5.335 1.00 22.86 417 GLY A C 1
ATOM 2921 O O . GLY A 1 417 ? 15.831 -14.299 -4.848 1.00 22.86 417 GLY A O 1
ATOM 2922 N N . GLY A 1 418 ? 13.791 -14.096 -5.764 1.00 23.75 418 GLY A N 1
ATOM 2923 C CA . GLY A 1 418 ? 13.625 -15.551 -5.822 1.00 23.75 418 GLY A CA 1
ATOM 2924 C C . GLY A 1 418 ? 12.226 -16.142 -5.883 1.00 23.75 418 GLY A C 1
ATOM 2925 O O . GLY A 1 418 ? 12.023 -17.178 -5.263 1.00 23.75 418 GLY A O 1
ATOM 2926 N N . LEU A 1 419 ? 11.287 -15.633 -6.683 1.00 27.89 419 LEU A N 1
ATOM 2927 C CA . LEU A 1 419 ? 10.079 -16.417 -6.983 1.00 27.89 419 LEU A CA 1
ATOM 2928 C C . LEU A 1 419 ? 10.381 -17.507 -8.036 1.00 27.89 419 LEU A C 1
ATOM 2930 O O . LEU A 1 419 ? 9.813 -17.470 -9.107 1.00 27.89 419 LEU A O 1
ATOM 2934 N N . PHE A 1 420 ? 11.367 -18.376 -7.757 1.00 28.28 420 PHE A N 1
ATOM 2935 C CA . PHE A 1 420 ? 11.665 -19.708 -8.341 1.00 28.28 420 PHE A CA 1
ATOM 2936 C C . PHE A 1 420 ? 12.940 -20.335 -7.727 1.00 28.28 420 PHE A C 1
ATOM 2938 O O . PHE A 1 420 ? 13.264 -21.486 -8.024 1.00 28.28 420 PHE A O 1
ATOM 2945 N N . SER A 1 421 ? 13.668 -19.636 -6.845 1.00 25.17 421 SER A N 1
ATOM 2946 C CA . SER A 1 421 ? 14.782 -20.243 -6.112 1.00 25.17 421 SER A CA 1
ATOM 2947 C C . SER A 1 421 ? 14.262 -20.838 -4.809 1.00 25.17 421 SER A C 1
ATOM 2949 O O . SER A 1 421 ? 13.899 -20.119 -3.885 1.00 25.17 421 SER A O 1
ATOM 2951 N N . ARG A 1 422 ? 14.231 -22.170 -4.725 1.00 30.36 422 ARG A N 1
ATOM 2952 C CA . ARG A 1 422 ? 14.109 -22.890 -3.452 1.00 30.36 422 ARG A CA 1
ATOM 2953 C C . ARG A 1 422 ? 15.253 -22.456 -2.522 1.00 30.36 422 ARG A C 1
ATOM 2955 O O . ARG A 1 422 ? 16.336 -23.025 -2.648 1.00 30.36 422 ARG A O 1
ATOM 2962 N N . ARG A 1 423 ? 15.036 -21.510 -1.601 1.00 27.50 423 ARG A N 1
ATOM 2963 C CA . ARG A 1 423 ? 15.690 -21.460 -0.276 1.00 27.50 423 ARG A CA 1
ATOM 2964 C C . ARG A 1 423 ? 15.200 -20.290 0.589 1.00 27.50 423 ARG A C 1
ATOM 2966 O O . ARG A 1 423 ? 15.034 -19.190 0.094 1.00 27.50 423 ARG A O 1
ATOM 2973 N N . ASP A 1 424 ? 15.082 -20.631 1.870 1.00 27.02 424 ASP A N 1
ATOM 2974 C CA . ASP A 1 424 ? 14.849 -19.863 3.101 1.00 27.02 424 ASP A CA 1
ATOM 2975 C C . ASP A 1 424 ? 13.440 -19.306 3.438 1.00 27.02 424 ASP A C 1
ATOM 2977 O O . ASP A 1 424 ? 12.994 -18.332 2.844 1.00 27.02 424 ASP A O 1
ATOM 2981 N N . PRO A 1 425 ? 12.742 -19.867 4.456 1.00 27.34 425 PRO A N 1
ATOM 2982 C CA . PRO A 1 425 ? 11.458 -19.366 4.976 1.00 27.34 425 PRO A CA 1
ATOM 2983 C C . PRO A 1 425 ? 11.536 -18.072 5.814 1.00 27.34 425 PRO A C 1
ATOM 2985 O O . PRO A 1 425 ? 10.564 -17.731 6.485 1.00 27.34 425 PRO A O 1
ATOM 2988 N N . LEU A 1 426 ? 12.683 -17.384 5.847 1.00 30.92 426 LEU A N 1
ATOM 2989 C CA . LEU A 1 426 ? 12.940 -16.228 6.723 1.00 30.92 426 LEU A CA 1
ATOM 2990 C C . LEU A 1 426 ? 12.850 -14.858 6.026 1.00 30.92 426 LEU A C 1
ATOM 2992 O O . LEU A 1 426 ? 12.949 -13.835 6.705 1.00 30.92 426 LEU A O 1
ATOM 2996 N N . ASP A 1 427 ? 12.594 -14.811 4.717 1.00 31.03 427 ASP A N 1
ATOM 2997 C CA . ASP A 1 427 ? 12.390 -13.555 3.985 1.00 31.03 427 ASP A CA 1
ATOM 2998 C C . ASP A 1 427 ? 10.936 -13.071 4.137 1.00 31.03 427 ASP A C 1
ATOM 3000 O O . ASP A 1 427 ? 10.059 -13.338 3.315 1.00 31.03 427 ASP A O 1
ATOM 3004 N N . ALA A 1 428 ? 10.662 -12.379 5.247 1.00 28.39 428 ALA A N 1
ATOM 3005 C CA . ALA A 1 428 ? 9.389 -11.702 5.489 1.00 28.39 428 ALA A CA 1
ATOM 3006 C C . ALA A 1 428 ? 9.118 -10.620 4.418 1.00 28.39 428 ALA A C 1
ATOM 3008 O O . ALA A 1 428 ? 10.053 -9.917 4.022 1.00 28.39 428 ALA A O 1
ATOM 3009 N N . PRO A 1 429 ? 7.858 -10.411 3.981 1.00 36.50 429 PRO A N 1
ATOM 3010 C CA . PRO A 1 429 ? 7.529 -9.292 3.106 1.00 36.50 429 PRO A CA 1
ATOM 3011 C C . PRO A 1 429 ? 7.896 -7.979 3.804 1.00 36.50 429 PRO A C 1
ATOM 3013 O O . PRO A 1 429 ? 7.552 -7.755 4.967 1.00 36.50 429 PRO A O 1
ATOM 3016 N N . THR A 1 430 ? 8.612 -7.099 3.108 1.00 44.84 430 THR A N 1
ATOM 3017 C CA . THR A 1 430 ? 8.878 -5.754 3.614 1.00 44.84 430 THR A CA 1
ATOM 3018 C C . THR A 1 430 ? 7.567 -5.022 3.851 1.00 44.84 430 THR A C 1
ATOM 3020 O O . THR A 1 430 ? 6.654 -5.070 3.034 1.00 44.84 430 THR A O 1
ATOM 3023 N N . THR A 1 431 ? 7.476 -4.311 4.972 1.00 48.62 431 THR A N 1
ATOM 3024 C CA . THR A 1 431 ? 6.268 -3.588 5.408 1.00 48.62 431 THR A CA 1
ATOM 3025 C C . THR A 1 431 ? 5.868 -2.428 4.488 1.00 48.62 431 THR A C 1
ATOM 3027 O O . THR A 1 431 ? 4.821 -1.821 4.691 1.00 48.62 431 THR A O 1
ATOM 3030 N N . HIS A 1 432 ? 6.699 -2.105 3.491 1.00 61.47 432 HIS A N 1
ATOM 3031 C CA . HIS A 1 432 ? 6.504 -1.019 2.539 1.00 61.47 432 HIS A CA 1
ATOM 3032 C C . HIS A 1 432 ? 7.023 -1.450 1.155 1.00 61.47 432 HIS A C 1
ATOM 3034 O O . HIS A 1 432 ? 8.031 -2.155 1.052 1.00 61.47 432 HIS A O 1
ATOM 3040 N N . ALA A 1 433 ? 6.330 -1.016 0.107 1.00 78.00 433 ALA A N 1
ATOM 3041 C CA . ALA A 1 433 ? 6.699 -1.121 -1.298 1.00 78.00 433 ALA A CA 1
ATOM 3042 C C . ALA A 1 433 ? 7.171 0.243 -1.828 1.00 78.00 433 ALA A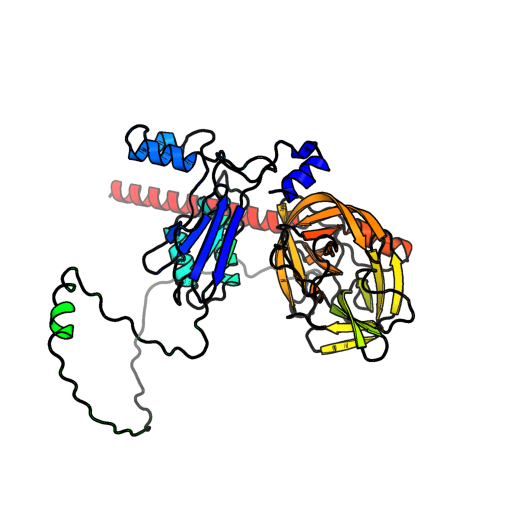 C 1
ATOM 3044 O O . ALA A 1 433 ? 7.009 1.275 -1.172 1.00 78.00 433 ALA A O 1
ATOM 3045 N N . ILE A 1 434 ? 7.778 0.248 -3.015 1.00 84.00 434 ILE A N 1
ATOM 3046 C CA . ILE A 1 434 ? 8.267 1.470 -3.656 1.00 84.00 434 ILE A CA 1
ATOM 3047 C C . ILE A 1 434 ? 7.701 1.624 -5.066 1.00 84.00 434 ILE A C 1
ATOM 3049 O O . ILE A 1 434 ? 7.489 0.651 -5.790 1.00 84.00 434 ILE A O 1
ATOM 3053 N N . ALA A 1 435 ? 7.537 2.871 -5.488 1.00 88.69 435 ALA A N 1
ATOM 3054 C CA . ALA A 1 435 ? 7.126 3.228 -6.831 1.00 88.69 435 ALA A CA 1
ATOM 3055 C C . ALA A 1 435 ? 8.041 4.301 -7.429 1.00 88.69 435 ALA A C 1
ATOM 3057 O O . ALA A 1 435 ? 8.518 5.216 -6.752 1.00 88.69 435 ALA A O 1
ATOM 3058 N N . LEU A 1 436 ? 8.275 4.199 -8.735 1.00 90.25 436 LEU A N 1
ATOM 3059 C CA . LEU A 1 436 ? 8.914 5.258 -9.507 1.00 90.25 436 LEU A CA 1
ATOM 3060 C C . LEU A 1 436 ? 7.966 6.452 -9.622 1.00 90.25 436 LEU A C 1
ATOM 3062 O O . LEU A 1 436 ? 6.836 6.252 -10.066 1.00 90.25 436 LEU A O 1
ATOM 3066 N N . PRO A 1 437 ? 8.395 7.678 -9.281 1.00 89.31 437 PRO A N 1
ATOM 3067 C CA . PRO A 1 437 ? 7.518 8.841 -9.336 1.00 89.31 437 PRO A CA 1
ATOM 3068 C C . PRO A 1 437 ? 7.004 9.128 -10.753 1.00 89.31 437 PRO A C 1
ATOM 3070 O O . PRO A 1 437 ? 7.770 9.077 -11.720 1.00 89.31 437 PRO A O 1
ATOM 3073 N N . ALA A 1 438 ? 5.743 9.552 -10.871 1.00 91.25 438 ALA A N 1
ATOM 3074 C CA . ALA A 1 438 ? 5.123 9.971 -12.132 1.00 91.25 438 ALA A CA 1
ATOM 3075 C C . ALA A 1 438 ? 5.925 11.033 -12.904 1.00 91.25 438 ALA A C 1
ATOM 3077 O O . ALA A 1 438 ? 5.912 11.046 -14.132 1.00 91.25 438 ALA A O 1
ATOM 3078 N N . ALA A 1 439 ? 6.684 11.886 -12.211 1.00 88.75 439 ALA A N 1
ATOM 3079 C CA . ALA A 1 439 ? 7.566 12.862 -12.849 1.00 88.75 439 ALA A CA 1
ATOM 3080 C C . ALA A 1 439 ? 8.651 12.209 -13.729 1.00 88.75 439 ALA A C 1
ATOM 3082 O O . ALA A 1 439 ? 8.988 12.747 -14.780 1.00 88.75 439 ALA A O 1
ATOM 3083 N N . ARG A 1 440 ? 9.174 11.037 -13.335 1.00 90.06 440 ARG A N 1
ATOM 3084 C CA . ARG A 1 440 ? 10.152 10.279 -14.136 1.00 90.06 440 ARG A CA 1
ATOM 3085 C C . ARG A 1 440 ? 9.508 9.649 -15.361 1.00 90.06 440 ARG A C 1
ATOM 3087 O O . ARG A 1 440 ? 10.100 9.667 -16.432 1.00 90.06 440 ARG A O 1
ATOM 3094 N N . ILE A 1 441 ? 8.281 9.160 -15.202 1.00 92.44 441 ILE A N 1
ATOM 3095 C CA . ILE A 1 441 ? 7.470 8.656 -16.310 1.00 92.44 441 ILE A CA 1
ATOM 3096 C C . ILE A 1 441 ? 7.237 9.778 -17.325 1.00 92.44 441 ILE A C 1
ATOM 3098 O O . ILE A 1 441 ? 7.588 9.629 -18.487 1.00 92.44 441 ILE A O 1
ATOM 3102 N N . ALA A 1 442 ? 6.726 10.926 -16.875 1.00 92.00 442 ALA A N 1
ATOM 3103 C CA . ALA A 1 442 ? 6.456 12.077 -17.733 1.00 92.00 442 ALA A CA 1
ATOM 3104 C C . ALA A 1 442 ? 7.709 12.581 -18.470 1.00 92.00 442 ALA A C 1
ATOM 3106 O O . ALA A 1 442 ? 7.615 12.912 -19.647 1.00 92.00 442 ALA A O 1
ATOM 3107 N N . ALA A 1 443 ? 8.871 12.606 -17.805 1.00 91.06 443 ALA A N 1
ATOM 3108 C CA . ALA A 1 443 ? 10.136 12.984 -18.435 1.00 91.06 443 ALA A CA 1
ATOM 3109 C C . ALA A 1 443 ? 10.504 12.039 -19.589 1.00 91.06 443 ALA A C 1
ATOM 3111 O O . ALA A 1 443 ? 10.753 12.503 -20.695 1.00 91.06 443 ALA A O 1
ATOM 3112 N N . LEU A 1 444 ? 10.436 10.721 -19.364 1.00 93.44 444 LEU A N 1
ATOM 3113 C CA . LEU A 1 444 ? 10.724 9.742 -20.412 1.00 93.44 444 LEU A CA 1
ATOM 3114 C C . LEU A 1 444 ? 9.753 9.854 -21.597 1.00 93.44 444 LEU A C 1
ATOM 3116 O O . LEU A 1 444 ? 10.161 9.714 -22.745 1.00 93.44 444 LEU A O 1
ATOM 3120 N N . LEU A 1 445 ? 8.466 10.087 -21.333 1.00 94.69 445 LEU A N 1
ATOM 3121 C CA . LEU A 1 445 ? 7.475 10.248 -22.400 1.00 94.69 445 LEU A CA 1
ATOM 3122 C C . LEU A 1 445 ? 7.727 11.512 -23.224 1.00 94.69 445 LEU A C 1
ATOM 3124 O O . LEU A 1 445 ? 7.601 11.466 -24.444 1.00 94.69 445 LEU A O 1
ATOM 3128 N N . ALA A 1 446 ? 8.121 12.609 -22.571 1.00 93.19 446 ALA A N 1
ATOM 3129 C CA . ALA A 1 446 ? 8.476 13.854 -23.243 1.00 93.19 446 ALA A CA 1
ATOM 3130 C C . ALA A 1 446 ? 9.728 13.699 -24.123 1.00 93.19 446 ALA A C 1
ATOM 3132 O O . ALA A 1 446 ? 9.712 14.149 -25.263 1.00 93.19 446 ALA A O 1
ATOM 3133 N N . ASP A 1 447 ? 10.763 13.003 -23.641 1.00 95.31 447 ASP A N 1
ATOM 3134 C CA . ASP A 1 447 ? 12.005 12.754 -24.396 1.00 95.31 447 ASP A CA 1
ATOM 3135 C C . ASP A 1 447 ? 11.787 11.924 -25.680 1.00 95.31 447 ASP A C 1
ATOM 3137 O O . ASP A 1 447 ? 12.648 11.897 -26.561 1.00 95.31 447 ASP A O 1
ATOM 3141 N N . HIS A 1 448 ? 10.647 11.236 -25.788 1.00 96.06 448 HIS A N 1
ATOM 3142 C CA . HIS A 1 448 ? 10.287 10.369 -26.912 1.00 96.06 448 HIS A CA 1
ATOM 3143 C C . HIS A 1 448 ? 9.023 10.816 -27.663 1.00 96.06 448 HIS A C 1
ATOM 3145 O O . HIS A 1 448 ? 8.478 10.028 -28.437 1.00 96.06 448 HIS A O 1
ATOM 3151 N N . ASP A 1 449 ? 8.549 12.045 -27.434 1.00 94.81 449 ASP A N 1
ATOM 3152 C CA . ASP A 1 449 ? 7.355 12.614 -28.077 1.00 94.81 449 ASP A CA 1
ATOM 3153 C C . ASP A 1 449 ? 6.098 11.725 -27.949 1.00 94.81 449 ASP A C 1
ATOM 3155 O O . ASP A 1 449 ? 5.244 11.668 -28.839 1.00 94.81 449 ASP A O 1
ATOM 3159 N N . VAL A 1 450 ? 5.967 11.004 -26.829 1.00 94.62 450 VAL A N 1
ATOM 3160 C CA . VAL A 1 450 ? 4.824 10.118 -26.585 1.00 94.62 450 VAL A CA 1
ATOM 3161 C C . VAL A 1 450 ? 3.668 10.913 -25.982 1.00 94.62 450 VAL A C 1
ATOM 3163 O O . VAL A 1 450 ? 3.823 11.493 -24.903 1.00 94.62 450 VAL A O 1
ATOM 3166 N N . PRO A 1 451 ? 2.485 10.930 -26.621 1.00 92.81 451 PRO A N 1
ATOM 3167 C CA . PRO A 1 451 ? 1.330 11.631 -26.081 1.00 92.81 451 PRO A CA 1
ATOM 3168 C C . PRO A 1 451 ? 0.828 10.957 -24.801 1.00 92.81 451 PRO A C 1
ATOM 3170 O O . PRO A 1 451 ? 0.794 9.734 -24.693 1.00 92.81 451 PRO A O 1
ATOM 3173 N N . TYR A 1 452 ? 0.390 11.761 -23.834 1.00 91.25 452 TYR A N 1
ATOM 3174 C CA . TYR A 1 452 ? -0.289 11.280 -22.634 1.00 91.25 452 TYR A CA 1
ATOM 3175 C C . TYR A 1 452 ? -1.243 12.347 -22.092 1.00 91.25 452 TYR A C 1
ATOM 3177 O O . TYR A 1 452 ? -1.008 13.550 -22.227 1.00 91.25 452 TYR A O 1
ATOM 3185 N N . ALA A 1 453 ? -2.330 11.912 -21.456 1.00 90.12 453 ALA A N 1
ATOM 3186 C CA . ALA A 1 453 ? -3.226 12.822 -20.755 1.00 90.12 453 ALA A CA 1
ATOM 3187 C C . ALA A 1 453 ? -2.599 13.253 -19.422 1.00 90.12 453 ALA A C 1
ATOM 3189 O O . ALA A 1 453 ? -2.074 12.426 -18.676 1.00 90.12 453 ALA A O 1
ATOM 3190 N N . ARG A 1 454 ? -2.676 14.544 -19.091 1.00 87.12 454 ARG A N 1
ATOM 3191 C CA . ARG A 1 454 ? -2.181 15.083 -17.819 1.00 87.12 454 ARG A CA 1
ATOM 3192 C C . ARG A 1 454 ? -3.339 15.587 -16.974 1.00 87.12 454 ARG A C 1
ATOM 3194 O O . ARG A 1 454 ? -4.164 16.352 -17.464 1.00 87.12 454 ARG A O 1
ATOM 3201 N N . ARG A 1 455 ? -3.367 15.220 -15.693 1.00 82.25 455 ARG A N 1
ATOM 3202 C CA . ARG A 1 455 ? -4.328 15.767 -14.731 1.00 82.25 455 ARG A CA 1
ATOM 3203 C C . ARG A 1 455 ? -3.681 16.900 -13.942 1.00 82.25 455 ARG A C 1
ATOM 3205 O O . ARG A 1 455 ? -2.761 16.663 -13.164 1.00 82.25 455 ARG A O 1
ATOM 3212 N N . THR A 1 456 ? -4.136 18.128 -14.184 1.00 66.88 456 THR A N 1
ATOM 3213 C CA . THR A 1 456 ? -3.581 19.357 -13.588 1.00 66.88 456 THR A CA 1
ATOM 3214 C C . THR A 1 456 ? -4.293 19.802 -12.312 1.00 66.88 456 THR A C 1
ATOM 3216 O O . THR A 1 456 ? -3.683 20.497 -11.505 1.00 66.88 456 THR A O 1
ATOM 3219 N N . ALA A 1 457 ? -5.545 19.390 -12.096 1.00 58.88 457 ALA A N 1
ATOM 3220 C CA . ALA A 1 457 ? -6.241 19.601 -10.831 1.00 58.88 457 ALA A CA 1
ATOM 3221 C C . ALA A 1 457 ? -5.705 18.625 -9.772 1.00 58.88 457 ALA A C 1
ATOM 3223 O O . ALA A 1 457 ? -5.692 17.412 -9.999 1.00 58.88 457 ALA A O 1
ATOM 3224 N N . ALA A 1 458 ? -5.270 19.144 -8.620 1.00 54.47 458 ALA A N 1
ATOM 3225 C CA . ALA A 1 458 ? -4.902 18.310 -7.484 1.00 54.47 458 ALA A CA 1
ATOM 3226 C C . ALA A 1 458 ? -6.150 17.558 -6.996 1.00 54.47 458 ALA A C 1
ATOM 3228 O O . ALA A 1 458 ? -7.140 18.179 -6.611 1.00 54.47 458 ALA A O 1
ATOM 3229 N N . CYS A 1 459 ? -6.091 16.222 -6.986 1.00 54.62 459 CYS A N 1
ATOM 3230 C CA . CYS A 1 459 ? -7.164 15.337 -6.507 1.00 54.62 459 CYS A CA 1
ATOM 3231 C C . CYS A 1 459 ? -7.729 15.753 -5.128 1.00 54.62 459 CYS A C 1
ATOM 3233 O O . CYS A 1 459 ? -8.908 15.572 -4.825 1.00 54.62 459 CYS A O 1
ATOM 3235 N N . VAL A 1 460 ? -6.875 16.375 -4.309 1.00 53.00 460 VAL A N 1
ATOM 3236 C CA . VAL A 1 460 ? -7.135 16.766 -2.923 1.00 53.00 460 VAL A CA 1
ATOM 3237 C C . VAL A 1 460 ? -8.243 17.814 -2.791 1.00 53.00 460 VAL A C 1
ATOM 3239 O O . VAL A 1 460 ? -8.949 17.789 -1.791 1.00 53.00 460 VAL A O 1
ATOM 3242 N N . ASP A 1 461 ? -8.465 18.703 -3.762 1.00 52.53 461 ASP A N 1
ATOM 3243 C CA . ASP A 1 461 ? -9.400 19.809 -3.533 1.00 52.53 461 ASP A CA 1
ATOM 3244 C C . ASP A 1 461 ? -10.867 19.400 -3.672 1.00 52.53 461 ASP A C 1
ATOM 3246 O O . ASP A 1 461 ? -11.700 19.928 -2.950 1.00 52.53 461 ASP A O 1
ATOM 3250 N N . GLU A 1 462 ? -11.240 18.492 -4.572 1.00 49.72 462 GLU A N 1
ATOM 3251 C CA . GLU A 1 462 ? -12.659 18.158 -4.806 1.00 49.72 462 GLU A CA 1
ATOM 3252 C C . GLU A 1 462 ? -13.198 17.129 -3.817 1.00 49.72 462 GLU A C 1
ATOM 3254 O O . GLU A 1 462 ? -14.263 17.339 -3.236 1.00 49.72 462 GLU A O 1
ATOM 3259 N N . VAL A 1 463 ? -12.436 16.064 -3.555 1.00 52.25 463 VAL A N 1
ATOM 3260 C CA . VAL A 1 463 ? -12.819 15.035 -2.579 1.00 52.25 463 VAL A CA 1
ATOM 3261 C C . VAL A 1 463 ? -12.798 15.611 -1.164 1.00 52.25 463 VAL A C 1
ATOM 3263 O O . VAL A 1 463 ? -13.745 15.394 -0.409 1.00 52.25 463 VAL A O 1
ATOM 3266 N N . ARG A 1 464 ? -11.788 16.426 -0.815 1.00 57.16 464 ARG A N 1
ATOM 3267 C CA . ARG A 1 464 ? -11.746 17.102 0.489 1.00 57.16 464 ARG A CA 1
ATOM 3268 C C . ARG A 1 464 ? -12.832 18.166 0.610 1.00 57.16 464 ARG A C 1
ATOM 3270 O O . ARG A 1 464 ? -13.486 18.200 1.639 1.00 57.16 464 ARG A O 1
ATOM 3277 N N . ARG A 1 465 ? -13.133 18.952 -0.439 1.00 60.22 465 ARG A N 1
ATOM 3278 C CA . ARG A 1 465 ? -14.301 19.863 -0.431 1.00 60.22 465 ARG A CA 1
ATOM 3279 C C . ARG A 1 465 ? -15.614 19.109 -0.224 1.00 60.22 465 ARG A C 1
ATOM 3281 O O . ARG A 1 465 ? -16.464 19.589 0.520 1.00 60.22 465 ARG A O 1
ATOM 3288 N N . ALA A 1 466 ? -15.783 17.941 -0.843 1.00 59.28 466 ALA A N 1
ATOM 3289 C CA . ALA A 1 466 ? -16.973 17.114 -0.662 1.00 59.28 466 ALA A CA 1
ATOM 3290 C C . ALA A 1 466 ? -17.064 16.533 0.761 1.00 59.28 466 ALA A C 1
ATOM 3292 O O . ALA A 1 466 ? -18.132 16.566 1.371 1.00 59.28 466 ALA A O 1
ATOM 3293 N N . GLN A 1 467 ? -15.948 16.057 1.317 1.00 60.59 467 GLN A N 1
ATOM 3294 C CA . GLN A 1 467 ? -15.868 15.545 2.689 1.00 60.59 467 GLN A CA 1
ATOM 3295 C C . GLN A 1 467 ? -16.066 16.652 3.735 1.00 60.59 467 GLN A C 1
ATOM 3297 O O . GLN A 1 467 ? -16.840 16.471 4.674 1.00 60.59 467 GLN A O 1
ATOM 3302 N N . ASP A 1 468 ? -15.446 17.817 3.547 1.00 62.72 468 ASP A N 1
ATOM 3303 C CA . ASP A 1 468 ? -15.603 18.996 4.404 1.00 62.72 468 ASP A CA 1
ATOM 3304 C C . ASP A 1 468 ? -17.053 19.508 4.362 1.00 62.72 468 ASP A C 1
ATOM 3306 O O . ASP A 1 468 ? -17.640 19.813 5.404 1.00 62.72 468 ASP A O 1
ATOM 3310 N N . ALA A 1 469 ? -17.679 19.534 3.178 1.00 69.44 469 ALA A N 1
ATOM 3311 C CA . ALA A 1 469 ? -19.092 19.881 3.026 1.00 69.44 469 ALA A CA 1
ATOM 3312 C C . ALA A 1 469 ? -20.015 18.868 3.725 1.00 69.44 469 ALA A C 1
ATOM 3314 O O . ALA A 1 469 ? -20.969 19.269 4.398 1.00 69.44 469 ALA A O 1
ATOM 3315 N N . ALA A 1 470 ? -19.720 17.569 3.620 1.00 63.59 470 ALA A N 1
ATOM 3316 C CA . ALA A 1 470 ? -20.464 16.522 4.317 1.00 63.59 470 ALA A CA 1
ATOM 3317 C C . ALA A 1 470 ? -20.318 16.634 5.845 1.00 63.59 470 ALA A C 1
ATOM 3319 O O . ALA A 1 470 ? -21.307 16.513 6.570 1.00 63.59 470 ALA A O 1
ATOM 3320 N N . ARG A 1 471 ? -19.113 16.945 6.342 1.00 73.81 471 ARG A N 1
ATOM 3321 C CA . ARG A 1 471 ? -18.847 17.173 7.771 1.00 73.81 471 ARG A CA 1
ATOM 3322 C C . ARG A 1 471 ? -19.619 18.381 8.301 1.00 73.81 471 ARG A C 1
ATOM 3324 O O . ARG A 1 471 ? -20.306 18.270 9.314 1.00 73.81 471 ARG A O 1
ATOM 3331 N N . ALA A 1 472 ? -19.593 19.495 7.571 1.00 76.88 472 ALA A N 1
ATOM 3332 C CA . ALA A 1 472 ? -20.340 20.701 7.925 1.00 76.88 472 ALA A CA 1
ATOM 3333 C C . ALA A 1 472 ? -21.865 20.472 7.922 1.00 76.88 472 ALA A C 1
ATOM 3335 O O . ALA A 1 472 ? -22.587 21.038 8.746 1.00 76.88 472 ALA A O 1
ATOM 3336 N N . ALA A 1 473 ? -22.375 19.634 7.013 1.00 74.25 473 ALA A N 1
ATOM 3337 C CA . ALA A 1 473 ? -23.784 19.249 6.990 1.00 74.25 473 ALA A CA 1
ATOM 3338 C C . ALA A 1 473 ? -24.167 18.386 8.208 1.00 74.25 473 ALA A C 1
ATOM 3340 O O . ALA A 1 473 ? -25.206 18.629 8.824 1.00 74.25 473 ALA A O 1
ATOM 3341 N N . ALA A 1 474 ? -23.314 17.434 8.597 1.00 70.75 474 ALA A N 1
ATOM 3342 C CA . ALA A 1 474 ? -23.533 16.584 9.767 1.00 70.75 474 ALA A CA 1
ATOM 3343 C C . ALA A 1 474 ? -23.522 17.379 11.087 1.00 70.75 474 ALA A C 1
ATOM 3345 O O . ALA A 1 474 ? -24.366 17.149 11.954 1.00 70.75 474 ALA A O 1
ATOM 3346 N N . GLU A 1 475 ? -22.621 18.355 11.230 1.00 85.00 475 GLU A N 1
ATOM 3347 C CA . GLU A 1 475 ? -22.586 19.251 12.397 1.00 85.00 475 GLU A CA 1
ATOM 3348 C C . GLU A 1 475 ? -23.856 20.105 12.504 1.00 85.00 475 GLU A C 1
ATOM 3350 O O . GLU A 1 475 ? -24.442 20.219 13.583 1.00 85.00 475 GLU A O 1
ATOM 3355 N N . LYS A 1 476 ? -24.343 20.650 11.380 1.00 85.06 476 LYS A N 1
ATOM 3356 C CA . LYS A 1 476 ? -25.613 21.394 11.351 1.00 85.06 476 LYS A CA 1
ATOM 3357 C C . LYS A 1 476 ? -26.808 20.524 11.733 1.00 85.06 476 LYS A C 1
ATOM 3359 O O . LYS A 1 476 ? -27.696 21.011 12.429 1.00 85.06 476 LYS A O 1
ATOM 3364 N N . ALA A 1 477 ? -26.834 19.263 11.300 1.00 80.75 477 ALA A N 1
ATOM 3365 C CA . ALA A 1 477 ? -27.900 18.328 11.648 1.00 80.75 477 ALA A CA 1
ATOM 3366 C C . ALA A 1 477 ? -27.924 18.028 13.157 1.00 80.75 477 ALA A C 1
ATOM 3368 O O . ALA A 1 477 ? -28.982 18.132 13.774 1.00 80.75 477 ALA A O 1
ATOM 3369 N N . ARG A 1 478 ? -26.760 17.775 13.774 1.00 87.50 478 ARG A N 1
ATOM 3370 C CA . ARG A 1 478 ? -26.655 17.565 15.232 1.00 87.50 478 ARG A CA 1
ATOM 3371 C C . ARG A 1 478 ? -27.100 18.788 16.030 1.00 87.50 478 ARG A C 1
ATOM 3373 O O . ARG A 1 478 ? -27.892 18.662 16.956 1.00 87.50 478 ARG A O 1
ATOM 3380 N N . ALA A 1 479 ? -26.664 19.982 15.627 1.00 87.50 479 ALA A N 1
ATOM 3381 C CA . ALA A 1 479 ? -27.083 21.220 16.281 1.00 87.50 479 ALA A CA 1
ATOM 3382 C C . ALA A 1 479 ? -28.601 21.469 16.157 1.00 87.50 479 ALA A C 1
ATOM 3384 O O . ALA A 1 479 ? -29.209 22.076 17.040 1.00 87.50 479 ALA A O 1
ATOM 3385 N N . ALA A 1 480 ? -29.227 21.020 15.064 1.00 85.19 480 ALA A N 1
ATOM 3386 C CA . ALA A 1 480 ? -30.673 21.097 14.889 1.00 85.19 480 ALA A CA 1
ATOM 3387 C C . ALA A 1 480 ? -31.418 20.099 15.792 1.00 85.19 480 ALA A C 1
ATOM 3389 O O . ALA A 1 480 ? -32.408 20.485 16.411 1.00 85.19 480 ALA A O 1
ATOM 3390 N N . GLU A 1 481 ? -30.924 18.863 15.923 1.00 85.50 481 GLU A N 1
ATOM 3391 C CA . GLU A 1 481 ? -31.471 17.868 16.859 1.00 85.50 481 GLU A CA 1
ATOM 3392 C C . GLU A 1 481 ? -31.361 18.323 18.318 1.00 85.50 481 GLU A C 1
ATOM 3394 O O . GLU A 1 481 ? -32.341 18.247 19.058 1.00 85.50 481 GLU A O 1
ATOM 3399 N N . GLU A 1 482 ? -30.214 18.866 18.730 1.00 90.19 482 GLU A N 1
ATOM 3400 C CA . GLU A 1 482 ? -30.022 19.391 20.088 1.00 90.19 482 GLU A CA 1
ATOM 3401 C C . GLU A 1 482 ? -30.969 20.558 20.391 1.00 90.19 482 GLU A C 1
ATOM 3403 O O . GLU A 1 482 ? -31.568 20.616 21.465 1.00 90.19 482 GLU A O 1
ATOM 3408 N N . ARG A 1 483 ? -31.178 21.466 19.427 1.00 91.38 483 ARG A N 1
ATOM 3409 C CA . ARG A 1 483 ? -32.158 22.555 19.563 1.00 91.38 483 ARG A CA 1
ATOM 3410 C C . ARG A 1 483 ? -33.589 22.039 19.643 1.00 91.38 483 ARG A C 1
ATOM 3412 O O . ARG A 1 483 ? -34.361 22.550 20.448 1.00 91.38 483 ARG A O 1
ATOM 3419 N N . ALA A 1 484 ? -33.946 21.050 18.827 1.00 85.69 484 ALA A N 1
ATOM 3420 C CA . ALA A 1 484 ? -35.273 20.442 18.859 1.00 85.69 484 ALA A CA 1
ATOM 3421 C C . ALA A 1 484 ? -35.534 19.756 20.208 1.00 85.69 484 ALA A C 1
ATOM 3423 O O . ALA A 1 484 ? -36.605 19.930 20.785 1.00 85.69 484 ALA A O 1
ATOM 3424 N N . ARG A 1 485 ? -34.532 19.055 20.748 1.00 90.19 485 ARG A N 1
ATOM 3425 C CA . ARG A 1 485 ? -34.603 18.419 22.065 1.00 90.19 485 ARG A CA 1
ATOM 3426 C C . ARG A 1 485 ? -34.730 19.438 23.197 1.00 90.19 485 ARG A C 1
ATOM 3428 O O . ARG A 1 485 ? -35.609 19.288 24.034 1.00 90.19 485 ARG A O 1
ATOM 3435 N N . ALA A 1 486 ? -33.936 20.507 23.180 1.00 88.12 486 ALA A N 1
ATOM 3436 C CA . ALA A 1 486 ? -34.027 21.573 24.178 1.00 88.12 486 ALA A CA 1
ATOM 3437 C C . ALA A 1 486 ? -35.384 22.302 24.142 1.00 88.12 486 ALA A C 1
ATOM 3439 O O . ALA A 1 486 ? -35.915 22.689 25.180 1.00 88.12 486 ALA A O 1
ATOM 3440 N N . LEU A 1 487 ? -35.967 22.485 22.951 1.00 89.94 487 LEU A N 1
ATOM 3441 C CA . LEU A 1 487 ? -37.311 23.049 22.803 1.00 89.94 487 LEU A CA 1
ATOM 3442 C C . LEU A 1 487 ? -38.397 22.095 23.311 1.00 89.94 487 LEU A C 1
ATOM 3444 O O . LEU A 1 487 ? -39.358 22.565 23.913 1.00 89.94 487 LEU A O 1
ATOM 3448 N N . ALA A 1 488 ? -38.243 20.787 23.097 1.00 84.25 488 ALA A N 1
ATOM 3449 C CA . ALA A 1 488 ? -39.160 19.777 23.619 1.00 84.25 488 ALA A CA 1
ATOM 3450 C C . ALA A 1 488 ? -39.108 19.702 25.154 1.00 84.25 488 ALA A C 1
ATOM 3452 O O . ALA A 1 488 ? -40.151 19.779 25.790 1.00 84.25 488 ALA A O 1
ATOM 3453 N N . GLU A 1 489 ? -37.909 19.659 25.744 1.00 87.94 489 GLU A N 1
ATOM 3454 C CA . GLU A 1 489 ? -37.713 19.666 27.203 1.00 87.94 489 GLU A CA 1
ATOM 3455 C C . GLU A 1 489 ? -38.267 20.951 27.841 1.00 87.94 489 GLU A C 1
ATOM 3457 O O . GLU A 1 489 ? -38.875 20.911 28.908 1.00 87.94 489 GLU A O 1
ATOM 3462 N N . LYS A 1 490 ? -38.126 22.099 27.165 1.00 86.81 490 LYS A N 1
ATOM 3463 C CA . LYS A 1 490 ? -38.728 23.357 27.618 1.00 86.81 490 LYS A CA 1
ATOM 3464 C C . LYS A 1 490 ? -40.257 23.340 27.526 1.00 86.81 490 LYS A C 1
ATOM 3466 O O . LYS A 1 490 ? -40.916 23.779 28.458 1.00 86.81 490 LYS A O 1
ATOM 3471 N N . ALA A 1 491 ? -40.820 22.832 26.430 1.00 82.19 491 ALA A N 1
ATOM 3472 C CA . ALA A 1 491 ? -42.269 22.732 26.260 1.00 82.19 491 ALA A CA 1
ATOM 3473 C C . ALA A 1 491 ? -42.913 21.764 27.266 1.00 82.19 491 ALA A C 1
ATOM 3475 O O . ALA A 1 491 ? -44.047 21.986 27.672 1.00 82.19 491 ALA A O 1
ATOM 3476 N N . GLU A 1 492 ? -42.192 20.718 27.673 1.00 80.94 492 GLU A N 1
ATOM 3477 C CA . GLU A 1 492 ? -42.620 19.766 28.702 1.00 80.94 492 GLU A CA 1
ATOM 3478 C C . GLU A 1 492 ? -42.491 20.342 30.122 1.00 80.94 492 GLU A C 1
ATOM 3480 O O . GLU A 1 492 ? -43.272 19.985 30.993 1.00 80.94 492 GLU A O 1
ATOM 3485 N N . ALA A 1 493 ? -41.547 21.261 30.356 1.00 78.06 493 ALA A N 1
ATOM 3486 C CA . ALA A 1 493 ? -41.425 21.995 31.618 1.00 78.06 493 ALA A CA 1
ATOM 3487 C C . ALA A 1 493 ? -42.430 23.158 31.757 1.00 78.06 493 ALA A C 1
ATOM 3489 O O . ALA A 1 493 ? -42.762 23.547 32.876 1.00 78.06 493 ALA A O 1
ATOM 3490 N N . ASP A 1 494 ? -42.876 23.729 30.633 1.00 79.19 494 ASP A N 1
ATOM 3491 C CA . ASP A 1 494 ? -43.873 24.806 30.576 1.00 79.19 494 ASP A CA 1
ATOM 3492 C C . ASP A 1 494 ? -45.332 24.274 30.617 1.00 79.19 494 ASP A C 1
ATOM 3494 O O . ASP A 1 494 ? -46.260 25.068 30.805 1.00 79.19 494 ASP A O 1
ATOM 3498 N N . ALA A 1 495 ? -45.539 22.962 30.427 1.00 71.94 495 ALA A N 1
ATOM 3499 C CA . ALA A 1 495 ? -46.830 22.259 30.476 1.00 71.94 495 ALA A CA 1
ATOM 3500 C C . ALA A 1 495 ? -47.098 21.646 31.859 1.00 71.94 495 ALA A C 1
ATOM 3502 O O . ALA A 1 495 ? -48.286 21.641 32.266 1.00 71.94 495 ALA A O 1
#

Foldseek 3Di:
DQVLLVVCVVPVVLQPPFAWDWDWDADPQWIKIKIWAAWFKWKADPVFIDTDWDHQFLLNVLVVCVVVVNDPPVCSVPPDRSRPGNFGHNNDDTPDMTIPPDIDHHDALMKIKTKDPLLVVDDRVNLNVLSVVCSVPDQVVSQVVSVVVSVVCVDPPRDDMDMDIDGDDPDPPDDDDDDDPDDPPDCPVVVVVVVVDDDDDDDDDDDDDDDDDDDDDYDDDDDDDDDDDDDDDDPDDDDDDDDDDQPDPPAAQKWKKFWDDVPDTPDIAIWGAQDQQFKIKFFQLRPDDQPIFIWIAAQVRDIWTKGWDDADPLLRMTIIGTRGGRHDHAFAEPDADDFFAKKWQFFGHDDPDPGGDTQIWTWHDFDFDFADGNNDTHTDTWIKIQSDDDPRSHRTFIAGPSRHGQFGWHDGCVLVVDPPDPDDPPSDRDRITITHGSVVVVVVCVVSVHDGHYDHDDPCPPVVVVVVVVVVVVVVVVVVVVVVVVVVVVVVVVD